Protein AF-0000000074030310 (afdb_homodimer)

pLDDT: mean 90.97, std 9.36, range [33.47, 98.62]

Secondary structure (DSSP, 8-state):
-----EEEEEEEEEEETTEEEEEEEEEHHHHHHH-----GGGS-GGG-SSPPP-GGGHHHHHHHHHH-TTT-----EEEEEES-EEEEE--SSGGGTTEEEEEEETT-EEEEEE-HHHHHHHHHHHHH-GGGGG-EEEEEEEEP--HHHHHHHHHHHHHT--PPPHHHHHHH-SS-HHHHHHHHHHHH-HHHHHTEESS-SS--TT-S-SEEHHHHHHHHHHHHTT--TT-HHHHHHHHHHHHHHHHH-HHHHHHHTTSS-HHHHHHHBSTTSHHHHHHHHHHHHHHHHH-TTTHHHHHGGGGGS--BTT-HHHHBTTTB-TTS-B---HHHHHHHHHHHHHHHTPPPPHHHHHHHHHHHHH-/-----EEEEEEEEEEETTEEEEEEEEEHHHHHHH-----GGGS-GGG-SSPPP-GGGHHHHHHHHHH-TTT-----EEEEEES-EEEEE--SSGGGTTEEEEEEETT-EEEEEE-HHHHHHHHHHHHH-GGGGG-EEEEEEEEP--HHHHHHHHHHHHHT--PPPHHHHHHH-SS-HHHHHHHHHHHH-HHHHHTEESS-SS--TT-S-SEEHHHHHHHHHHHHTTS-TT-HHHHHHHHHHHHHHHHH-HHHHHHHTTSS-HHHHHHHBSTTSHHHHHHHHHHHHHHHHH-TTTHHHHHGGGGGS--BTT-HHHHBTTTB-TTS-B---HHHHHHHHHHHHHHHTPPPPHHHHHHHHHHHHH-

Radius of gyration: 29.35 Å; Cα contacts (8 Å, |Δi|>4): 1251; chains: 2; bounding box: 82×70×53 Å

InterPro domains:
  IPR017601 DGQHR-containing domain [TIGR03187] (11-287)
  IPR017642 DNA sulphur modification protein DndB [PF14072] (9-346)
  IPR017642 DNA sulphur modification protein DndB [TIGR03233] (5-359)
  IPR017642 DNA sulphur modification protein DndB [cd16412] (9-341)

Foldseek 3Di:
DPPFDWDKFWWFWDDDPNAIKIKTKFFLQCLCQQAPPPVVCVDDPVQDLDDDDDPVCLVVLLCQCLVCVPDDDDAAWEKEKAADKDWDADDPDPVRRRTTMIIHGSPIHIGTLPCPSVSSSSVVNCVVPVVSRRPIHMYMYDYDPDSVVSNVSSCVVPVPDDDAAPLQVLCPDPPDPLSVLLVVLLVVDVLQVVQEDRGHPDDDLQDQHLYYSNLSSLLQCLLQPPHDPVDVLSSVLSSVLVVLCCVQADLNVCCVVPVDGSNVSVVFFVCSPSLNSNLVSNLNNVCVVPPVPCSSVLCNLQNVDDGTLPPCVQQEPQQADPVRHGDRDPLSSLSSSLSSCVSSVHDDDPVSVVSNVVVVVVD/DPPFDWDKFWWFWDDDPNAIKIKTKFFLQCLCQQAPPPVVCVDDPVQDLDDDDDPVCLVVLLCQCLVCVPDDDDAAWEKEKAADKDWDADDPDPVRRRTTMIIHGSPIHIGTLPCPSVSSSSVVNCVVPVVSRRPIHMYMYHYDPDSVVSNVSSCVVPVPDDDAAPLQVLCPDPPDPLSVLLVVLLVVDVLQVVQEDRGHPDDDLQDQHLYYSNLLSLLQCLLQPPHDPVDVLSSVLSSVLVVLCCVQADLNVCSVVPVDGSNVSVVFFVCSPSLNSNLVSNLNNVCCVPPVPCSSVLCNLQNVDDGTLPPCVQQEPQQADPVRHGDRDPLSSLSSSLSSCVSSPHDDDPVSVVSNVVVVVVD

Nearest PDB structures (foldseek):
  5d92-assembly2_B  TM=1.431E-01  e=1.900E+00  Archaeoglobus fulgidus DSM 4304
  6wmv-assembly1_C  TM=1.526E-01  e=8.028E+00  Archaeoglobus fulgidus
  8xme-assembly1_A  TM=1.480E-01  e=1.158E+00  Arabidopsis thaliana
  5abe-assembly1_A  TM=2.205E-01  e=6.269E+00  Bacteroides thetaiotaomicron
  6ywy-assembly1_JJ  TM=1.559E-01  e=3.286E+00  Neurospora crassa

Sequence (726 aa):
MSGNFYYSFPAVKGRQAKRDFFVIMCPLNIISKLFIFNEHDELPPEYRAQRILNKNRIPDITEYIIANPNEYVFSSLTASIDGEFEFAQLATNQDFKDIGVLKISMDSRLLINDGQHRKYAIEDALKANPELSEETISVVLFIDEGLKRSQQIFSDLNKHAVNVSRSIGILYDSRDDLAMVTKNLLDSNTKLKKFTDLENSTLPKFSNKLFTLSNLYSANKRIIGKNSLSEPTLVNFIIDFWNFLTDELYEWNLVFNKETSPYNLRNDSIISYGVVLEALGMVGNDLYETQVDHWKDYLKNINKIDWDRSNLEDWSKRVISSSGRISKNSNCIKLTANLIKIKLGLPLTKEEEKIENKFLKERMSGNFYYSFPAVKGRQAKRDFFVIMCPLNIISKLFIFNEHDELPPEYRAQRILNKNRIPDITEYIIANPNEYVFSSLTASIDGEFEFAQLATNQDFKDIGVLKISMDSRLLINDGQHRKYAIEDALKANPELSEETISVVLFIDEGLKRSQQIFSDLNKHAVNVSRSIGILYDSRDDLAMVTKNLLDSNTKLKKFTDLENSTLPKFSNKLFTLSNLYSANKRIIGKNSLSEPTLVNFIIDFWNFLTDELYEWNLVFNKETSPYNLRNDSIISYGVVLEALGMVGNDLYETQVDHWKDYLKNINKIDWDRSNLEDWSKRVISSSGRISKNSNCIKLTANLIKIKLGLPLTKEEEKIENKFLKER

Solvent-accessible surface area (backbone atoms only — not comparable to full-atom values): 38607 Å² total; per-residue (Å²): 129,86,75,80,56,62,47,78,28,51,28,39,54,43,31,41,30,91,33,69,31,37,38,33,54,38,39,50,63,48,50,65,69,47,42,57,70,71,79,49,82,77,52,57,71,90,76,39,56,55,78,80,80,65,70,84,54,27,59,61,54,18,47,47,44,67,76,26,60,70,66,43,75,79,71,54,33,29,30,27,42,47,64,58,66,47,77,44,62,63,47,85,51,74,92,39,51,42,30,28,36,36,32,34,34,68,85,29,43,34,44,62,49,41,51,62,59,56,53,54,10,49,52,55,31,35,73,76,38,61,81,48,37,77,28,34,44,42,35,37,35,38,72,52,77,52,64,70,49,42,16,31,51,25,28,57,62,55,66,75,64,74,82,73,44,60,6,40,41,41,70,29,30,81,80,42,65,65,38,45,51,46,52,47,41,32,73,73,31,65,68,56,42,69,26,37,32,56,52,40,65,65,79,59,84,79,34,79,40,56,40,27,42,38,38,52,40,49,10,49,51,33,31,45,60,92,57,61,80,86,38,63,66,55,52,52,45,55,46,50,51,52,51,48,46,64,71,61,36,55,74,61,38,36,36,76,68,66,71,42,49,37,38,55,46,61,70,47,26,48,70,60,38,53,38,46,38,30,11,49,11,42,45,46,22,50,28,56,75,74,28,65,90,50,38,64,73,37,56,66,42,58,68,76,54,78,49,42,58,82,43,45,88,75,32,50,75,23,43,24,36,93,86,68,43,78,43,78,46,74,64,22,24,50,48,41,22,49,50,51,31,52,72,40,70,46,84,73,52,73,69,53,44,52,54,50,50,53,49,64,67,72,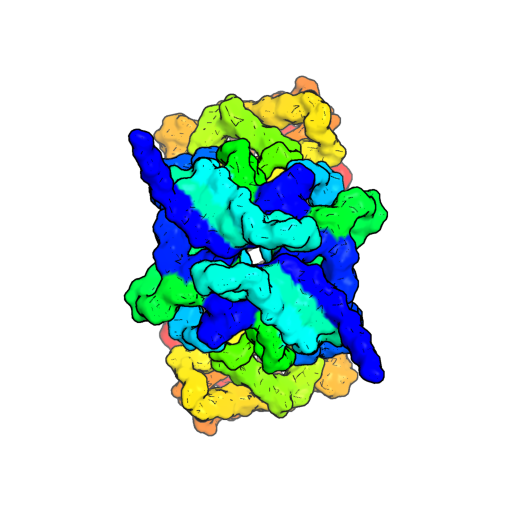103,129,86,76,81,55,60,46,77,28,52,27,38,54,42,30,43,31,90,33,69,32,37,37,33,55,38,40,51,63,47,49,65,70,47,42,58,70,70,80,51,81,76,50,57,72,92,76,39,54,56,78,80,81,65,70,83,55,27,59,61,54,18,47,47,44,67,77,27,60,68,66,42,74,77,71,55,34,29,29,28,43,47,63,57,68,46,78,44,63,63,47,85,50,73,91,38,51,41,29,28,35,36,32,34,34,69,86,30,42,36,46,62,48,41,51,61,59,57,52,53,10,49,52,55,31,36,74,78,38,61,81,49,37,78,28,34,44,42,35,37,35,37,72,52,77,51,63,68,49,41,16,31,50,24,28,57,62,55,66,75,63,74,83,72,46,60,6,40,41,39,70,29,32,82,80,41,64,64,38,45,51,45,52,48,41,32,72,74,31,64,71,55,43,70,27,37,31,55,52,40,64,66,78,59,82,80,33,81,40,55,38,28,42,38,38,52,41,50,9,50,52,34,30,45,61,91,57,61,81,86,37,64,68,54,52,51,44,54,46,49,53,52,50,48,45,64,71,60,35,56,76,60,37,35,37,74,68,66,72,42,50,37,38,56,47,61,69,46,27,48,72,59,38,52,40,45,38,30,12,50,11,42,45,46,23,49,30,57,74,74,28,64,90,52,38,63,73,37,57,66,40,58,68,73,54,78,49,42,58,80,42,45,89,76,32,50,74,23,44,24,36,92,87,68,42,78,41,77,47,75,66,23,23,51,48,40,23,49,52,51,30,52,70,38,69,44,83,72,51,73,68,54,44,51,55,50,50,52,49,64,66,72,101

Structure (mmCIF, N/CA/C/O backbone):
data_AF-0000000074030310-model_v1
#
loop_
_entity.id
_entity.type
_entity.pdbx_description
1 polymer 'DNA sulfur modification protein DndB'
#
loop_
_atom_site.group_PDB
_atom_site.id
_atom_site.type_symbol
_atom_site.label_atom_id
_atom_site.label_alt_id
_atom_site.label_comp_id
_atom_site.label_asym_id
_atom_site.label_entity_id
_atom_site.label_seq_id
_atom_site.pdbx_PDB_ins_code
_atom_site.Cartn_x
_atom_site.Cartn_y
_atom_site.Cartn_z
_atom_site.occupancy
_atom_site.B_iso_or_equiv
_atom_site.auth_seq_id
_atom_site.auth_comp_id
_atom_site.auth_asym_id
_atom_site.auth_atom_id
_atom_site.pdbx_PDB_model_num
ATOM 1 N N . MET A 1 1 ? -45.281 20.953 -9.992 1 33.47 1 MET A N 1
ATOM 2 C CA . MET A 1 1 ? -44.719 20.047 -8.992 1 33.47 1 MET A CA 1
ATOM 3 C C . MET A 1 1 ? -43.406 19.438 -9.484 1 33.47 1 MET A C 1
ATOM 5 O O . MET A 1 1 ? -43.375 18.703 -10.477 1 33.47 1 MET A O 1
ATOM 9 N N . SER A 1 2 ? -42.25 20.016 -9.641 1 42.47 2 SER A N 1
ATOM 10 C CA . SER A 1 2 ? -41.062 19.688 -10.406 1 42.47 2 SER A CA 1
ATOM 11 C C . SER A 1 2 ? -40.531 18.297 -10.055 1 42.47 2 SER A C 1
ATOM 13 O O . SER A 1 2 ? -40.156 18.031 -8.906 1 42.47 2 SER A O 1
ATOM 15 N N . GLY A 1 3 ? -41.156 17.203 -10.375 1 48.25 3 GLY A N 1
ATOM 16 C CA . GLY A 1 3 ? -41 15.797 -10.039 1 48.25 3 GLY A CA 1
ATOM 17 C C . GLY A 1 3 ? -39.562 15.336 -10.008 1 48.25 3 GLY A C 1
ATOM 18 O O . GLY A 1 3 ? -38.906 15.25 -11.047 1 48.25 3 GLY A O 1
ATOM 19 N N . ASN A 1 4 ? -38.781 15.492 -8.945 1 66.12 4 ASN A N 1
ATOM 20 C CA . ASN A 1 4 ? -37.406 15.07 -8.828 1 66.12 4 ASN A CA 1
ATOM 21 C C . ASN A 1 4 ? -37.25 13.594 -9.164 1 66.12 4 ASN A C 1
ATOM 23 O O . ASN A 1 4 ? -38.062 12.766 -8.773 1 66.12 4 ASN A O 1
ATOM 27 N N . PHE A 1 5 ? -36.469 13.297 -10.203 1 86.06 5 PHE A N 1
ATOM 28 C CA . PHE A 1 5 ? -36.156 11.93 -10.617 1 86.06 5 PHE A CA 1
ATOM 29 C C . PHE A 1 5 ? -35.125 11.305 -9.711 1 86.06 5 PHE A C 1
ATOM 31 O O . PHE A 1 5 ? -34.219 11.992 -9.234 1 86.06 5 PHE A O 1
ATOM 38 N N . TYR A 1 6 ? -35.469 10.125 -9.219 1 89.69 6 TYR A N 1
ATOM 39 C CA . TYR A 1 6 ? -34.625 9.414 -8.281 1 89.69 6 TYR A CA 1
ATOM 40 C C . TYR A 1 6 ? -34.062 8.133 -8.906 1 89.69 6 TYR A C 1
ATOM 42 O O . TYR A 1 6 ? -34.75 7.516 -9.742 1 89.69 6 TYR A O 1
ATOM 50 N N . TYR A 1 7 ? -32.844 7.82 -8.555 1 89.75 7 TYR A N 1
ATOM 51 C CA . TYR A 1 7 ? -32.375 6.445 -8.672 1 89.75 7 TYR A CA 1
ATOM 52 C C . TYR A 1 7 ? -32.75 5.633 -7.438 1 89.75 7 TYR A C 1
ATOM 54 O O . TYR A 1 7 ? -32.656 6.125 -6.312 1 89.75 7 TYR A O 1
ATOM 62 N N . SER A 1 8 ? -33.281 4.453 -7.695 1 91.69 8 SER A N 1
ATOM 63 C CA . SER A 1 8 ? -33.656 3.592 -6.582 1 91.69 8 SER A CA 1
ATOM 64 C C . SER A 1 8 ? -32.781 2.338 -6.527 1 91.69 8 SER A C 1
ATOM 66 O O . SER A 1 8 ? -32.656 1.631 -7.527 1 91.69 8 SER A O 1
ATOM 68 N N . PHE A 1 9 ? -32.219 2.139 -5.324 1 91.69 9 PHE A N 1
ATOM 69 C CA . PHE A 1 9 ? -31.312 0.998 -5.16 1 91.69 9 PHE A CA 1
ATOM 70 C C . PHE A 1 9 ? -31.734 0.148 -3.965 1 91.69 9 PHE A C 1
ATOM 72 O O . PHE A 1 9 ? -32.125 0.681 -2.928 1 91.69 9 PHE A O 1
ATOM 79 N N . PRO A 1 10 ? -31.688 -1.213 -4.152 1 92.38 10 PRO A N 1
ATOM 80 C CA . PRO A 1 10 ? -31.75 -2.027 -2.936 1 92.38 10 PRO A CA 1
ATOM 81 C C . PRO A 1 10 ? -30.688 -1.631 -1.913 1 92.38 10 PRO A C 1
ATOM 83 O O . PRO A 1 10 ? -29.516 -1.42 -2.273 1 92.38 10 PRO A O 1
ATOM 86 N N . ALA A 1 11 ? -31.125 -1.482 -0.631 1 94.69 11 ALA A N 1
ATOM 87 C CA . ALA A 1 11 ? -30.203 -0.938 0.35 1 94.69 11 ALA A CA 1
ATOM 88 C C . ALA A 1 11 ? -30.422 -1.554 1.727 1 94.69 11 ALA A C 1
ATOM 90 O O . ALA A 1 11 ? -31.516 -2.057 2.016 1 94.69 11 ALA A O 1
ATOM 91 N N . VAL A 1 12 ? -29.375 -1.629 2.451 1 95.88 12 VAL A N 1
ATOM 92 C CA . VAL A 1 12 ? -29.422 -1.935 3.877 1 95.88 12 VAL A CA 1
ATOM 93 C C . VAL A 1 12 ? -28.859 -0.767 4.676 1 95.88 12 VAL A C 1
ATOM 95 O O . VAL A 1 12 ? -27.812 -0.209 4.312 1 95.88 12 VAL A O 1
ATOM 98 N N . LYS A 1 13 ? -29.609 -0.358 5.68 1 96.31 13 LYS A N 1
ATOM 99 C CA . LYS A 1 13 ? -29.188 0.725 6.566 1 96.31 13 LYS A CA 1
ATOM 100 C C . LYS A 1 13 ? -28.453 0.183 7.785 1 96.31 13 LYS A C 1
ATOM 102 O O . LYS A 1 13 ? -28.828 -0.854 8.336 1 96.31 13 LYS A O 1
ATOM 107 N N . GLY A 1 14 ? -27.297 0.799 8.117 1 96.25 14 GLY A N 1
ATOM 108 C CA . GLY A 1 14 ? -26.547 0.481 9.32 1 96.25 14 GLY A CA 1
ATOM 109 C C . GLY A 1 14 ? -26.172 1.708 10.133 1 96.25 14 GLY A C 1
ATOM 110 O O . GLY A 1 14 ? -26.672 2.807 9.867 1 96.25 14 GLY A O 1
ATOM 111 N N . ARG A 1 15 ? -25.453 1.449 11.188 1 96.25 15 ARG A N 1
ATOM 112 C CA . ARG A 1 15 ? -25.016 2.52 12.078 1 96.25 15 ARG A CA 1
ATOM 113 C C . ARG A 1 15 ? -23.531 2.398 12.383 1 96.25 15 ARG A C 1
ATOM 115 O O . ARG A 1 15 ? -23.047 1.34 12.805 1 96.25 15 ARG A O 1
ATOM 122 N N . GLN A 1 16 ? -22.781 3.418 12.078 1 96.12 16 GLN A N 1
ATOM 123 C CA . GLN A 1 16 ? -21.375 3.545 12.422 1 96.12 16 GLN A CA 1
ATOM 124 C C . GLN A 1 16 ? -21.078 4.898 13.062 1 96.12 16 GLN A C 1
ATOM 126 O O . GLN A 1 16 ? -21.484 5.941 12.539 1 96.12 16 GLN A O 1
ATOM 131 N N . ALA A 1 17 ? -20.406 4.867 14.172 1 95.69 17 ALA A N 1
ATOM 132 C CA . ALA A 1 17 ? -20.062 6.086 14.898 1 95.69 17 ALA A CA 1
ATOM 133 C C . ALA A 1 17 ? -21.312 6.93 15.172 1 95.69 17 ALA A C 1
ATOM 135 O O . ALA A 1 17 ? -21.312 8.141 14.922 1 95.69 17 ALA A O 1
ATOM 136 N N . LYS A 1 18 ? -22.328 6.273 15.492 1 94.38 18 LYS A N 1
ATOM 137 C CA . LYS A 1 18 ? -23.594 6.867 15.898 1 94.38 18 LYS A CA 1
ATOM 138 C C . LYS A 1 18 ? -24.281 7.566 14.719 1 94.38 18 LYS A C 1
ATOM 140 O O . LYS A 1 18 ? -25.156 8.414 14.914 1 94.38 18 LYS A O 1
ATOM 145 N N . ARG A 1 19 ? -23.859 7.191 13.523 1 94.5 19 ARG A N 1
ATOM 146 C CA . ARG A 1 19 ? -24.438 7.777 12.32 1 94.5 19 ARG A CA 1
ATOM 147 C C . ARG A 1 19 ? -24.953 6.695 11.383 1 94.5 19 ARG A C 1
ATOM 149 O O . ARG A 1 19 ? -24.375 5.617 11.273 1 94.5 19 ARG A O 1
ATOM 156 N N . ASP A 1 20 ? -26.016 7.09 10.672 1 95.44 20 ASP A N 1
ATOM 157 C CA . ASP A 1 20 ? -26.547 6.176 9.664 1 95.44 20 ASP A CA 1
ATOM 158 C C . ASP A 1 20 ? -25.641 6.109 8.445 1 95.44 20 ASP A C 1
ATOM 160 O O . ASP A 1 20 ? -25.031 7.113 8.062 1 95.44 20 ASP A O 1
ATOM 164 N N . PHE A 1 21 ? -25.516 4.992 7.945 1 97.25 21 PHE A N 1
ATOM 165 C CA . PHE A 1 21 ? -24.922 4.797 6.633 1 97.25 21 PHE A CA 1
ATOM 166 C C . PHE A 1 21 ? -25.625 3.691 5.867 1 97.25 21 PHE A C 1
ATOM 168 O O . PHE A 1 21 ? -26.5 3.006 6.414 1 97.25 21 PHE A O 1
ATOM 175 N N . PHE A 1 22 ? -25.391 3.592 4.578 1 97.25 22 PHE A N 1
ATOM 176 C CA . PHE A 1 22 ? -26.125 2.641 3.742 1 97.25 22 PHE A CA 1
ATOM 177 C C . PHE A 1 22 ? -25.156 1.806 2.912 1 97.25 22 PHE A C 1
ATOM 179 O O . PHE A 1 22 ? -24.031 2.24 2.627 1 97.25 22 PHE A O 1
ATOM 186 N N . VAL A 1 23 ? -25.578 0.65 2.629 1 97.5 23 VAL A N 1
ATOM 187 C CA . VAL A 1 23 ? -24.922 -0.125 1.576 1 97.5 23 VAL A CA 1
ATOM 188 C C . VAL A 1 23 ? -25.938 -0.445 0.475 1 97.5 23 VAL A C 1
ATOM 190 O O . VAL A 1 23 ? -27.062 -0.869 0.757 1 97.5 23 VAL A O 1
ATOM 193 N N . ILE A 1 24 ? -25.516 -0.144 -0.695 1 95.44 24 ILE A N 1
ATOM 194 C CA . ILE A 1 24 ? -26.406 -0.403 -1.818 1 95.44 24 ILE A CA 1
ATOM 195 C C . ILE A 1 24 ? -25.734 -1.358 -2.803 1 95.44 24 ILE A C 1
ATOM 197 O O . ILE A 1 24 ? -24.516 -1.578 -2.736 1 95.44 24 ILE A O 1
ATOM 201 N N . MET A 1 25 ? -26.578 -1.975 -3.598 1 95.81 25 MET A N 1
ATOM 202 C CA . MET A 1 25 ? -26.109 -2.74 -4.754 1 95.81 25 MET A CA 1
ATOM 203 C C . MET A 1 25 ? -26.375 -1.98 -6.051 1 95.81 25 MET A C 1
ATOM 205 O O . MET A 1 25 ? -27.531 -1.704 -6.387 1 95.81 25 MET A O 1
ATOM 209 N N . CYS A 1 26 ? -25.328 -1.637 -6.723 1 94.19 26 CYS A N 1
ATOM 210 C CA . CYS A 1 26 ? -25.438 -0.746 -7.871 1 94.19 26 CYS A CA 1
ATOM 211 C C . CYS A 1 26 ? -25.062 -1.473 -9.164 1 94.19 26 CYS A C 1
ATOM 213 O O . CYS A 1 26 ? -23.984 -2.062 -9.258 1 94.19 26 CYS A O 1
ATOM 215 N N . PRO A 1 27 ? -25.984 -1.455 -10.141 1 94.81 27 PRO A N 1
ATOM 216 C CA . PRO A 1 27 ? -25.578 -1.95 -11.453 1 94.81 27 PRO A CA 1
ATOM 217 C C . PRO A 1 27 ? -24.375 -1.188 -12.016 1 94.81 27 PRO A C 1
ATOM 219 O O . PRO A 1 27 ? -24.281 0.031 -11.844 1 94.81 27 PRO A O 1
ATOM 222 N N . LEU A 1 28 ? -23.484 -1.89 -12.703 1 95.19 28 LEU A N 1
ATOM 223 C CA . LEU A 1 28 ? -22.25 -1.29 -13.18 1 95.19 28 LEU A CA 1
ATOM 224 C C . LEU A 1 28 ? -22.531 -0.15 -14.148 1 95.19 28 LEU A C 1
ATOM 226 O O . LEU A 1 28 ? -21.781 0.827 -14.211 1 95.19 28 LEU A O 1
ATOM 230 N N . ASN A 1 29 ? -23.609 -0.2 -14.898 1 92.19 29 ASN A N 1
ATOM 231 C CA . ASN A 1 29 ? -23.938 0.831 -15.883 1 92.19 29 ASN A CA 1
ATOM 232 C C . ASN A 1 29 ? -24.422 2.111 -15.211 1 92.19 29 ASN A C 1
ATOM 234 O O . ASN A 1 29 ? -24.438 3.176 -15.836 1 92.19 29 ASN A O 1
ATOM 238 N N . ILE A 1 30 ? -24.859 2.043 -13.984 1 88.44 30 ILE A N 1
ATOM 239 C CA . ILE A 1 30 ? -25.375 3.189 -13.242 1 88.44 30 ILE A CA 1
ATOM 240 C C . ILE A 1 30 ? -24.234 3.887 -12.516 1 88.44 30 ILE A C 1
ATOM 242 O O . ILE A 1 30 ? -24.281 5.098 -12.273 1 88.44 30 ILE A O 1
ATOM 246 N N . ILE A 1 31 ? -23.188 3.162 -12.188 1 85.56 31 ILE A N 1
ATOM 247 C CA . ILE A 1 31 ? -22.062 3.697 -11.422 1 85.56 31 ILE A CA 1
ATOM 248 C C . ILE A 1 31 ? -21.516 4.938 -12.117 1 85.56 31 ILE A C 1
ATOM 250 O O . ILE A 1 31 ? -21.156 5.918 -11.461 1 85.56 31 ILE A O 1
ATOM 254 N N . SER A 1 32 ? -21.406 4.918 -13.453 1 77.62 32 SER A N 1
ATOM 255 C CA . SER A 1 32 ? -20.844 6.047 -14.195 1 77.62 32 SER A CA 1
ATOM 256 C C . SER A 1 32 ? -21.766 7.254 -14.141 1 77.62 32 SER A C 1
ATOM 258 O O . SER A 1 32 ? -21.328 8.398 -14.258 1 77.62 32 SER A O 1
ATOM 260 N N . LYS A 1 33 ? -23.047 6.988 -13.906 1 78.69 33 LYS A N 1
ATOM 261 C CA . LYS A 1 33 ? -24.031 8.062 -13.898 1 78.69 33 LYS A CA 1
ATOM 262 C C . LYS A 1 33 ? -24.125 8.719 -12.523 1 78.69 33 LYS A C 1
ATOM 264 O O . LYS A 1 33 ? -24.375 9.922 -12.414 1 78.69 33 LYS A O 1
ATOM 269 N N . LEU A 1 34 ? -23.969 7.832 -11.539 1 78.88 34 LEU A N 1
ATOM 270 C CA . LEU A 1 34 ? -24.125 8.289 -10.164 1 78.88 34 LEU A CA 1
ATOM 271 C C . LEU A 1 34 ? -22.891 9.031 -9.68 1 78.88 34 LEU A C 1
ATOM 273 O O . LEU A 1 34 ? -22.984 9.922 -8.836 1 78.88 34 LEU A O 1
ATOM 277 N N . PHE A 1 35 ? -21.766 8.547 -10.141 1 75.44 35 PHE A N 1
ATOM 278 C CA . PHE A 1 35 ? -20.516 9.078 -9.617 1 75.44 35 PHE A CA 1
ATOM 279 C C . PHE A 1 35 ? -19.875 10.047 -10.609 1 75.44 35 PHE A C 1
ATOM 281 O O . PHE A 1 35 ? -19.328 9.633 -11.633 1 75.44 35 PHE A O 1
ATOM 288 N N . ILE A 1 36 ? -20.484 11.25 -10.672 1 60.88 36 ILE A N 1
ATOM 289 C CA . ILE A 1 36 ? -19.953 12.227 -11.625 1 60.88 36 ILE A CA 1
ATOM 290 C C . ILE A 1 36 ? -18.719 12.906 -11.031 1 60.88 36 ILE A C 1
ATOM 292 O O . ILE A 1 36 ? -18.766 13.398 -9.898 1 60.88 36 ILE A O 1
ATOM 296 N N . PHE A 1 37 ? -17.578 12.32 -11.414 1 55.22 37 PHE A N 1
ATOM 297 C CA . PHE A 1 37 ? -16.328 12.953 -11.031 1 55.22 37 PHE A CA 1
ATOM 298 C C . PHE A 1 37 ? -16.266 14.383 -11.555 1 55.22 37 PHE A C 1
ATOM 300 O O . PHE A 1 37 ? -16.547 14.641 -12.727 1 55.22 37 PHE A O 1
ATOM 307 N N . ASN A 1 38 ? -16.734 15.227 -10.797 1 51.88 38 ASN A N 1
ATOM 308 C CA . ASN A 1 38 ? -16.328 16.531 -11.281 1 51.88 38 ASN A CA 1
ATOM 309 C C . ASN A 1 38 ? -14.844 16.562 -11.633 1 51.88 38 ASN A C 1
ATOM 311 O O . ASN A 1 38 ? -14 16.219 -10.797 1 51.88 38 ASN A O 1
ATOM 315 N N . GLU A 1 39 ? -14.477 16.219 -12.852 1 51.94 39 GLU A N 1
ATOM 316 C CA . GLU A 1 39 ? -13.148 16.438 -13.422 1 51.94 39 GLU A CA 1
ATOM 317 C C . GLU A 1 39 ? -12.445 17.609 -12.727 1 51.94 39 GLU A C 1
ATOM 319 O O . GLU A 1 39 ? -11.906 18.5 -13.391 1 51.94 39 GLU A O 1
ATOM 324 N N . HIS A 1 40 ? -12.766 17.844 -11.477 1 56.53 40 HIS A N 1
ATOM 325 C CA . HIS A 1 40 ? -12.18 19.031 -10.891 1 56.53 40 HIS A CA 1
ATOM 326 C C . HIS A 1 40 ? -10.672 18.891 -10.719 1 56.53 40 HIS A C 1
ATOM 328 O O . HIS A 1 40 ? -10.078 19.5 -9.828 1 56.53 40 HIS A O 1
ATOM 334 N N . ASP A 1 41 ? -10.094 18.078 -11.672 1 61.09 41 ASP A N 1
ATOM 335 C CA . ASP A 1 41 ? -8.641 18.031 -11.664 1 61.09 41 ASP A CA 1
ATOM 336 C C . ASP A 1 41 ? -8.047 19.453 -11.695 1 61.09 41 ASP A C 1
ATOM 338 O O . ASP A 1 41 ? -6.848 19.625 -11.484 1 61.09 41 ASP A O 1
ATOM 342 N N . GLU A 1 42 ? -9.062 20.344 -11.75 1 67.06 42 GLU A N 1
ATOM 343 C CA . GLU A 1 42 ? -8.555 21.703 -11.883 1 67.06 42 GLU A CA 1
ATOM 344 C C . GLU A 1 42 ? -8.484 22.406 -10.523 1 67.06 42 GLU A C 1
ATOM 346 O O . GLU A 1 42 ? -7.824 23.438 -10.391 1 67.06 42 GLU A O 1
ATOM 351 N N . LEU A 1 43 ? -9.023 21.688 -9.539 1 73.69 43 LEU A N 1
ATOM 352 C CA . LEU A 1 43 ? -9.008 22.328 -8.234 1 73.69 43 LEU A CA 1
ATOM 353 C C . LEU A 1 43 ? -7.715 22.016 -7.488 1 73.69 43 LEU A C 1
ATOM 355 O O . LEU A 1 43 ? -7.152 20.938 -7.637 1 73.69 43 LEU A O 1
ATOM 359 N N . PRO A 1 44 ? -7.258 23.062 -6.707 1 79.31 44 PRO A N 1
ATOM 360 C CA . PRO A 1 44 ? -6.145 22.781 -5.801 1 79.31 44 PRO A CA 1
ATOM 361 C C . PRO A 1 44 ? -6.449 21.641 -4.832 1 79.31 44 PRO A C 1
ATOM 363 O O . PRO A 1 44 ? -7.613 21.406 -4.5 1 79.31 44 PRO A O 1
ATOM 366 N N . PRO A 1 45 ? -5.469 20.953 -4.473 1 78.06 45 PRO A N 1
ATOM 367 C CA . PRO A 1 45 ? -5.641 19.766 -3.627 1 78.06 45 PRO A CA 1
ATOM 368 C C . PRO A 1 45 ? -6.438 20.062 -2.355 1 78.06 45 PRO A C 1
ATOM 370 O O . PRO A 1 45 ? -7.207 19.219 -1.895 1 78.06 45 PRO A O 1
ATOM 373 N N . GLU A 1 46 ? -6.285 21.234 -1.836 1 78.94 46 GLU A N 1
ATOM 374 C CA . GLU A 1 46 ? -6.938 21.594 -0.577 1 78.94 46 GLU A CA 1
ATOM 375 C C . GLU A 1 46 ? -8.453 21.641 -0.734 1 78.94 46 GLU A C 1
ATOM 377 O O . GLU A 1 46 ? -9.188 21.562 0.252 1 78.94 46 GLU A O 1
ATOM 382 N N . TYR A 1 47 ? -8.891 21.719 -1.954 1 74.69 47 TYR A N 1
ATO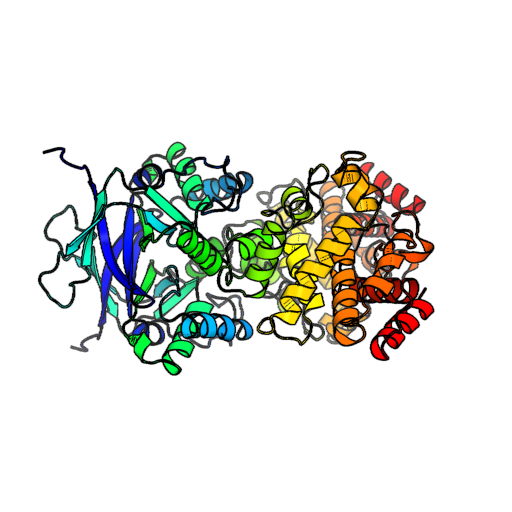M 383 C CA . TYR A 1 47 ? -10.32 21.891 -2.191 1 74.69 47 TYR A CA 1
ATOM 384 C C . TYR A 1 47 ? -10.922 20.656 -2.852 1 74.69 47 TYR A C 1
ATOM 386 O O . TYR A 1 47 ? -12.086 20.672 -3.266 1 74.69 47 TYR A O 1
ATOM 394 N N . ARG A 1 48 ? -10.109 19.734 -2.939 1 78 48 ARG A N 1
ATOM 395 C CA . ARG A 1 48 ? -10.586 18.469 -3.494 1 78 48 ARG A CA 1
ATOM 396 C C . ARG A 1 48 ? -10.93 17.484 -2.389 1 78 48 ARG A C 1
ATOM 398 O O . ARG A 1 48 ? -10.312 17.5 -1.317 1 78 48 ARG A O 1
ATOM 405 N N . ALA A 1 49 ? -11.93 16.688 -2.68 1 73.31 49 ALA A N 1
ATOM 406 C CA . ALA A 1 49 ? -12.289 15.641 -1.729 1 73.31 49 ALA A CA 1
ATOM 407 C C . ALA A 1 49 ? -11.445 14.391 -1.944 1 73.31 49 ALA A C 1
ATOM 409 O O . ALA A 1 49 ? -11.398 13.508 -1.083 1 73.31 49 ALA A O 1
ATOM 410 N N . GLN A 1 50 ? -10.781 14.406 -3.148 1 74.81 50 GLN A N 1
ATOM 411 C CA . GLN A 1 50 ? -10.016 13.219 -3.508 1 74.81 50 GLN A CA 1
ATOM 412 C C . GLN A 1 50 ? -8.75 13.586 -4.27 1 74.81 50 GLN A C 1
ATOM 414 O O . GLN A 1 50 ? -8.609 14.719 -4.738 1 74.81 50 GLN A O 1
ATOM 419 N N . ARG A 1 51 ? -7.879 12.625 -4.297 1 73.25 51 ARG A N 1
ATOM 420 C CA . ARG A 1 51 ? -6.637 12.82 -5.039 1 73.25 51 ARG A CA 1
ATOM 421 C C . ARG A 1 51 ? -6.875 12.742 -6.543 1 73.25 51 ARG A C 1
ATOM 423 O O . ARG A 1 51 ? -7.93 12.281 -6.984 1 73.25 51 ARG A O 1
ATOM 430 N N . ILE A 1 52 ? -5.879 13.211 -7.199 1 77.25 52 ILE A N 1
ATOM 431 C CA . ILE A 1 52 ? -5.93 13.109 -8.656 1 77.25 52 ILE A CA 1
ATOM 432 C C . ILE A 1 52 ? -5.75 11.656 -9.078 1 77.25 52 ILE A C 1
ATOM 434 O O . ILE A 1 52 ? -4.906 10.938 -8.531 1 77.25 52 ILE A O 1
ATOM 438 N N . LEU A 1 53 ? -6.547 11.25 -10.008 1 80.75 53 LEU A N 1
ATOM 439 C CA . LEU A 1 53 ? -6.559 9.883 -10.523 1 80.75 53 LEU A CA 1
ATOM 440 C C . LEU A 1 53 ? -5.246 9.555 -11.227 1 80.75 53 LEU A C 1
ATOM 442 O O . LEU A 1 53 ? -4.754 10.352 -12.031 1 80.75 53 LEU A O 1
ATOM 446 N N . ASN A 1 54 ? -4.641 8.492 -10.852 1 81.25 54 ASN A N 1
ATOM 447 C CA . ASN A 1 54 ? -3.541 7.945 -11.633 1 81.25 54 ASN A CA 1
ATOM 448 C C . ASN A 1 54 ? -4.051 7.141 -12.828 1 81.25 54 ASN A C 1
ATOM 450 O O . ASN A 1 54 ? -4.379 5.961 -12.695 1 81.25 54 ASN A O 1
ATOM 454 N N . LYS A 1 55 ? -4.02 7.688 -13.93 1 87.31 55 LYS A N 1
ATOM 455 C CA . LYS A 1 55 ? -4.621 7.113 -15.125 1 87.31 55 LYS A CA 1
ATOM 456 C C . LYS A 1 55 ? -3.875 5.855 -15.57 1 87.31 55 LYS A C 1
ATOM 458 O O . LYS A 1 55 ? -4.449 4.988 -16.234 1 87.31 55 LYS A O 1
ATOM 463 N N . ASN A 1 56 ? -2.658 5.762 -15.18 1 87.94 56 ASN A N 1
ATOM 464 C CA . ASN A 1 56 ? -1.822 4.645 -15.609 1 87.94 56 ASN A CA 1
ATOM 465 C C . ASN A 1 56 ? -2.248 3.342 -14.938 1 87.94 56 ASN A C 1
ATOM 467 O O . ASN A 1 56 ? -1.894 2.256 -15.398 1 87.94 56 ASN A O 1
ATOM 471 N N . ARG A 1 57 ? -3.061 3.428 -13.938 1 87.62 57 ARG A N 1
ATOM 472 C CA . ARG A 1 57 ? -3.473 2.24 -13.195 1 87.62 57 ARG A CA 1
ATOM 473 C C . ARG A 1 57 ? -4.777 1.675 -13.75 1 87.62 57 ARG A C 1
ATOM 475 O O . ARG A 1 57 ? -5.109 0.512 -13.508 1 87.62 57 ARG A O 1
ATOM 482 N N . ILE A 1 58 ? -5.504 2.428 -14.438 1 92.81 58 ILE A N 1
ATOM 483 C CA . ILE A 1 58 ? -6.867 2.102 -14.844 1 92.81 58 ILE A CA 1
ATOM 484 C C . ILE A 1 58 ? -6.844 0.942 -15.844 1 92.81 58 ILE A C 1
ATOM 486 O O . ILE A 1 58 ? -7.59 -0.026 -15.695 1 92.81 58 ILE A O 1
ATOM 490 N N . PRO A 1 59 ? -5.836 0.962 -16.75 1 93.62 59 PRO A N 1
ATOM 491 C CA . PRO A 1 59 ? -5.84 -0.107 -17.75 1 93.62 59 PRO A CA 1
ATOM 492 C C . PRO A 1 59 ? -5.633 -1.49 -17.141 1 93.62 59 PRO A C 1
ATOM 494 O O . PRO A 1 59 ? -6.273 -2.457 -17.547 1 93.62 59 PRO A O 1
ATOM 497 N N . ASP A 1 60 ? -4.812 -1.595 -16.156 1 92.5 60 ASP A N 1
ATOM 498 C CA . ASP A 1 60 ? -4.551 -2.879 -15.516 1 92.5 60 ASP A CA 1
ATOM 499 C C . ASP A 1 60 ? -5.809 -3.43 -14.852 1 92.5 60 ASP A C 1
ATOM 501 O O . ASP A 1 60 ? -6.102 -4.621 -14.953 1 92.5 60 ASP A O 1
ATOM 505 N N . ILE A 1 61 ? -6.523 -2.586 -14.195 1 94.5 61 ILE A N 1
ATOM 506 C CA . ILE A 1 61 ? -7.746 -3.006 -13.516 1 94.5 61 ILE A CA 1
ATOM 507 C C . ILE A 1 61 ? -8.82 -3.344 -14.547 1 94.5 61 ILE A C 1
ATOM 509 O O . ILE A 1 61 ? -9.562 -4.316 -14.383 1 94.5 61 ILE A O 1
ATOM 513 N N . THR A 1 62 ? -8.875 -2.529 -15.625 1 96.5 62 THR A N 1
ATOM 514 C CA . THR A 1 62 ? -9.812 -2.789 -16.719 1 96.5 62 THR A CA 1
ATOM 515 C C . THR A 1 62 ? -9.562 -4.168 -17.328 1 96.5 62 THR A C 1
ATOM 517 O O . THR A 1 62 ? -10.5 -4.957 -17.484 1 96.5 62 THR A O 1
ATOM 520 N N . GLU A 1 63 ? -8.305 -4.41 -17.609 1 95.19 63 GLU A N 1
ATOM 521 C CA . GLU A 1 63 ? -7.926 -5.691 -18.188 1 95.19 63 GLU A CA 1
ATOM 522 C C . GLU A 1 63 ? -8.25 -6.848 -17.25 1 95.19 63 GLU A C 1
ATOM 524 O O . GLU A 1 63 ? -8.656 -7.926 -17.688 1 95.19 63 GLU A O 1
ATOM 529 N N . TYR A 1 64 ? -8.094 -6.672 -16.031 1 94.69 64 TYR A N 1
ATOM 530 C CA . TYR A 1 64 ? -8.414 -7.676 -15.016 1 94.69 64 TYR A CA 1
ATOM 531 C C . TYR A 1 64 ? -9.867 -8.109 -15.125 1 94.69 64 TYR A C 1
ATOM 533 O O . TYR A 1 64 ? -10.172 -9.305 -15.094 1 94.69 64 TYR A O 1
ATOM 541 N N . ILE A 1 65 ? -10.734 -7.152 -15.242 1 96.12 65 ILE A N 1
ATOM 542 C CA . ILE A 1 65 ? -12.164 -7.434 -15.352 1 96.12 65 ILE A CA 1
ATOM 543 C C . ILE A 1 65 ? -12.438 -8.18 -16.656 1 96.12 65 ILE A C 1
ATOM 545 O O . ILE A 1 65 ? -13.078 -9.242 -16.641 1 96.12 65 ILE A O 1
ATOM 549 N N . ILE A 1 66 ? -11.891 -7.652 -17.734 1 95.94 66 ILE A N 1
ATOM 550 C CA . ILE A 1 66 ? -12.188 -8.164 -19.078 1 95.94 66 ILE A CA 1
ATOM 551 C C . ILE A 1 66 ? -11.609 -9.57 -19.234 1 95.94 66 ILE A C 1
ATOM 553 O O . ILE A 1 66 ? -12.234 -10.438 -19.844 1 95.94 66 ILE A O 1
ATOM 557 N N . ALA A 1 67 ? -10.453 -9.789 -18.656 1 94.25 67 ALA A N 1
ATOM 558 C CA . ALA A 1 67 ? -9.75 -11.062 -18.812 1 94.25 67 ALA A CA 1
ATOM 559 C C . ALA A 1 67 ? -10.32 -12.125 -17.891 1 94.25 67 ALA A C 1
ATOM 561 O O . ALA A 1 67 ? -10.062 -13.32 -18.062 1 94.25 67 ALA A O 1
ATOM 562 N N . ASN A 1 68 ? -11.164 -11.727 -16.891 1 94.19 68 ASN A N 1
ATOM 563 C CA . ASN A 1 68 ? -11.711 -12.68 -15.93 1 94.19 68 ASN A CA 1
ATOM 564 C C . ASN A 1 68 ? -13.227 -12.523 -15.789 1 94.19 68 ASN A C 1
ATOM 566 O O . ASN A 1 68 ? -13.727 -12.344 -14.68 1 94.19 68 ASN A O 1
ATOM 570 N N . PRO A 1 69 ? -13.961 -12.688 -16.859 1 93.56 69 PRO A N 1
ATOM 571 C CA . PRO A 1 69 ? -15.398 -12.414 -16.859 1 93.56 69 PRO A CA 1
ATOM 572 C C . PRO A 1 69 ? -16.172 -13.352 -15.93 1 93.56 69 PRO A C 1
ATOM 574 O O . PRO A 1 69 ? -17.297 -13.031 -15.523 1 93.56 69 PRO A O 1
ATOM 577 N N . ASN A 1 70 ? -15.531 -14.422 -15.453 1 93.38 70 ASN A N 1
ATOM 578 C CA . ASN A 1 70 ? -16.25 -15.391 -14.625 1 93.38 70 ASN A CA 1
ATOM 579 C C . ASN A 1 70 ? -15.664 -15.453 -13.219 1 93.38 70 ASN A C 1
ATOM 581 O O . ASN A 1 70 ? -16.109 -16.25 -12.391 1 93.38 70 ASN A O 1
ATOM 585 N N . GLU A 1 71 ? -14.617 -14.523 -12.93 1 93.25 71 GLU A N 1
ATOM 586 C CA . GLU A 1 71 ? -13.961 -14.773 -11.656 1 93.25 71 GLU A CA 1
ATOM 587 C C . GLU A 1 71 ? -13.516 -13.469 -11 1 93.25 71 GLU A C 1
ATOM 589 O O . GLU A 1 71 ? -13.117 -13.461 -9.828 1 93.25 71 GLU A O 1
ATOM 594 N N . TYR A 1 72 ? -13.562 -12.328 -11.711 1 95.06 72 TYR A N 1
ATOM 595 C CA . TYR A 1 72 ? -13.109 -11.102 -11.07 1 95.06 72 TYR A CA 1
ATOM 596 C C . TYR A 1 72 ? -13.938 -10.789 -9.836 1 95.06 72 TYR A C 1
ATOM 598 O O . TYR A 1 72 ? -15.109 -11.188 -9.742 1 95.06 72 TYR A O 1
ATOM 606 N N . VAL A 1 73 ? -13.328 -10.156 -8.844 1 94.69 73 VAL A N 1
ATOM 607 C CA . VAL A 1 73 ? -14.016 -9.789 -7.613 1 94.69 73 VAL A CA 1
ATOM 608 C C . VAL A 1 73 ? -13.641 -8.359 -7.215 1 94.69 73 VAL A C 1
ATOM 610 O O . VAL A 1 73 ? -12.484 -7.953 -7.375 1 94.69 73 VAL A O 1
ATOM 613 N N . PHE A 1 74 ? -14.578 -7.59 -6.82 1 95.44 74 PHE A N 1
ATOM 614 C CA . PHE A 1 74 ? -14.383 -6.285 -6.203 1 95.44 74 PHE A CA 1
ATOM 615 C C . PHE A 1 74 ? -15.109 -6.207 -4.863 1 95.44 74 PHE A C 1
ATOM 617 O O . PHE A 1 74 ? -16.234 -6.707 -4.73 1 95.44 74 PHE A O 1
ATOM 624 N N . SER A 1 75 ? -14.406 -5.641 -3.947 1 94.19 75 SER A N 1
ATOM 625 C CA . SER A 1 75 ? -15.109 -5.238 -2.734 1 94.19 75 SER A CA 1
ATOM 626 C C . SER A 1 75 ? -15.93 -3.977 -2.967 1 94.19 75 SER A C 1
ATOM 628 O O . SER A 1 75 ? -16.078 -3.529 -4.105 1 94.19 75 SER A O 1
ATOM 630 N N . SER A 1 76 ? -16.438 -3.443 -1.889 1 96.5 76 SER A N 1
ATOM 631 C CA . SER A 1 76 ? -17.328 -2.289 -1.996 1 96.5 76 SER A CA 1
ATOM 632 C C . SER A 1 76 ? -16.547 -1.026 -2.354 1 96.5 76 SER A C 1
ATOM 634 O O . SER A 1 76 ? -15.414 -0.84 -1.902 1 96.5 76 SER A O 1
ATOM 636 N N . LEU A 1 77 ? -17.188 -0.203 -3.18 1 94.88 77 LEU A N 1
ATOM 637 C CA . LEU A 1 77 ? -16.781 1.196 -3.223 1 94.88 77 LEU A CA 1
ATOM 638 C C . LEU A 1 77 ? -17.266 1.943 -1.986 1 94.88 77 LEU A C 1
ATOM 640 O O . LEU A 1 77 ? -18.219 1.515 -1.334 1 94.88 77 LEU A O 1
ATOM 644 N N . THR A 1 78 ? -16.594 2.965 -1.646 1 94.25 78 THR A N 1
ATOM 645 C CA . THR A 1 78 ? -17.047 3.838 -0.572 1 94.25 78 THR A CA 1
ATOM 646 C C . THR A 1 78 ? -17.266 5.262 -1.084 1 94.25 78 THR A C 1
ATOM 648 O O . THR A 1 78 ? -16.422 5.801 -1.796 1 94.25 78 THR A O 1
ATOM 651 N N . ALA A 1 79 ? -18.438 5.809 -0.736 1 93.12 79 ALA A N 1
ATOM 652 C CA . ALA A 1 79 ? -18.75 7.148 -1.22 1 93.12 79 ALA A CA 1
ATOM 653 C C . ALA A 1 79 ? -19.562 7.922 -0.185 1 93.12 79 ALA A C 1
ATOM 655 O O . ALA A 1 79 ? -20.031 7.352 0.8 1 93.12 79 ALA A O 1
ATOM 656 N N . SER A 1 80 ? -19.641 9.211 -0.395 1 91.88 80 SER A N 1
ATOM 657 C CA . SER A 1 80 ? -20.484 10.109 0.394 1 91.88 80 SER A CA 1
ATOM 658 C C . SER A 1 80 ? -21.594 10.703 -0.453 1 91.88 80 SER A C 1
ATOM 660 O O . SER A 1 80 ? -21.375 11.094 -1.603 1 91.88 80 SER A O 1
ATOM 662 N N . ILE A 1 81 ? -22.766 10.695 0.096 1 90.56 81 ILE A N 1
ATOM 663 C CA . ILE A 1 81 ? -23.922 11.273 -0.601 1 90.56 81 ILE A CA 1
ATOM 664 C C . ILE A 1 81 ? -23.984 12.766 -0.322 1 90.56 81 ILE A C 1
ATOM 666 O O . ILE A 1 81 ? -24.141 13.188 0.828 1 90.56 81 ILE A O 1
ATOM 670 N N . ASP A 1 82 ? -23.859 13.484 -1.359 1 84.06 82 ASP A N 1
ATOM 671 C CA . ASP A 1 82 ? -24.047 14.93 -1.286 1 84.06 82 ASP A CA 1
ATOM 672 C C . ASP A 1 82 ? -25.312 15.352 -2.02 1 84.06 82 ASP A C 1
ATOM 674 O O . ASP A 1 82 ? -25.281 15.664 -3.211 1 84.06 82 ASP A O 1
ATOM 678 N N . GLY A 1 83 ? -26.391 15.406 -1.322 1 85.94 83 GLY A N 1
ATOM 679 C CA . GLY A 1 83 ? -27.672 15.75 -1.92 1 85.94 83 GLY A CA 1
ATOM 680 C C . GLY A 1 83 ? -28.844 15.102 -1.222 1 85.94 83 GLY A C 1
ATOM 681 O O . GLY A 1 83 ? -28.734 14.641 -0.085 1 85.94 83 GLY A O 1
ATOM 682 N N . GLU A 1 84 ? -29.969 15.117 -1.932 1 91.19 84 GLU A N 1
ATOM 683 C CA . GLU A 1 84 ? -31.203 14.609 -1.357 1 91.19 84 GLU A CA 1
ATOM 684 C C . GLU A 1 84 ? -31.312 13.094 -1.536 1 91.19 84 GLU A C 1
ATOM 686 O O . GLU A 1 84 ? -30.969 12.562 -2.594 1 91.19 84 GLU A O 1
ATOM 691 N N . PHE A 1 85 ? -31.656 12.438 -0.47 1 93.25 85 PHE A N 1
ATOM 692 C CA . PHE A 1 85 ? -31.922 11.008 -0.521 1 93.25 85 PHE A CA 1
ATOM 693 C C . PHE A 1 85 ? -33.031 10.617 0.446 1 93.25 85 PHE A C 1
ATOM 695 O O . PHE A 1 85 ? -33.375 11.398 1.328 1 93.25 85 PHE A O 1
ATOM 702 N N . GLU A 1 86 ? -33.625 9.492 0.172 1 94.94 86 GLU A N 1
ATOM 703 C CA . GLU A 1 86 ? -34.688 8.938 1.021 1 94.94 86 GLU A CA 1
ATOM 704 C C . GLU A 1 86 ? -34.562 7.422 1.148 1 94.94 86 GLU A C 1
ATOM 706 O O . GLU A 1 86 ? -34.281 6.734 0.165 1 94.94 86 GLU A O 1
ATOM 711 N N . PHE A 1 87 ? -34.625 7.016 2.348 1 94.62 87 PHE A N 1
ATOM 712 C CA . PHE A 1 87 ? -34.656 5.578 2.59 1 94.62 87 PHE A CA 1
ATOM 713 C C . PHE A 1 87 ? -36.062 5.094 2.902 1 94.62 87 PHE A C 1
ATOM 715 O O . PHE A 1 87 ? -36.688 5.598 3.826 1 94.62 87 PHE A O 1
ATOM 722 N N . ALA A 1 88 ? -36.562 4.164 2.082 1 91.06 88 ALA A N 1
ATOM 723 C CA . ALA A 1 88 ? -37.875 3.564 2.285 1 91.06 88 ALA A CA 1
ATOM 724 C C . ALA A 1 88 ? -37.75 2.131 2.795 1 91.06 88 ALA A C 1
ATOM 726 O O . ALA A 1 88 ? -37.312 1.238 2.061 1 91.06 88 ALA A O 1
ATOM 727 N N . GLN A 1 89 ? -38.25 1.964 3.99 1 89 89 GLN A N 1
ATOM 728 C CA . GLN A 1 89 ? -38.219 0.636 4.594 1 89 89 GLN A CA 1
ATOM 729 C C . GLN A 1 89 ? -39.125 -0.326 3.861 1 89 89 GLN A C 1
ATOM 731 O O . GLN A 1 89 ? -40.25 0.051 3.469 1 89 89 GLN A O 1
ATOM 736 N N . LEU A 1 90 ? -38.719 -1.458 3.566 1 81.06 90 LEU A N 1
ATOM 737 C CA . LEU A 1 90 ? -39.531 -2.439 2.877 1 81.06 90 LEU A CA 1
ATOM 738 C C . LEU A 1 90 ? -40.281 -3.332 3.877 1 81.06 90 LEU A C 1
ATOM 740 O O . LEU A 1 90 ? -41.438 -3.635 3.695 1 81.06 90 LEU A O 1
ATOM 744 N N . ALA A 1 91 ? -39.531 -3.879 4.828 1 69.75 91 ALA A N 1
ATOM 745 C CA . ALA A 1 91 ? -40.125 -4.891 5.707 1 69.75 91 ALA A CA 1
ATOM 746 C C . ALA A 1 91 ? -40.969 -4.246 6.785 1 69.75 91 ALA A C 1
ATOM 748 O O . ALA A 1 91 ? -40.656 -3.166 7.289 1 69.75 91 ALA A O 1
ATOM 749 N N . THR A 1 92 ? -42.125 -4.805 6.926 1 66.75 92 THR A N 1
ATOM 750 C CA . THR A 1 92 ? -43 -4.383 8.008 1 66.75 92 THR A CA 1
ATOM 751 C C . THR A 1 92 ? -42.531 -4.93 9.344 1 66.75 92 THR A C 1
ATOM 753 O O . THR A 1 92 ? -42.781 -4.336 10.391 1 66.75 92 THR A O 1
ATOM 756 N N . ASN A 1 93 ? -41.781 -6.02 9.203 1 71.5 93 ASN A N 1
ATOM 757 C CA . ASN A 1 93 ? -41.25 -6.602 10.422 1 71.5 93 ASN A CA 1
ATOM 758 C C . ASN A 1 93 ? -40.125 -5.742 10.992 1 71.5 93 ASN A C 1
ATOM 760 O O . ASN A 1 93 ? -39.188 -5.363 10.273 1 71.5 93 ASN A O 1
ATOM 764 N N . GLN A 1 94 ? -40.281 -5.469 12.172 1 73.31 94 GLN A N 1
ATOM 765 C CA . GLN A 1 94 ? -39.344 -4.59 12.875 1 73.31 94 GLN A CA 1
ATOM 766 C C . GLN A 1 94 ? -37.938 -5.16 12.859 1 73.31 94 GLN A C 1
ATOM 768 O O . GLN A 1 94 ? -36.938 -4.406 12.898 1 73.31 94 GLN A O 1
ATOM 773 N N . ASP A 1 95 ? -37.844 -6.469 12.711 1 73 95 ASP A N 1
ATOM 774 C CA . ASP A 1 95 ? -36.531 -7.121 12.719 1 73 95 ASP A CA 1
ATOM 775 C C . ASP A 1 95 ? -35.75 -6.801 11.445 1 73 95 ASP A C 1
ATOM 777 O O . ASP A 1 95 ? -34.531 -6.949 11.414 1 73 95 ASP A O 1
ATOM 781 N N . PHE A 1 96 ? -36.469 -6.316 10.477 1 79 96 PHE A N 1
ATOM 782 C CA . PHE A 1 96 ? -35.812 -6.055 9.203 1 79 96 PHE A CA 1
ATOM 783 C C . PHE A 1 96 ? -36.031 -4.609 8.766 1 79 96 PHE A C 1
ATOM 785 O O . PHE A 1 96 ? -36.094 -4.32 7.57 1 79 96 PHE A O 1
ATOM 792 N N . LYS A 1 97 ? -36.156 -3.73 9.758 1 82.62 97 LYS A N 1
ATOM 793 C CA . LYS A 1 97 ? -36.438 -2.312 9.516 1 82.62 97 LYS A CA 1
ATOM 794 C C . LYS A 1 97 ? -35.281 -1.668 8.758 1 82.62 97 LYS A C 1
ATOM 796 O O . LYS A 1 97 ? -35.438 -0.597 8.164 1 82.62 97 LYS A O 1
ATOM 801 N N . ASP A 1 98 ? -34.156 -2.334 8.734 1 90.81 98 ASP A N 1
ATOM 802 C CA . ASP A 1 98 ? -32.969 -1.755 8.141 1 90.81 98 ASP A CA 1
ATOM 803 C C . ASP A 1 98 ? -32.812 -2.148 6.672 1 90.81 98 ASP A C 1
ATOM 805 O O . ASP A 1 98 ? -31.891 -1.721 5.988 1 90.81 98 ASP A O 1
ATOM 809 N N . ILE A 1 99 ? -33.844 -2.902 6.18 1 91.44 99 ILE A N 1
ATOM 810 C CA . ILE A 1 99 ? -33.844 -3.318 4.781 1 91.44 99 ILE A CA 1
ATOM 811 C C . ILE A 1 99 ? -34.844 -2.443 4.004 1 91.44 99 ILE A C 1
ATOM 813 O O . ILE A 1 99 ? -35.969 -2.248 4.43 1 91.44 99 ILE A O 1
ATOM 817 N N . GLY A 1 100 ? -34.344 -1.932 2.865 1 91.94 100 GLY A N 1
ATOM 818 C CA . GLY A 1 100 ? -35.25 -1.112 2.084 1 91.94 100 GLY A CA 1
ATOM 819 C C . GLY A 1 100 ? -34.656 -0.655 0.763 1 91.94 100 GLY A C 1
ATOM 820 O O . GLY A 1 100 ? -33.875 -1.386 0.136 1 91.94 100 GLY A O 1
ATOM 821 N N . VAL A 1 101 ? -35.25 0.427 0.349 1 92.69 101 VAL A N 1
ATOM 822 C CA . VAL A 1 101 ? -34.812 1.047 -0.905 1 92.69 101 VAL A CA 1
ATOM 823 C C . VAL A 1 101 ? -34.281 2.453 -0.636 1 92.69 101 VAL A C 1
ATOM 825 O O . VAL A 1 101 ? -34.938 3.242 0.061 1 92.69 101 VAL A O 1
ATOM 828 N N . LEU A 1 102 ? -33.094 2.629 -1.081 1 93.88 102 LEU A N 1
ATOM 829 C CA . LEU A 1 102 ? -32.562 3.977 -1.004 1 93.88 102 LEU A CA 1
ATOM 830 C C . LEU A 1 102 ? -32.781 4.738 -2.305 1 93.88 102 LEU A C 1
ATOM 832 O O . LEU A 1 102 ? -32.344 4.297 -3.373 1 93.88 102 LEU A O 1
ATOM 836 N N . LYS A 1 103 ? -33.469 5.805 -2.18 1 94.75 103 LYS A N 1
ATOM 837 C CA . LYS A 1 103 ? -33.719 6.688 -3.314 1 94.75 103 LYS A CA 1
ATOM 838 C C . LYS A 1 103 ? -32.812 7.902 -3.277 1 94.75 103 LYS A C 1
ATOM 840 O O . LYS A 1 103 ? -32.812 8.656 -2.303 1 94.75 103 LYS A O 1
ATOM 845 N N . ILE A 1 104 ? -32.062 8.008 -4.312 1 91.75 104 ILE A N 1
ATOM 846 C CA . ILE A 1 104 ? -31.125 9.125 -4.414 1 91.75 104 ILE A CA 1
ATOM 847 C C . ILE A 1 104 ? -31.547 10.047 -5.559 1 91.75 104 ILE A C 1
ATOM 849 O O . ILE A 1 104 ? -31.734 9.594 -6.691 1 91.75 104 ILE A O 1
ATOM 853 N N . SER A 1 105 ? -31.625 11.305 -5.215 1 91.06 105 SER A N 1
ATOM 854 C CA . SER A 1 105 ? -32 12.273 -6.25 1 91.06 105 SER A CA 1
ATOM 855 C C . SER A 1 105 ? -30.984 12.266 -7.391 1 91.06 105 SER A C 1
ATOM 857 O O . SER A 1 105 ? -29.781 12.156 -7.156 1 91.06 105 SER A O 1
ATOM 859 N N . MET A 1 106 ? -31.484 12.375 -8.594 1 85.88 106 MET A N 1
ATOM 860 C CA . MET A 1 106 ? -30.609 12.391 -9.758 1 85.88 106 MET A CA 1
ATOM 861 C C . MET A 1 106 ? -29.734 13.641 -9.773 1 85.88 106 MET A C 1
ATOM 863 O O . MET A 1 106 ? -28.719 13.688 -10.477 1 85.88 106 MET A O 1
ATOM 867 N N . ASP A 1 107 ? -30.062 14.602 -8.938 1 81.62 107 ASP A N 1
ATOM 868 C CA . ASP A 1 107 ? -29.297 15.844 -8.828 1 81.62 107 ASP A CA 1
ATOM 869 C C . ASP A 1 107 ? -28.234 15.734 -7.734 1 81.62 107 ASP A C 1
ATOM 871 O O . ASP A 1 107 ? -27.375 16.609 -7.598 1 81.62 107 ASP A O 1
ATOM 875 N N . SER A 1 108 ? -28.344 14.57 -7.047 1 81.31 108 SER A N 1
ATOM 876 C CA . SER A 1 108 ? -27.375 14.383 -5.977 1 81.31 108 SER A CA 1
ATOM 877 C C . SER A 1 108 ? -26.016 13.953 -6.531 1 81.31 108 SER A C 1
ATOM 879 O O . SER A 1 108 ? -25.938 13.391 -7.625 1 81.31 108 SER A O 1
ATOM 881 N N . ARG A 1 109 ? -25.016 14.391 -5.879 1 75.19 109 ARG A N 1
ATOM 882 C CA . ARG A 1 109 ? -23.641 14.031 -6.23 1 75.19 109 ARG A CA 1
ATOM 883 C C . ARG A 1 109 ? -23.062 13.039 -5.227 1 75.19 109 ARG A C 1
ATOM 885 O O . ARG A 1 109 ? -23.25 13.18 -4.016 1 75.19 109 ARG A O 1
ATOM 892 N N . LEU A 1 110 ? -22.578 11.828 -5.762 1 84.5 110 LEU A N 1
ATOM 893 C CA . LEU A 1 110 ? -21.859 10.898 -4.906 1 84.5 110 LEU A CA 1
ATOM 894 C C . LEU A 1 110 ? -20.344 11.078 -5.07 1 84.5 110 LEU A C 1
ATOM 896 O O . LEU A 1 110 ? -19.844 11.125 -6.191 1 84.5 110 LEU A O 1
ATOM 900 N N . LEU A 1 111 ? -19.719 11.367 -4.031 1 85.06 111 LEU A N 1
ATOM 901 C CA . LEU A 1 111 ? -18.266 11.523 -4.023 1 85.06 111 LEU A CA 1
ATOM 902 C C . LEU A 1 111 ? -17.594 10.227 -3.586 1 85.06 111 LEU A C 1
ATOM 904 O O . LEU A 1 111 ? -17.828 9.75 -2.475 1 85.06 111 LEU A O 1
ATOM 908 N N . ILE A 1 112 ? -16.781 9.688 -4.449 1 88.88 112 ILE A N 1
ATOM 909 C CA . ILE A 1 112 ? -16.094 8.445 -4.102 1 88.88 112 ILE A CA 1
ATOM 910 C C . ILE A 1 112 ? -14.945 8.742 -3.137 1 88.88 112 ILE A C 1
ATOM 912 O O . ILE A 1 112 ? -14.078 9.578 -3.426 1 88.88 112 ILE A O 1
ATOM 916 N N . ASN A 1 113 ? -14.977 8.133 -2.006 1 87.81 113 ASN A N 1
ATOM 917 C CA . ASN A 1 113 ? -13.938 8.273 -0.996 1 87.81 113 ASN A CA 1
ATOM 918 C C . ASN A 1 113 ? -12.867 7.195 -1.14 1 87.81 113 ASN A C 1
ATOM 920 O O . ASN A 1 113 ? -11.727 7.387 -0.716 1 87.81 113 ASN A O 1
ATOM 924 N N . ASP A 1 114 ? -13.258 6.113 -1.621 1 88.56 114 ASP A N 1
ATOM 925 C CA . ASP A 1 114 ? -12.375 4.973 -1.85 1 88.56 114 ASP A CA 1
ATOM 926 C C . ASP A 1 114 ? -12.867 4.117 -3.012 1 88.56 114 ASP A C 1
ATOM 928 O O . ASP A 1 114 ? -14.023 3.691 -3.023 1 88.56 114 ASP A O 1
ATOM 932 N N . GLY A 1 115 ? -11.945 3.885 -3.951 1 89.75 115 GLY A N 1
ATOM 933 C CA . GLY A 1 115 ? -12.297 3.031 -5.074 1 89.75 115 GLY A CA 1
ATOM 934 C C . GLY A 1 115 ? -12.43 3.791 -6.379 1 89.75 115 GLY A C 1
ATOM 935 O O . GLY A 1 115 ? -13.055 3.301 -7.328 1 89.75 115 GLY A O 1
ATOM 936 N N . GLN A 1 116 ? -11.836 4.961 -6.488 1 87.88 116 GLN A N 1
ATOM 937 C CA . GLN A 1 116 ? -11.945 5.801 -7.676 1 87.88 116 GLN A CA 1
ATOM 938 C C . GLN A 1 116 ? -11.375 5.094 -8.906 1 87.88 116 GLN A C 1
ATOM 940 O O . GLN A 1 116 ? -11.961 5.148 -9.984 1 87.88 116 GLN A O 1
ATOM 945 N N . HIS A 1 117 ? -10.258 4.441 -8.727 1 90 117 HIS A N 1
ATOM 946 C CA . HIS A 1 117 ? -9.648 3.734 -9.852 1 90 117 HIS A CA 1
ATOM 947 C C . HIS A 1 117 ? -10.531 2.582 -10.32 1 90 117 HIS A C 1
ATOM 949 O O . HIS A 1 117 ? -10.664 2.344 -11.523 1 90 117 HIS A O 1
ATOM 955 N N . ARG A 1 118 ? -11.164 1.895 -9.383 1 92 118 ARG A N 1
ATOM 956 C CA . ARG A 1 118 ? -12.078 0.813 -9.719 1 92 118 ARG A CA 1
ATOM 957 C C . ARG A 1 118 ? -13.258 1.334 -10.531 1 92 118 ARG A C 1
ATOM 959 O O . ARG A 1 118 ? -13.656 0.718 -11.523 1 92 118 ARG A O 1
ATOM 966 N N . LYS A 1 119 ? -13.766 2.418 -10.094 1 92.19 119 LYS A N 1
ATOM 967 C CA . LYS A 1 119 ? -14.906 3.014 -10.789 1 92.19 119 LYS A CA 1
ATOM 968 C C . LYS A 1 119 ? -14.562 3.299 -12.25 1 92.19 119 LYS A C 1
ATOM 970 O O . LYS A 1 119 ? -15.312 2.918 -13.148 1 92.19 119 LYS A O 1
ATOM 975 N N . TYR A 1 120 ? -13.438 3.91 -12.484 1 91.25 120 TYR A N 1
ATOM 976 C CA . TYR A 1 120 ? -13.039 4.254 -13.844 1 91.25 120 TYR A CA 1
ATOM 977 C C . TYR A 1 120 ? -12.719 3.006 -14.648 1 91.25 120 TYR A C 1
ATOM 979 O O . TYR A 1 120 ? -13 2.941 -15.852 1 91.25 120 TYR A O 1
ATOM 987 N N . ALA A 1 121 ? -12.109 2.092 -14 1 94.19 121 ALA A N 1
ATOM 988 C CA . ALA A 1 121 ? -11.812 0.832 -14.68 1 94.19 121 ALA A CA 1
ATOM 989 C C . ALA A 1 121 ? -13.094 0.118 -15.102 1 94.19 121 ALA A C 1
ATOM 991 O O . ALA A 1 121 ? -13.156 -0.464 -16.188 1 94.19 121 ALA A O 1
ATOM 992 N N . ILE A 1 122 ? -14.102 0.152 -14.258 1 94.81 122 ILE A N 1
ATOM 993 C CA . ILE A 1 122 ? -15.391 -0.453 -14.555 1 94.81 122 ILE A CA 1
ATOM 994 C C . ILE A 1 122 ? -16.016 0.231 -15.766 1 94.81 122 ILE A C 1
ATOM 996 O O . ILE A 1 122 ? -16.547 -0.437 -16.656 1 94.81 122 ILE A O 1
ATOM 1000 N N . GLU A 1 123 ? -15.906 1.529 -15.805 1 93.25 123 GLU A N 1
ATOM 1001 C CA . GLU A 1 123 ? -16.438 2.279 -16.938 1 93.25 123 GLU A CA 1
ATOM 1002 C C . GLU A 1 123 ? -15.758 1.857 -18.25 1 93.25 123 GLU A C 1
ATOM 1004 O O . GLU A 1 123 ? -16.438 1.649 -19.266 1 93.25 123 GLU A O 1
ATOM 1009 N N . ASP A 1 124 ? -14.453 1.74 -18.141 1 95.06 124 ASP A N 1
ATOM 1010 C CA . ASP A 1 124 ? -13.688 1.324 -19.328 1 95.06 124 ASP A CA 1
ATOM 1011 C C . ASP A 1 124 ? -14.039 -0.109 -19.719 1 95.06 124 ASP A C 1
ATOM 1013 O O . ASP A 1 124 ? -14.156 -0.417 -20.906 1 95.06 124 ASP A O 1
ATOM 1017 N N . ALA A 1 125 ? -14.195 -0.932 -18.75 1 96.12 125 ALA A N 1
ATOM 1018 C CA . ALA A 1 125 ? -14.539 -2.326 -19.016 1 96.12 125 ALA A CA 1
ATOM 1019 C C . ALA A 1 125 ? -15.914 -2.436 -19.672 1 96.12 125 ALA A C 1
ATOM 1021 O O . ALA A 1 125 ? -16.125 -3.266 -20.562 1 96.12 125 ALA A O 1
ATOM 1022 N N . LEU A 1 126 ? -16.844 -1.608 -19.234 1 95.12 126 LEU A N 1
ATOM 1023 C CA . LEU A 1 126 ? -18.203 -1.604 -19.766 1 95.12 126 LEU A CA 1
ATOM 1024 C C . LEU A 1 126 ? -18.219 -1.237 -21.234 1 95.12 126 LEU A C 1
ATOM 1026 O O . LEU A 1 126 ? -19.031 -1.758 -22.016 1 95.12 126 LEU A O 1
ATOM 1030 N N . LYS A 1 127 ? -17.344 -0.314 -21.625 1 94.62 127 LYS A N 1
ATOM 1031 C CA . LYS A 1 127 ? -17.219 0.061 -23.031 1 94.62 127 LYS A CA 1
ATOM 1032 C C . LYS A 1 127 ? -16.75 -1.12 -23.875 1 94.62 127 LYS A C 1
ATOM 1034 O O . LYS A 1 127 ? -17.219 -1.312 -25 1 94.62 127 LYS A O 1
ATOM 1039 N N . ALA A 1 128 ? -15.883 -1.89 -23.328 1 94.56 128 ALA A N 1
ATOM 1040 C CA . ALA A 1 128 ? -15.297 -3.021 -24.031 1 94.56 128 ALA A CA 1
ATOM 1041 C C . ALA A 1 128 ? -16.234 -4.227 -24.016 1 94.56 128 ALA A C 1
ATOM 1043 O O . ALA A 1 128 ? -16.234 -5.031 -24.953 1 94.56 128 ALA A O 1
ATOM 1044 N N . ASN A 1 129 ? -17 -4.395 -22.984 1 94.5 129 ASN A N 1
ATOM 1045 C CA . ASN A 1 129 ? -17.922 -5.512 -22.797 1 94.5 129 ASN A CA 1
ATOM 1046 C C . ASN A 1 129 ? -19.25 -5.059 -22.188 1 94.5 129 ASN A C 1
ATOM 1048 O O . ASN A 1 129 ? -19.469 -5.207 -20.984 1 94.5 129 ASN A O 1
ATOM 1052 N N . PRO A 1 130 ? -20.172 -4.727 -22.984 1 93.25 130 PRO A N 1
ATOM 1053 C CA . PRO A 1 130 ? -21.453 -4.184 -22.531 1 93.25 130 PRO A CA 1
ATOM 1054 C C . PRO A 1 130 ? -22.266 -5.195 -21.719 1 93.25 130 PRO A C 1
ATOM 1056 O O . PRO A 1 130 ? -23.172 -4.812 -20.984 1 93.25 130 PRO A O 1
ATOM 1059 N N . GLU A 1 131 ? -21.906 -6.449 -21.828 1 93 131 GLU A N 1
ATOM 1060 C CA . GLU A 1 131 ? -22.625 -7.484 -21.094 1 93 131 GLU A CA 1
ATOM 1061 C C . GLU A 1 131 ? -22.438 -7.324 -19.578 1 93 131 GLU A C 1
ATOM 1063 O O . GLU A 1 131 ? -23.219 -7.859 -18.797 1 93 131 GLU A O 1
ATOM 1068 N N . LEU A 1 132 ? -21.438 -6.559 -19.188 1 94.19 132 LEU A N 1
ATOM 1069 C CA . LEU A 1 132 ? -21.125 -6.316 -17.781 1 94.19 132 LEU A CA 1
ATOM 1070 C C . LEU A 1 132 ? -22.156 -5.406 -17.141 1 94.19 132 LEU A C 1
ATOM 1072 O O . LEU A 1 132 ? -22.219 -5.281 -15.922 1 94.19 132 LEU A O 1
ATOM 1076 N N . SER A 1 133 ? -23.031 -4.785 -17.922 1 93.25 133 SER A N 1
ATOM 1077 C CA . SER A 1 133 ? -23.922 -3.715 -17.516 1 93.25 133 SER A CA 1
ATOM 1078 C C . SER A 1 133 ? -24.844 -4.168 -16.375 1 93.25 133 SER A C 1
ATOM 1080 O O . SER A 1 133 ? -25.156 -3.389 -15.477 1 93.25 133 SER A O 1
ATOM 1082 N N . GLU A 1 134 ? -25.203 -5.402 -16.359 1 90.25 134 GLU A N 1
ATOM 1083 C CA . GLU A 1 134 ? -26.172 -5.879 -15.367 1 90.25 134 GLU A CA 1
ATOM 1084 C C . GLU A 1 134 ? -25.484 -6.398 -14.117 1 90.25 134 GLU A C 1
ATOM 1086 O O . GLU A 1 134 ? -26.125 -6.676 -13.109 1 90.25 134 GLU A O 1
ATOM 1091 N N . GLU A 1 135 ? -24.188 -6.578 -14.211 1 96 135 GLU A N 1
ATOM 1092 C CA . GLU A 1 135 ? -23.484 -6.93 -12.984 1 96 135 GLU A CA 1
ATOM 1093 C C . GLU A 1 135 ? -23.484 -5.773 -11.992 1 96 135 GLU A C 1
ATOM 1095 O O . GLU A 1 135 ? -23.859 -4.652 -12.336 1 96 135 GLU A O 1
ATOM 1100 N N . THR A 1 136 ? -23.234 -6.125 -10.75 1 96.69 136 THR A N 1
ATOM 1101 C CA . THR A 1 136 ? -23.406 -5.109 -9.711 1 96.69 136 THR A CA 1
ATOM 1102 C C . THR A 1 136 ? -22.156 -5.008 -8.852 1 96.69 136 THR A C 1
ATOM 1104 O O . THR A 1 136 ? -21.281 -5.887 -8.891 1 96.69 136 THR A O 1
ATOM 1107 N N . ILE A 1 137 ? -21.984 -3.963 -8.203 1 96.81 137 ILE A N 1
ATOM 1108 C CA . ILE A 1 137 ? -20.969 -3.729 -7.18 1 96.81 137 ILE A CA 1
ATOM 1109 C C . ILE A 1 137 ? -21.609 -3.068 -5.961 1 96.81 137 ILE A C 1
ATOM 1111 O O . ILE A 1 137 ? -22.516 -2.238 -6.098 1 96.81 137 ILE A O 1
ATOM 1115 N N . SER A 1 138 ? -21.203 -3.486 -4.824 1 97.12 138 SER A N 1
ATOM 1116 C CA . SER A 1 138 ? -21.703 -2.869 -3.596 1 97.12 138 SER A CA 1
ATOM 1117 C C . SER A 1 138 ? -21.047 -1.512 -3.359 1 97.12 138 SER A C 1
ATOM 1119 O O . SER A 1 138 ? -19.875 -1.312 -3.691 1 97.12 138 SER A O 1
ATOM 1121 N N . VAL A 1 139 ? -21.797 -0.548 -2.822 1 96.62 139 VAL A N 1
ATOM 1122 C CA . VAL A 1 139 ? -21.297 0.781 -2.492 1 96.62 139 VAL A CA 1
ATOM 1123 C C . VAL A 1 139 ? -21.688 1.146 -1.063 1 96.62 139 VAL A C 1
ATOM 1125 O O . VAL A 1 139 ? -22.875 1.132 -0.722 1 96.62 139 VAL A O 1
ATOM 1128 N N . VAL A 1 140 ? -20.703 1.364 -0.232 1 97.38 140 VAL A N 1
ATOM 1129 C CA . VAL A 1 140 ? -20.953 1.914 1.095 1 97.38 140 VAL A CA 1
ATOM 1130 C C . VAL A 1 140 ? -21.156 3.424 0.999 1 97.38 140 VAL A C 1
ATOM 1132 O O . VAL A 1 140 ? -20.312 4.137 0.449 1 97.38 140 VAL A O 1
ATOM 1135 N N . LEU A 1 141 ? -22.281 3.91 1.52 1 96 141 LEU A N 1
ATOM 1136 C CA . LEU A 1 141 ? -22.625 5.32 1.396 1 96 141 LEU A CA 1
ATOM 1137 C C . LEU A 1 141 ? -22.703 5.988 2.766 1 96 141 LEU A C 1
ATOM 1139 O O . LEU A 1 141 ? -23.5 5.594 3.615 1 96 141 LEU A O 1
ATOM 1143 N N . PHE A 1 142 ? -21.859 6.922 2.93 1 95.25 142 PHE A N 1
ATOM 1144 C CA . PHE A 1 142 ? -21.922 7.789 4.102 1 95.25 142 PHE A CA 1
ATOM 1145 C C . PHE A 1 142 ? -22.625 9.102 3.762 1 95.25 142 PHE A C 1
ATOM 1147 O O . PHE A 1 142 ? -22.703 9.484 2.594 1 95.25 142 PHE A O 1
ATOM 1154 N N . ILE A 1 143 ? -23.125 9.68 4.754 1 91.25 143 ILE A N 1
ATOM 1155 C CA . ILE A 1 143 ? -23.781 10.969 4.562 1 91.25 143 ILE A CA 1
ATOM 1156 C C . ILE A 1 143 ? -22.719 12.078 4.551 1 91.25 143 ILE A C 1
ATOM 1158 O O . ILE A 1 143 ? -21.891 12.156 5.449 1 91.25 143 ILE A O 1
ATOM 1162 N N . ASP A 1 144 ? -22.812 12.844 3.469 1 83.12 144 ASP A N 1
ATOM 1163 C CA . ASP A 1 144 ? -21.859 13.945 3.324 1 83.12 144 ASP A CA 1
ATOM 1164 C C . ASP A 1 144 ? -22.188 15.086 4.285 1 83.12 144 ASP A C 1
ATOM 1166 O O . ASP A 1 144 ? -23.328 15.531 4.363 1 83.12 144 ASP A O 1
ATOM 1170 N N . GLU A 1 145 ? -21.234 15.516 4.957 1 81.69 145 GLU A N 1
ATOM 1171 C CA . GLU A 1 145 ? -21.391 16.656 5.859 1 81.69 145 GLU A CA 1
ATOM 1172 C C . GLU A 1 145 ? -20.359 17.75 5.547 1 81.69 145 GLU A C 1
ATOM 1174 O O . GLU A 1 145 ? -19.812 18.359 6.457 1 81.69 145 GLU A O 1
ATOM 1179 N N . GLY A 1 146 ? -19.984 17.812 4.188 1 84.88 146 GLY A N 1
ATOM 1180 C CA . GLY A 1 146 ? -19.062 18.859 3.781 1 84.88 146 GLY A CA 1
ATOM 1181 C C . GLY A 1 146 ? -17.703 18.328 3.354 1 84.88 146 GLY A C 1
ATOM 1182 O O . GLY A 1 146 ? -17.422 17.141 3.539 1 84.88 146 GLY A O 1
ATOM 1183 N N . LEU A 1 147 ? -16.938 19.266 2.832 1 84 147 LEU A N 1
ATOM 1184 C CA . LEU A 1 147 ? -15.656 18.922 2.244 1 84 147 LEU A CA 1
ATOM 1185 C C . LEU A 1 147 ? -14.703 18.375 3.305 1 84 147 LEU A C 1
ATOM 1187 O O . LEU A 1 147 ? -14.047 17.359 3.09 1 84 147 LEU A O 1
ATOM 1191 N N . LYS A 1 148 ? -14.68 19 4.441 1 87.31 148 LYS A N 1
ATOM 1192 C CA . LYS A 1 148 ? -13.773 18.625 5.516 1 87.31 148 LYS A CA 1
ATOM 1193 C C . LYS A 1 148 ? -14.031 17.188 5.961 1 87.31 148 LYS A C 1
ATOM 1195 O O . LYS A 1 148 ? -13.094 16.406 6.156 1 87.31 148 LYS A O 1
ATOM 1200 N N . ARG A 1 149 ? -15.273 16.859 6.031 1 88.44 149 ARG A N 1
ATOM 1201 C CA . ARG A 1 149 ? -15.633 15.508 6.441 1 88.44 149 ARG A CA 1
ATOM 1202 C C . ARG A 1 149 ? -15.25 14.484 5.371 1 88.44 149 ARG A C 1
ATOM 1204 O O . ARG A 1 149 ? -14.727 13.414 5.684 1 88.44 149 ARG A O 1
ATOM 1211 N N . SER A 1 150 ? -15.492 14.859 4.152 1 87.81 150 SER A N 1
ATOM 1212 C CA . SER A 1 150 ? -15.156 13.969 3.049 1 87.81 150 SER A CA 1
ATOM 1213 C C . SER A 1 150 ? -13.656 13.711 2.982 1 87.81 150 SER A C 1
ATOM 1215 O O . SER A 1 150 ? -13.219 12.578 2.781 1 87.81 150 SER A O 1
ATOM 1217 N N . GLN A 1 151 ? -12.938 14.773 3.205 1 88.5 151 GLN A N 1
ATOM 1218 C CA . GLN A 1 151 ? -11.484 14.656 3.223 1 88.5 151 GLN A CA 1
ATOM 1219 C C . GLN A 1 151 ? -11.016 13.766 4.367 1 88.5 151 GLN A C 1
ATOM 1221 O O . GLN A 1 151 ? -10.125 12.93 4.191 1 88.5 151 GLN A O 1
ATOM 1226 N N . GLN A 1 152 ? -11.641 13.961 5.477 1 91.94 152 GLN A N 1
ATOM 1227 C CA . GLN A 1 152 ? -11.281 13.156 6.641 1 91.94 152 GLN A CA 1
ATOM 1228 C C . GLN A 1 152 ? -11.602 11.68 6.41 1 91.94 152 GLN A C 1
ATOM 1230 O O . GLN A 1 152 ? -10.812 10.805 6.773 1 91.94 152 GLN A O 1
ATOM 1235 N N . ILE A 1 153 ? -12.742 11.422 5.805 1 91 153 ILE A N 1
ATOM 1236 C CA . ILE A 1 153 ? -13.141 10.047 5.504 1 91 153 ILE A CA 1
ATOM 1237 C C . ILE A 1 153 ? -12.117 9.406 4.57 1 91 153 ILE A C 1
ATOM 1239 O O . ILE A 1 153 ? -11.68 8.273 4.797 1 91 153 ILE A O 1
ATOM 1243 N N . PHE A 1 154 ? -11.719 10.148 3.598 1 89 154 PHE A N 1
ATOM 1244 C CA . PHE A 1 154 ? -10.711 9.656 2.662 1 89 154 PHE A CA 1
ATOM 1245 C C . PHE A 1 154 ? -9.422 9.312 3.391 1 89 154 PHE A C 1
ATOM 1247 O O . PHE A 1 154 ? -8.852 8.242 3.184 1 89 154 PHE A O 1
ATOM 1254 N N . SER A 1 155 ? -9.008 10.266 4.188 1 90 155 SER A N 1
ATOM 1255 C CA . SER A 1 155 ? -7.773 10.07 4.945 1 90 155 SER A CA 1
ATOM 1256 C C . SER A 1 155 ? -7.871 8.844 5.852 1 90 155 SER A C 1
ATOM 1258 O O . SER A 1 155 ? -6.953 8.023 5.891 1 90 155 SER A O 1
ATOM 1260 N N . ASP A 1 156 ? -8.984 8.695 6.52 1 91.44 156 ASP A N 1
ATOM 1261 C CA . ASP A 1 156 ? -9.18 7.602 7.469 1 91.44 156 ASP A CA 1
ATOM 1262 C C . ASP A 1 156 ? -9.164 6.25 6.762 1 91.44 156 ASP A C 1
ATOM 1264 O O . ASP A 1 156 ? -8.57 5.289 7.25 1 91.44 156 ASP A O 1
ATOM 1268 N N . LEU A 1 157 ? -9.82 6.164 5.629 1 90.31 157 LEU A N 1
ATOM 1269 C CA . LEU A 1 157 ? -9.961 4.906 4.906 1 90.31 157 LEU A CA 1
ATOM 1270 C C . LEU A 1 157 ? -8.617 4.449 4.352 1 90.31 157 LEU A C 1
ATOM 1272 O O . LEU A 1 157 ? -8.367 3.246 4.23 1 90.31 157 LEU A O 1
ATOM 1276 N N . ASN A 1 158 ? -7.781 5.398 4.117 1 86.31 158 ASN A N 1
ATOM 1277 C CA . ASN A 1 158 ? -6.516 5.062 3.471 1 86.31 158 ASN A CA 1
ATOM 1278 C C . ASN A 1 158 ? -5.371 5 4.477 1 86.31 158 ASN A C 1
ATOM 1280 O O . ASN A 1 158 ? -4.273 4.543 4.148 1 86.31 158 ASN A O 1
ATOM 1284 N N . LYS A 1 159 ? -5.578 5.469 5.625 1 83.44 159 LYS A N 1
ATOM 1285 C CA . LYS A 1 159 ? -4.531 5.594 6.637 1 83.44 159 LYS A CA 1
ATOM 1286 C C . LYS A 1 159 ? -4.035 4.223 7.09 1 83.44 159 LYS A C 1
ATOM 1288 O O . LYS A 1 159 ? -2.836 4.031 7.305 1 83.44 159 LYS A O 1
ATOM 1293 N N . HIS A 1 160 ? -4.902 3.264 7.152 1 76.25 160 HIS A N 1
ATOM 1294 C CA . HIS A 1 160 ? -4.531 1.997 7.773 1 76.25 160 HIS A CA 1
ATOM 1295 C C . HIS A 1 160 ? -4.43 0.884 6.734 1 76.25 160 HIS A C 1
ATOM 1297 O O . HIS A 1 160 ? -4.316 -0.292 7.086 1 76.25 160 HIS A O 1
ATOM 1303 N N . ALA A 1 161 ? -4.473 1.298 5.551 1 73.56 161 ALA A N 1
ATOM 1304 C CA . ALA A 1 161 ? -4.328 0.299 4.492 1 73.56 161 ALA A CA 1
ATOM 1305 C C . ALA A 1 161 ? -2.896 -0.225 4.426 1 73.56 161 ALA A C 1
ATOM 1307 O O . ALA A 1 161 ? -1.942 0.54 4.574 1 73.56 161 ALA A O 1
ATOM 1308 N N . VAL A 1 162 ? -2.725 -1.52 4.406 1 72.69 162 VAL A N 1
ATOM 1309 C CA . VAL A 1 162 ? -1.393 -2.109 4.336 1 72.69 162 VAL A CA 1
ATOM 1310 C C . VAL A 1 162 ? -1.264 -2.945 3.062 1 72.69 162 VAL A C 1
ATOM 1312 O O . VAL A 1 162 ? -2.191 -3.668 2.691 1 72.69 162 VAL A O 1
ATOM 1315 N N . ASN A 1 163 ? -0.105 -2.85 2.506 1 77.31 163 ASN A N 1
ATOM 1316 C CA . ASN A 1 163 ? 0.191 -3.705 1.361 1 77.31 163 ASN A CA 1
ATOM 1317 C C . ASN A 1 163 ? 0.574 -5.117 1.799 1 77.31 163 ASN A C 1
ATOM 1319 O O . ASN A 1 163 ? 1.209 -5.297 2.84 1 77.31 163 ASN A O 1
ATOM 1323 N N . VAL A 1 164 ? 0.08 -6.043 1.059 1 82.88 164 VAL A N 1
ATOM 1324 C CA . VAL A 1 164 ? 0.5 -7.422 1.287 1 82.88 164 VAL A CA 1
ATOM 1325 C C . VAL A 1 164 ? 1.908 -7.633 0.735 1 82.88 164 VAL A C 1
ATOM 1327 O O . VAL A 1 164 ? 2.354 -6.891 -0.144 1 82.88 164 VAL A O 1
ATOM 1330 N N . SER A 1 165 ? 2.607 -8.664 1.325 1 88.06 165 SER A N 1
ATOM 1331 C CA . SER A 1 165 ? 3.941 -8.953 0.809 1 88.06 165 SER A CA 1
ATOM 1332 C C . SER A 1 165 ? 3.879 -9.469 -0.627 1 88.06 165 SER A C 1
ATOM 1334 O O . SER A 1 165 ? 2.928 -10.148 -1.007 1 88.06 165 SER A O 1
ATOM 1336 N N . ARG A 1 166 ? 4.906 -9.227 -1.319 1 90.62 166 ARG A N 1
ATOM 1337 C CA . ARG A 1 166 ? 4.992 -9.688 -2.701 1 90.62 166 ARG A CA 1
ATOM 1338 C C . ARG A 1 166 ? 4.969 -11.211 -2.77 1 90.62 166 ARG A C 1
ATOM 1340 O O . ARG A 1 166 ? 4.355 -11.789 -3.67 1 90.62 166 ARG A O 1
ATOM 1347 N N . SER A 1 167 ? 5.625 -11.922 -1.852 1 94 167 SER A N 1
ATOM 1348 C CA . SER A 1 167 ? 5.676 -13.383 -1.83 1 94 167 SER A CA 1
ATOM 1349 C C . SER A 1 167 ? 4.281 -13.977 -1.662 1 94 167 SER A C 1
ATOM 1351 O O . SER A 1 167 ? 3.91 -14.914 -2.379 1 94 167 SER A O 1
ATOM 1353 N N . ILE A 1 168 ? 3.553 -13.453 -0.841 1 90.31 168 ILE A N 1
ATOM 1354 C CA . ILE A 1 168 ? 2.201 -13.953 -0.611 1 90.31 168 ILE A CA 1
ATOM 1355 C C . ILE A 1 168 ? 1.344 -13.711 -1.851 1 90.31 168 ILE A C 1
ATOM 1357 O O . ILE A 1 168 ? 0.54 -14.57 -2.232 1 90.31 168 ILE A O 1
ATOM 1361 N N . GLY A 1 169 ? 1.491 -12.516 -2.434 1 90.38 169 GLY A N 1
ATOM 1362 C CA . GLY A 1 169 ? 0.792 -12.234 -3.676 1 90.38 169 GLY A CA 1
ATOM 1363 C C . GLY A 1 169 ? 1.072 -13.258 -4.766 1 90.38 169 GLY A C 1
ATOM 1364 O O . GLY A 1 169 ? 0.155 -13.695 -5.461 1 90.38 169 GLY A O 1
ATOM 1365 N N . ILE A 1 170 ? 2.307 -13.617 -4.828 1 93.31 170 ILE A N 1
ATOM 1366 C CA . ILE A 1 170 ? 2.732 -14.602 -5.82 1 93.31 170 ILE A CA 1
ATOM 1367 C C . ILE A 1 170 ? 2.188 -15.977 -5.449 1 93.31 170 ILE A C 1
ATOM 1369 O O . ILE A 1 170 ? 1.652 -16.688 -6.301 1 93.31 170 ILE A O 1
ATOM 1373 N N . LEU A 1 171 ? 2.301 -16.281 -4.207 1 93.88 171 LEU A N 1
ATOM 1374 C CA . LEU A 1 171 ? 1.92 -17.609 -3.707 1 93.88 171 LEU A CA 1
ATOM 1375 C C . LEU A 1 171 ? 0.445 -17.875 -3.979 1 93.88 171 LEU A C 1
ATOM 1377 O O . LEU A 1 171 ? 0.074 -19 -4.332 1 93.88 171 LEU A O 1
ATOM 1381 N N . TYR A 1 172 ? -0.361 -16.859 -3.891 1 91.62 172 TYR A N 1
ATOM 1382 C CA . TYR A 1 172 ? -1.807 -17.047 -3.949 1 91.62 172 TYR A CA 1
ATOM 1383 C C . TYR A 1 172 ? -2.332 -16.797 -5.359 1 91.62 172 TYR A C 1
ATOM 1385 O O . TYR A 1 172 ? -3.498 -17.078 -5.652 1 91.62 172 TYR A O 1
ATOM 1393 N N . ASP A 1 173 ? -1.465 -16.391 -6.266 1 91.31 173 ASP A N 1
ATOM 1394 C CA . ASP A 1 173 ? -1.895 -16.062 -7.625 1 91.31 173 ASP A CA 1
ATOM 1395 C C . ASP A 1 173 ? -1.85 -17.297 -8.523 1 91.31 173 ASP A C 1
ATOM 1397 O O . ASP A 1 173 ? -0.77 -17.797 -8.852 1 91.31 173 ASP A O 1
ATOM 1401 N N . SER A 1 174 ? -2.967 -17.703 -8.953 1 91.12 174 SER A N 1
ATOM 1402 C CA . SER A 1 174 ? -3.027 -18.906 -9.773 1 91.12 174 SER A CA 1
ATOM 1403 C C . SER A 1 174 ? -3.26 -18.562 -11.242 1 91.12 174 SER A C 1
ATOM 1405 O O . SER A 1 174 ? -3.375 -19.453 -12.086 1 91.12 174 SER A O 1
ATOM 1407 N N . ARG A 1 175 ? -3.287 -17.297 -11.547 1 90.81 175 ARG A N 1
ATOM 1408 C CA . ARG A 1 175 ? -3.537 -16.875 -12.922 1 90.81 175 ARG A CA 1
ATOM 1409 C C . ARG A 1 175 ? -2.254 -16.391 -13.586 1 90.81 175 ARG A C 1
ATOM 1411 O O . ARG A 1 175 ? -2.182 -16.297 -14.812 1 90.81 175 ARG A O 1
ATOM 1418 N N . ASP A 1 176 ? -1.259 -16.094 -12.789 1 91.62 176 ASP A N 1
ATOM 1419 C CA . ASP A 1 176 ? 0.032 -15.641 -13.297 1 91.62 176 ASP A CA 1
ATOM 1420 C C . ASP A 1 176 ? 0.911 -16.828 -13.695 1 91.62 176 ASP A C 1
ATOM 1422 O O . ASP A 1 176 ? 1.324 -17.609 -12.836 1 91.62 176 ASP A O 1
ATOM 1426 N N . ASP A 1 177 ? 1.207 -16.891 -14.922 1 94.38 177 ASP A N 1
ATOM 1427 C CA . ASP A 1 177 ? 1.962 -18.016 -15.445 1 94.38 177 ASP A CA 1
ATOM 1428 C C . ASP A 1 177 ? 3.324 -18.125 -14.766 1 94.38 177 ASP A C 1
ATOM 1430 O O . ASP A 1 177 ? 3.781 -19.234 -14.461 1 94.38 177 ASP A O 1
ATOM 1434 N N . LEU A 1 178 ? 3.936 -17.016 -14.641 1 96.56 178 LEU A N 1
ATOM 1435 C CA . LEU A 1 178 ? 5.25 -17.031 -14.008 1 96.56 178 LEU A CA 1
ATOM 1436 C C . LEU A 1 178 ? 5.152 -17.484 -12.555 1 96.56 178 LEU A C 1
ATOM 1438 O O . LEU A 1 178 ? 6.023 -18.203 -12.062 1 96.56 178 LEU A O 1
ATOM 1442 N N . ALA A 1 179 ? 4.098 -17.047 -11.852 1 95.38 179 ALA A N 1
ATOM 1443 C CA . ALA A 1 179 ? 3.857 -17.5 -10.484 1 95.38 179 ALA A CA 1
ATOM 1444 C C . ALA A 1 179 ? 3.684 -19.016 -10.445 1 95.38 179 ALA A C 1
ATOM 1446 O O . ALA A 1 179 ? 4.258 -19.688 -9.586 1 95.38 179 ALA A O 1
ATOM 1447 N N . MET A 1 180 ? 2.994 -19.516 -11.375 1 95.31 180 MET A N 1
ATOM 1448 C CA . MET A 1 180 ? 2.73 -20.953 -11.43 1 95.31 180 MET A CA 1
ATOM 1449 C C . MET A 1 180 ? 4.016 -21.734 -11.695 1 95.31 180 MET A C 1
ATOM 1451 O O . MET A 1 180 ? 4.273 -22.75 -11.047 1 95.31 180 MET A O 1
ATOM 1455 N N . VAL A 1 181 ? 4.773 -21.234 -12.594 1 97.06 181 VAL A N 1
ATOM 1456 C CA . VAL A 1 181 ? 6.035 -21.891 -12.922 1 97.06 181 VAL A CA 1
ATOM 1457 C C . VAL A 1 181 ? 6.961 -21.875 -11.703 1 97.06 181 VAL A C 1
ATOM 1459 O O . VAL A 1 181 ? 7.621 -22.875 -11.406 1 97.06 181 VAL A O 1
ATOM 1462 N N . THR A 1 182 ? 6.996 -20.75 -11.023 1 97.88 182 THR A N 1
ATOM 1463 C CA . THR A 1 182 ? 7.855 -20.609 -9.859 1 97.88 182 THR A CA 1
ATOM 1464 C C . THR A 1 182 ? 7.418 -21.562 -8.75 1 97.88 182 THR A C 1
ATOM 1466 O O . THR A 1 182 ? 8.25 -22.203 -8.102 1 97.88 182 THR A O 1
ATOM 1469 N N . LYS A 1 183 ? 6.141 -21.703 -8.523 1 96.06 183 LYS A N 1
ATOM 1470 C CA . LYS A 1 183 ? 5.617 -22.625 -7.523 1 96.06 183 LYS A CA 1
ATOM 1471 C C . LYS A 1 183 ? 5.891 -24.078 -7.914 1 96.06 183 LYS A C 1
ATOM 1473 O O . LYS A 1 183 ? 6.23 -24.906 -7.066 1 96.06 183 LYS A O 1
ATOM 1478 N N . ASN A 1 184 ? 5.727 -24.328 -9.164 1 96.12 184 ASN A N 1
ATOM 1479 C CA . ASN A 1 184 ? 6.031 -25.656 -9.656 1 96.12 184 ASN A CA 1
ATOM 1480 C C . ASN A 1 184 ? 7.504 -26.016 -9.453 1 96.12 184 ASN A C 1
ATOM 1482 O O . ASN A 1 184 ? 7.84 -27.156 -9.164 1 96.12 184 ASN A O 1
ATOM 1486 N N . LEU A 1 185 ? 8.312 -25.062 -9.727 1 97.69 185 LEU A N 1
ATOM 1487 C CA . LEU A 1 185 ? 9.742 -25.234 -9.484 1 97.69 185 LEU A CA 1
ATOM 1488 C C . LEU A 1 185 ? 10 -25.656 -8.039 1 97.69 185 LEU A C 1
ATOM 1490 O O . LEU A 1 185 ? 10.75 -26.594 -7.781 1 97.69 185 LEU A O 1
ATOM 1494 N N . LEU A 1 186 ? 9.359 -25 -7.113 1 97.06 186 LEU A N 1
ATOM 1495 C CA . LEU A 1 186 ? 9.531 -25.312 -5.703 1 97.06 186 LEU A CA 1
ATOM 1496 C C . LEU A 1 186 ? 8.992 -26.703 -5.391 1 97.06 186 LEU A C 1
ATOM 1498 O O . LEU A 1 186 ? 9.594 -27.438 -4.602 1 97.06 186 LEU A O 1
ATOM 1502 N N . ASP A 1 187 ? 7.914 -27.062 -6.004 1 95.38 187 ASP A N 1
ATOM 1503 C CA . ASP A 1 187 ? 7.32 -28.375 -5.773 1 95.38 187 ASP A CA 1
ATOM 1504 C C . ASP A 1 187 ? 8.219 -29.5 -6.301 1 95.38 187 ASP A C 1
ATOM 1506 O O . ASP A 1 187 ? 8.25 -30.594 -5.742 1 95.38 187 ASP A O 1
ATOM 1510 N N . SER A 1 188 ? 8.93 -29.203 -7.34 1 96.56 188 SER A N 1
ATOM 1511 C CA . SER A 1 188 ? 9.742 -30.219 -8 1 96.56 188 SER A CA 1
ATOM 1512 C C . SER A 1 188 ? 11.133 -30.297 -7.391 1 96.56 188 SER A C 1
ATOM 1514 O O . SER A 1 188 ? 11.867 -31.266 -7.617 1 96.56 188 SER A O 1
ATOM 1516 N N . ASN A 1 189 ? 11.57 -29.297 -6.711 1 97.69 189 ASN A N 1
ATOM 1517 C CA . ASN A 1 189 ? 12.891 -29.219 -6.094 1 97.69 189 ASN A CA 1
ATOM 1518 C C . ASN A 1 189 ? 12.797 -29.125 -4.574 1 97.69 189 ASN A C 1
ATOM 1520 O O . ASN A 1 189 ? 12.609 -28.047 -4.023 1 97.69 189 ASN A O 1
ATOM 1524 N N . THR A 1 190 ? 13.023 -30.188 -3.887 1 95.69 190 THR A N 1
ATOM 1525 C CA . THR A 1 190 ? 12.797 -30.312 -2.449 1 95.69 190 THR A CA 1
ATOM 1526 C C . THR A 1 190 ? 13.727 -29.391 -1.677 1 95.69 190 THR A C 1
ATOM 1528 O O . THR A 1 190 ? 13.352 -28.844 -0.635 1 95.69 190 THR A O 1
ATOM 1531 N N . LYS A 1 191 ? 14.914 -29.266 -2.162 1 96.75 191 LYS A N 1
ATOM 1532 C CA . LYS A 1 191 ? 15.875 -28.375 -1.502 1 96.75 191 LYS A CA 1
ATOM 1533 C C . LYS A 1 191 ? 15.398 -26.922 -1.535 1 96.75 191 LYS A C 1
ATOM 1535 O O . LYS A 1 191 ? 15.367 -26.25 -0.503 1 96.75 191 LYS A O 1
ATOM 1540 N N . LEU A 1 192 ? 14.977 -26.484 -2.734 1 96.81 192 LEU A N 1
ATOM 1541 C CA . LEU A 1 192 ? 14.461 -25.125 -2.875 1 96.81 192 LEU A CA 1
ATOM 1542 C C . LEU A 1 192 ? 13.211 -24.938 -2.029 1 96.81 192 LEU A C 1
ATOM 1544 O O . LEU A 1 192 ? 13.039 -23.875 -1.402 1 96.81 192 LEU A O 1
ATOM 1548 N N . LYS A 1 193 ? 12.375 -25.922 -2.076 1 95.94 193 LYS A N 1
ATOM 1549 C CA . LYS A 1 193 ? 11.109 -25.844 -1.343 1 95.94 193 LYS A CA 1
ATOM 1550 C C . LYS A 1 193 ? 11.352 -25.656 0.152 1 95.94 193 LYS A C 1
ATOM 1552 O O . LYS A 1 193 ? 10.688 -24.844 0.797 1 95.94 193 LYS A O 1
ATOM 1557 N N . LYS A 1 194 ? 12.297 -26.328 0.633 1 95.94 194 LYS A N 1
ATOM 1558 C CA . LYS A 1 194 ? 12.578 -26.328 2.066 1 95.94 194 LYS A CA 1
ATOM 1559 C C . LYS A 1 194 ? 13.195 -25 2.506 1 95.94 194 LYS A C 1
ATOM 1561 O O . LYS A 1 194 ? 12.914 -24.516 3.605 1 95.94 194 LYS A O 1
ATOM 1566 N N . PHE A 1 195 ? 13.953 -24.344 1.682 1 97.88 195 PHE A N 1
ATOM 1567 C CA . PHE A 1 195 ? 14.758 -23.219 2.127 1 97.88 195 PHE A CA 1
ATOM 1568 C C . PHE A 1 195 ? 14.234 -21.922 1.536 1 97.88 195 PHE A C 1
ATOM 1570 O O . PHE A 1 195 ? 14.938 -20.906 1.543 1 97.88 195 PHE A O 1
ATOM 1577 N N . THR A 1 196 ? 13.023 -21.938 0.99 1 97.69 196 THR A N 1
ATOM 1578 C CA . THR A 1 196 ? 12.422 -20.719 0.452 1 97.69 196 THR A CA 1
ATOM 1579 C C . THR A 1 196 ? 11.289 -20.234 1.356 1 97.69 196 THR A C 1
ATOM 1581 O O . THR A 1 196 ? 10.406 -21.016 1.728 1 97.69 196 THR A O 1
ATOM 1584 N N . ASP A 1 197 ? 11.422 -19.016 1.771 1 96.56 197 ASP A N 1
ATOM 1585 C CA . ASP A 1 197 ? 10.344 -18.359 2.51 1 96.56 197 ASP A CA 1
ATOM 1586 C C . ASP A 1 197 ? 9.195 -17.969 1.578 1 96.56 197 ASP A C 1
ATOM 1588 O O . ASP A 1 197 ? 9.391 -17.203 0.632 1 96.56 197 ASP A O 1
ATOM 1592 N N . LEU A 1 198 ? 8 -18.453 1.838 1 94.44 198 LEU A N 1
ATOM 1593 C CA . LEU A 1 198 ? 6.867 -18.281 0.939 1 94.44 198 LEU A CA 1
ATOM 1594 C C . LEU A 1 198 ? 6.023 -17.078 1.361 1 94.44 198 LEU A C 1
ATOM 1596 O O . LEU A 1 198 ? 5.105 -16.672 0.642 1 94.44 198 LEU A O 1
ATOM 1600 N N . GLU A 1 199 ? 6.348 -16.5 2.428 1 91.44 199 GLU A N 1
ATOM 1601 C CA . GLU A 1 199 ? 5.484 -15.477 2.99 1 91.44 199 GLU A CA 1
ATOM 1602 C C . GLU A 1 199 ? 6.152 -14.102 2.932 1 91.44 199 GLU A C 1
ATOM 1604 O O . GLU A 1 199 ? 5.543 -13.133 2.482 1 91.44 199 GLU A O 1
ATOM 1609 N N . ASN A 1 200 ? 7.344 -14.117 3.33 1 92.19 200 ASN A N 1
ATOM 1610 C CA . ASN A 1 200 ? 8.039 -12.844 3.445 1 92.19 200 ASN A CA 1
ATOM 1611 C C . ASN A 1 200 ? 8.844 -12.531 2.188 1 92.19 200 ASN A C 1
ATOM 1613 O O . ASN A 1 200 ? 9.406 -13.43 1.562 1 92.19 200 ASN A O 1
ATOM 1617 N N . SER A 1 201 ? 8.852 -11.211 1.915 1 93.25 201 SER A N 1
ATOM 1618 C CA . SER A 1 201 ? 9.664 -10.797 0.777 1 93.25 201 SER A CA 1
ATOM 1619 C C . SER A 1 201 ? 11.086 -10.445 1.211 1 93.25 201 SER A C 1
ATOM 1621 O O . SER A 1 201 ? 11.961 -10.227 0.371 1 93.25 201 SER A O 1
ATOM 1623 N N . THR A 1 202 ? 11.32 -10.328 2.484 1 92.75 202 THR A N 1
ATOM 1624 C CA . THR A 1 202 ? 12.633 -10.148 3.092 1 92.75 202 THR A CA 1
ATOM 1625 C C . THR A 1 202 ? 12.836 -11.125 4.242 1 92.75 202 THR A C 1
ATOM 1627 O O . THR A 1 202 ? 11.898 -11.414 4.992 1 92.75 202 THR A O 1
ATOM 1630 N N . LEU A 1 203 ? 14.016 -11.602 4.363 1 94.12 203 LEU A N 1
ATOM 1631 C CA . LEU A 1 203 ? 14.289 -12.602 5.395 1 94.12 203 LEU A CA 1
ATOM 1632 C C . LEU A 1 203 ? 14.75 -11.938 6.684 1 94.12 203 LEU A C 1
ATOM 1634 O O . LEU A 1 203 ? 15.617 -11.055 6.66 1 94.12 203 LEU A O 1
ATOM 1638 N N . PRO A 1 204 ? 14.125 -12.391 7.758 1 91.44 204 PRO A N 1
ATOM 1639 C CA . PRO A 1 204 ? 14.695 -11.953 9.039 1 91.44 204 PRO A CA 1
ATOM 1640 C C . PRO A 1 204 ? 16.156 -12.391 9.211 1 91.44 204 PRO A C 1
ATOM 1642 O O . PRO A 1 204 ? 16.594 -13.359 8.578 1 91.44 204 PRO A O 1
ATOM 1645 N N . LYS A 1 205 ? 16.828 -11.688 10.055 1 89.5 205 LYS A N 1
ATOM 1646 C CA . LYS A 1 205 ? 18.266 -11.891 10.242 1 89.5 205 LYS A CA 1
ATOM 1647 C C . LYS A 1 205 ? 18.578 -13.352 10.547 1 89.5 205 LYS A C 1
ATOM 1649 O O . LYS A 1 205 ? 19.469 -13.938 9.938 1 89.5 205 LYS A O 1
ATOM 1654 N N . PHE A 1 206 ? 17.812 -14.062 11.352 1 92.44 206 PHE A N 1
ATOM 1655 C CA . PHE A 1 206 ? 18.156 -15.398 11.828 1 92.44 206 PHE A CA 1
ATOM 1656 C C . PHE A 1 206 ? 17.25 -16.453 11.188 1 92.44 206 PHE A C 1
ATOM 1658 O O . PHE A 1 206 ? 17.078 -17.547 11.727 1 92.44 206 PHE A O 1
ATOM 1665 N N . SER A 1 207 ? 16.688 -16.062 10.078 1 94.69 207 SER A N 1
ATOM 1666 C CA . SER A 1 207 ? 15.812 -16.984 9.367 1 94.69 207 SER A CA 1
ATOM 1667 C C . SER A 1 207 ? 16.547 -18.266 8.992 1 94.69 207 SER A C 1
ATOM 1669 O O . SER A 1 207 ? 17.75 -18.234 8.688 1 94.69 207 SER A O 1
ATOM 1671 N N . ASN A 1 208 ? 15.797 -19.344 8.984 1 95.62 208 ASN A N 1
ATOM 1672 C CA . ASN A 1 208 ? 16.359 -20.609 8.555 1 95.62 208 ASN A CA 1
ATOM 1673 C C . ASN A 1 208 ? 16.172 -20.844 7.062 1 95.62 208 ASN A C 1
ATOM 1675 O O . ASN A 1 208 ? 16.312 -21.953 6.57 1 95.62 208 ASN A O 1
ATOM 1679 N N . LYS A 1 209 ? 15.797 -19.797 6.363 1 97.06 209 LYS A N 1
ATOM 1680 C CA . LYS A 1 209 ? 15.594 -19.859 4.918 1 97.06 209 LYS A CA 1
ATOM 1681 C C . LYS A 1 209 ? 16.734 -19.156 4.176 1 97.06 209 LYS A C 1
ATOM 1683 O O . LYS A 1 209 ? 17.469 -18.359 4.766 1 97.06 209 LYS A O 1
ATOM 1688 N N . LEU A 1 210 ? 16.875 -19.484 2.889 1 97.31 210 LEU A N 1
ATOM 1689 C CA . LEU A 1 210 ? 17.906 -18.875 2.051 1 97.31 210 LEU A CA 1
ATOM 1690 C C . LEU A 1 210 ? 17.281 -17.922 1.035 1 97.31 210 LEU A C 1
ATOM 1692 O O . LEU A 1 210 ? 17.906 -16.938 0.643 1 97.31 210 LEU A O 1
ATOM 1696 N N . PHE A 1 211 ? 16.125 -18.297 0.632 1 97.94 211 PHE A N 1
ATOM 1697 C CA . PHE A 1 211 ? 15.516 -17.578 -0.485 1 97.94 211 PHE A CA 1
ATOM 1698 C C . PHE A 1 211 ? 14.109 -17.109 -0.124 1 97.94 211 PHE A C 1
ATOM 1700 O O . PHE A 1 211 ? 13.547 -17.531 0.892 1 97.94 211 PHE A O 1
ATOM 1707 N N . THR A 1 212 ? 13.609 -16.172 -0.875 1 97.69 212 THR A N 1
ATOM 1708 C CA . THR A 1 212 ? 12.203 -15.812 -0.815 1 97.69 212 THR A CA 1
ATOM 1709 C C . THR A 1 212 ? 11.508 -16.141 -2.137 1 97.69 212 THR A C 1
ATOM 1711 O O . THR A 1 212 ? 12.141 -16.125 -3.195 1 97.69 212 THR A O 1
ATOM 1714 N N . LEU A 1 213 ? 10.242 -16.406 -2.037 1 97.62 213 LEU A N 1
ATOM 1715 C CA . LEU A 1 213 ? 9.469 -16.703 -3.234 1 97.62 213 LEU A CA 1
ATOM 1716 C C . LEU A 1 213 ? 9.508 -15.547 -4.215 1 97.62 213 LEU A C 1
ATOM 1718 O O . LEU A 1 213 ? 9.617 -15.75 -5.426 1 97.62 213 LEU A O 1
ATOM 1722 N N . SER A 1 214 ? 9.453 -14.375 -3.676 1 97.56 214 SER A N 1
ATOM 1723 C CA . SER A 1 214 ? 9.477 -13.188 -4.52 1 97.56 214 SER A CA 1
ATOM 1724 C C . SER A 1 214 ? 10.797 -13.062 -5.273 1 97.56 214 SER A C 1
ATOM 1726 O O . SER A 1 214 ? 10.82 -12.672 -6.438 1 97.56 214 SER A O 1
ATOM 1728 N N . ASN A 1 215 ? 11.859 -13.398 -4.633 1 97.94 215 ASN A N 1
ATOM 1729 C CA . ASN A 1 215 ? 13.164 -13.336 -5.285 1 97.94 215 ASN A CA 1
ATOM 1730 C C . ASN A 1 215 ? 13.289 -14.391 -6.387 1 97.94 215 ASN A C 1
ATOM 1732 O O . ASN A 1 215 ? 13.859 -14.117 -7.445 1 97.94 215 ASN A O 1
ATOM 1736 N N . LEU A 1 216 ? 12.852 -15.562 -6.125 1 98.5 216 LEU A N 1
ATOM 1737 C CA . LEU A 1 216 ? 12.883 -16.609 -7.141 1 98.5 216 LEU A CA 1
ATOM 1738 C C . LEU A 1 216 ? 12 -16.25 -8.328 1 98.5 216 LEU A C 1
ATOM 1740 O O . LEU A 1 216 ? 12.359 -16.516 -9.477 1 98.5 216 LEU A O 1
ATOM 1744 N N . TYR A 1 217 ? 10.852 -15.695 -7.992 1 98.38 217 TYR A N 1
ATOM 1745 C CA . TYR A 1 217 ? 9.961 -15.195 -9.031 1 98.38 217 TYR A CA 1
ATOM 1746 C C . TYR A 1 217 ? 10.672 -14.18 -9.922 1 98.38 217 TYR A C 1
ATOM 1748 O O . TYR A 1 217 ? 10.625 -14.281 -11.156 1 98.38 217 TYR A O 1
ATOM 1756 N N . SER A 1 218 ? 11.336 -13.242 -9.32 1 98.25 218 SER A N 1
ATOM 1757 C CA . SER A 1 218 ? 12.047 -12.203 -10.055 1 98.25 218 SER A CA 1
ATOM 1758 C C . SER A 1 218 ? 13.18 -12.797 -10.883 1 98.25 218 SER A C 1
ATOM 1760 O O . SER A 1 218 ? 13.43 -12.352 -12.008 1 98.25 218 SER A O 1
ATOM 1762 N N . ALA A 1 219 ? 13.891 -13.727 -10.32 1 98.56 219 ALA A N 1
ATOM 1763 C CA . ALA A 1 219 ? 14.961 -14.406 -11.047 1 98.56 219 ALA A CA 1
ATOM 1764 C C . ALA A 1 219 ? 14.414 -15.125 -12.281 1 98.56 219 ALA A C 1
ATOM 1766 O O . ALA A 1 219 ? 14.992 -15.031 -13.367 1 98.56 219 ALA A O 1
ATOM 1767 N N . ASN A 1 220 ? 13.336 -15.82 -12.078 1 98.62 220 ASN A N 1
ATOM 1768 C CA . ASN A 1 220 ? 12.719 -16.531 -13.195 1 98.62 220 ASN A CA 1
ATOM 1769 C C . ASN A 1 220 ? 12.234 -15.57 -14.273 1 98.62 220 ASN A C 1
ATOM 1771 O O . ASN A 1 220 ? 12.281 -15.891 -15.461 1 98.62 220 ASN A O 1
ATOM 1775 N N . LYS A 1 221 ? 11.727 -14.461 -13.805 1 98.25 221 LYS A N 1
ATOM 1776 C CA . LYS A 1 221 ? 11.328 -13.43 -14.758 1 98.25 221 LYS A CA 1
ATOM 1777 C C . LYS A 1 221 ? 12.5 -13.031 -15.648 1 98.25 221 LYS A C 1
ATOM 1779 O O . LYS A 1 221 ? 12.328 -12.82 -16.859 1 98.25 221 LYS A O 1
ATOM 1784 N N . ARG A 1 222 ? 13.672 -12.938 -15.047 1 98.06 222 ARG A N 1
ATOM 1785 C CA . ARG A 1 222 ? 14.875 -12.602 -15.797 1 98.06 222 ARG A CA 1
ATOM 1786 C C . ARG A 1 222 ? 15.242 -13.719 -16.781 1 98.06 222 ARG A C 1
ATOM 1788 O O . ARG A 1 222 ? 15.711 -13.445 -17.891 1 98.06 222 ARG A O 1
ATOM 1795 N N . ILE A 1 223 ? 15.094 -14.945 -16.391 1 98.31 223 ILE A N 1
ATOM 1796 C CA . ILE A 1 223 ? 15.406 -16.078 -17.25 1 98.31 223 ILE A CA 1
ATOM 1797 C C . ILE A 1 223 ? 14.516 -16.047 -18.484 1 98.31 223 ILE A C 1
ATOM 1799 O O . ILE A 1 223 ? 14.992 -16.281 -19.594 1 98.31 223 ILE A O 1
ATOM 1803 N N . ILE A 1 224 ? 13.297 -15.734 -18.344 1 97.44 224 ILE A N 1
ATOM 1804 C CA . ILE A 1 224 ? 12.312 -15.742 -19.422 1 97.44 224 ILE A CA 1
ATOM 1805 C C . ILE A 1 224 ? 12.648 -14.648 -20.422 1 97.44 224 ILE A C 1
ATOM 1807 O O . ILE A 1 224 ? 12.594 -14.875 -21.641 1 97.44 224 ILE A O 1
ATOM 1811 N N . GLY A 1 225 ? 12.984 -13.438 -19.859 1 95.25 225 GLY A N 1
ATOM 1812 C CA . GLY A 1 225 ? 13.258 -12.297 -20.734 1 95.25 225 GLY A CA 1
ATOM 1813 C C . GLY A 1 225 ? 12.109 -11.969 -21.672 1 95.25 225 GLY A C 1
ATOM 1814 O O . GLY A 1 225 ? 10.977 -11.781 -21.219 1 95.25 225 GLY A O 1
ATOM 1815 N N . LYS A 1 226 ? 12.391 -12.039 -23 1 93 226 LYS A N 1
ATOM 1816 C CA . LYS A 1 226 ? 11.383 -11.695 -24 1 93 226 LYS A CA 1
ATOM 1817 C C . LYS A 1 226 ? 10.625 -12.93 -24.484 1 93 226 LYS A C 1
ATOM 1819 O O . LYS A 1 226 ? 9.688 -12.82 -25.266 1 93 226 LYS A O 1
ATOM 1824 N N . ASN A 1 227 ? 10.969 -14.055 -23.875 1 93.94 227 ASN A N 1
ATOM 1825 C CA . ASN A 1 227 ? 10.352 -15.297 -24.312 1 93.94 227 ASN A CA 1
ATOM 1826 C C . ASN A 1 227 ? 9.008 -15.523 -23.625 1 93.94 227 ASN A C 1
ATOM 1828 O O . ASN A 1 227 ? 8.633 -14.781 -22.734 1 93.94 227 ASN A O 1
ATOM 1832 N N . SER A 1 228 ? 8.273 -16.516 -24.172 1 92.81 228 SER A N 1
ATOM 1833 C CA . SER A 1 228 ? 6.949 -16.844 -23.641 1 92.81 228 SER A CA 1
ATOM 1834 C C . SER A 1 228 ? 6.957 -18.156 -22.875 1 92.81 228 SER A C 1
ATOM 1836 O O . SER A 1 228 ? 7.621 -19.109 -23.281 1 92.81 228 SER A O 1
ATOM 1838 N N . LEU A 1 229 ? 6.223 -18.203 -21.828 1 93.56 229 LEU A N 1
ATOM 1839 C CA . LEU A 1 229 ? 6.125 -19.406 -21 1 93.56 229 LEU A CA 1
ATOM 1840 C C . LEU A 1 229 ? 5.223 -20.438 -21.656 1 93.56 229 LEU A C 1
ATOM 1842 O O . LEU A 1 229 ? 5.09 -21.562 -21.172 1 93.56 229 LEU A O 1
ATOM 1846 N N . SER A 1 230 ? 4.68 -20.016 -22.766 1 89.38 230 SER A N 1
ATOM 1847 C CA . SER A 1 230 ? 3.873 -20.969 -23.516 1 89.38 230 SER A CA 1
ATOM 1848 C C . SER A 1 230 ? 4.742 -22.062 -24.125 1 89.38 230 SER A C 1
ATOM 1850 O O . SER A 1 230 ? 4.238 -23.125 -24.516 1 89.38 230 SER A O 1
ATOM 1852 N N . GLU A 1 231 ? 6.004 -21.844 -24.172 1 89.69 231 GLU A N 1
ATOM 1853 C CA . GLU A 1 231 ? 6.945 -22.812 -24.719 1 89.69 231 GLU A CA 1
ATOM 1854 C C . GLU A 1 231 ? 7.402 -23.797 -23.625 1 89.69 231 GLU A C 1
ATOM 1856 O O . GLU A 1 231 ? 8.141 -23.406 -22.719 1 89.69 231 GLU A O 1
ATOM 1861 N N . PRO A 1 232 ? 7.086 -24.969 -23.781 1 92.38 232 PRO A N 1
ATOM 1862 C CA . PRO A 1 232 ? 7.465 -25.953 -22.781 1 92.38 232 PRO A CA 1
ATOM 1863 C C . PRO A 1 232 ? 8.977 -26.047 -22.594 1 92.38 232 PRO A C 1
ATOM 1865 O O . PRO A 1 232 ? 9.445 -26.344 -21.484 1 92.38 232 PRO A O 1
ATOM 1868 N N . THR A 1 233 ? 9.703 -25.844 -23.641 1 94.62 233 THR A N 1
ATOM 1869 C CA . THR A 1 233 ? 11.156 -25.938 -23.562 1 94.62 233 THR A CA 1
ATOM 1870 C C . THR A 1 233 ? 11.719 -24.938 -22.562 1 94.62 233 THR A C 1
ATOM 1872 O O . THR A 1 233 ? 12.672 -25.234 -21.844 1 94.62 233 THR A O 1
ATOM 1875 N N . LEU A 1 234 ? 11.148 -23.781 -22.578 1 96.5 234 LEU A N 1
ATOM 1876 C CA . LEU A 1 234 ? 11.617 -22.75 -21.656 1 96.5 234 LEU A CA 1
ATOM 1877 C C . LEU A 1 234 ? 11.312 -23.125 -20.203 1 96.5 234 LEU A C 1
ATOM 1879 O O . LEU A 1 234 ? 12.148 -22.953 -19.328 1 96.5 234 LEU A O 1
ATOM 1883 N N . VAL A 1 235 ? 10.125 -23.641 -19.969 1 97 235 VAL A N 1
ATOM 1884 C CA . VAL A 1 235 ? 9.719 -24.062 -18.625 1 97 235 VAL A CA 1
ATOM 1885 C C . VAL A 1 235 ? 10.641 -25.172 -18.141 1 97 235 VAL A C 1
ATOM 1887 O O . VAL A 1 235 ? 11.094 -25.156 -16.984 1 97 235 VAL A O 1
ATOM 1890 N N . ASN A 1 236 ? 10.891 -26.094 -19 1 96.69 236 ASN A N 1
ATOM 1891 C CA . ASN A 1 236 ? 11.805 -27.188 -18.672 1 96.69 236 ASN A CA 1
ATOM 1892 C C . ASN A 1 236 ? 13.211 -26.672 -18.375 1 96.69 236 ASN A C 1
ATOM 1894 O O . ASN A 1 236 ? 13.883 -27.156 -17.469 1 96.69 236 ASN A O 1
ATOM 1898 N N . PHE A 1 237 ? 13.609 -25.734 -19.156 1 97.75 237 PHE A N 1
ATOM 1899 C CA . PHE A 1 237 ? 14.93 -25.141 -18.953 1 97.75 237 PHE A CA 1
ATOM 1900 C C . PHE A 1 237 ? 15.016 -24.5 -17.578 1 97.75 237 PHE A C 1
ATOM 1902 O O . PHE A 1 237 ? 16.016 -24.672 -16.859 1 97.75 237 PHE A O 1
ATOM 1909 N N . ILE A 1 238 ? 13.977 -23.719 -17.188 1 98.31 238 ILE A N 1
ATOM 1910 C CA . ILE A 1 238 ? 13.961 -23.047 -15.883 1 98.31 238 ILE A CA 1
ATOM 1911 C C . ILE A 1 238 ? 14.117 -24.078 -14.766 1 98.31 238 ILE A C 1
ATOM 1913 O O . ILE A 1 238 ? 14.945 -23.906 -13.867 1 98.31 238 ILE A O 1
ATOM 1917 N N . ILE A 1 239 ? 13.398 -25.141 -14.867 1 97.88 239 ILE A N 1
ATOM 1918 C CA . ILE A 1 239 ? 13.438 -26.188 -13.852 1 97.88 239 ILE A CA 1
ATOM 1919 C C . ILE A 1 239 ? 14.82 -26.812 -13.812 1 97.88 239 ILE A C 1
ATOM 1921 O O . ILE A 1 239 ? 15.414 -26.969 -12.742 1 97.88 239 ILE A O 1
ATOM 1925 N N . ASP A 1 240 ? 15.32 -27.125 -14.961 1 97.88 240 ASP A N 1
ATOM 1926 C CA . ASP A 1 240 ? 16.625 -27.781 -15.055 1 97.88 240 ASP A CA 1
ATOM 1927 C C . ASP A 1 240 ? 17.734 -26.859 -14.562 1 97.88 240 ASP A C 1
ATOM 1929 O O . ASP A 1 240 ? 18.703 -27.312 -13.945 1 97.88 240 ASP A O 1
ATOM 1933 N N . PHE A 1 241 ? 17.609 -25.625 -14.945 1 98.31 241 PHE A N 1
ATOM 1934 C CA . PHE A 1 241 ? 18.578 -24.609 -14.555 1 98.31 241 PHE A CA 1
ATOM 1935 C C . PHE A 1 241 ? 18.719 -24.547 -13.039 1 98.31 241 PHE A C 1
ATOM 1937 O O . PHE A 1 241 ? 19.828 -24.609 -12.508 1 98.31 241 PHE A O 1
ATOM 1944 N N . TRP A 1 242 ? 17.609 -24.438 -12.305 1 98.56 242 TRP A N 1
ATOM 1945 C CA . TRP A 1 242 ? 17.625 -24.344 -10.852 1 98.56 242 TRP A CA 1
ATOM 1946 C C . TRP A 1 242 ? 18.047 -25.672 -10.227 1 98.56 242 TRP A C 1
ATOM 1948 O O . TRP A 1 242 ? 18.734 -25.688 -9.203 1 98.56 242 TRP A O 1
ATOM 1958 N N . ASN A 1 243 ? 17.594 -26.781 -10.844 1 98.19 243 ASN A N 1
ATOM 1959 C CA . ASN A 1 243 ? 18.031 -28.078 -10.352 1 98.19 243 ASN A CA 1
ATOM 1960 C C . ASN A 1 243 ? 19.547 -28.203 -10.406 1 98.19 243 ASN A C 1
ATOM 1962 O O . ASN A 1 243 ? 20.172 -28.703 -9.469 1 98.19 243 ASN A O 1
ATOM 1966 N N . PHE A 1 244 ? 20.062 -27.734 -11.508 1 98.12 244 PHE A N 1
ATOM 1967 C CA . PHE A 1 244 ? 21.516 -27.781 -11.664 1 98.12 244 PHE A CA 1
ATOM 1968 C C . PHE A 1 244 ? 22.203 -26.938 -10.594 1 98.12 244 PHE A C 1
ATOM 1970 O O . PHE A 1 244 ? 23.156 -27.391 -9.961 1 98.12 244 PHE A O 1
ATOM 1977 N N . LEU A 1 245 ? 21.719 -25.75 -10.367 1 98.06 245 LEU A N 1
ATOM 1978 C CA . LEU A 1 245 ? 22.312 -24.859 -9.383 1 98.06 245 LEU A CA 1
ATOM 1979 C C . LEU A 1 245 ? 22.219 -25.438 -7.977 1 98.06 245 LEU A C 1
ATOM 1981 O O . LEU A 1 245 ? 23.188 -25.422 -7.219 1 98.06 245 LEU A O 1
ATOM 1985 N N . THR A 1 246 ? 21.062 -25.969 -7.582 1 97.81 246 THR A N 1
ATOM 1986 C CA . THR A 1 246 ? 20.875 -26.516 -6.242 1 97.81 246 THR A CA 1
ATOM 1987 C C . THR A 1 246 ? 21.734 -27.75 -6.035 1 97.81 246 THR A C 1
ATOM 1989 O O . THR A 1 246 ? 22.172 -28.031 -4.918 1 97.81 246 THR A O 1
ATOM 1992 N N . ASP A 1 247 ? 22 -28.422 -7.086 1 97.19 247 ASP A N 1
ATOM 1993 C CA . ASP A 1 247 ? 22.797 -29.641 -6.984 1 97.19 247 ASP A CA 1
ATOM 1994 C C . ASP A 1 247 ? 24.281 -29.312 -6.953 1 97.19 247 ASP A C 1
ATOM 1996 O O . ASP A 1 247 ? 25.047 -29.969 -6.246 1 97.19 247 ASP A O 1
ATOM 2000 N N . GLU A 1 248 ? 24.656 -28.266 -7.684 1 96.06 248 GLU A N 1
ATOM 2001 C CA . GLU A 1 248 ? 26.078 -28.125 -7.973 1 96.06 248 GLU A CA 1
ATOM 2002 C C . GLU A 1 248 ? 26.688 -26.969 -7.168 1 96.06 248 GLU A C 1
ATOM 2004 O O . GLU A 1 248 ? 27.891 -26.969 -6.902 1 96.06 248 GLU A O 1
ATOM 2009 N N . LEU A 1 249 ? 25.969 -25.938 -6.816 1 97.12 249 LEU A N 1
ATOM 2010 C CA . LEU A 1 249 ? 26.531 -24.766 -6.16 1 97.12 249 LEU A CA 1
ATOM 2011 C C . LEU A 1 249 ? 27.031 -25.125 -4.762 1 97.12 249 LEU A C 1
ATOM 2013 O O . LEU A 1 249 ? 26.234 -25.453 -3.881 1 97.12 249 LEU A O 1
ATOM 2017 N N . TYR A 1 250 ? 28.234 -24.953 -4.598 1 97.06 250 TYR A N 1
ATOM 2018 C CA . TYR A 1 250 ? 28.922 -25.391 -3.393 1 97.06 250 TYR A CA 1
ATOM 2019 C C . TYR A 1 250 ? 28.344 -24.719 -2.154 1 97.06 250 TYR A C 1
ATOM 2021 O O . TYR A 1 250 ? 27.969 -25.391 -1.194 1 97.06 250 TYR A O 1
ATOM 2029 N N . GLU A 1 251 ? 28.266 -23.406 -2.156 1 97.44 251 GLU A N 1
ATOM 2030 C CA . GLU A 1 251 ? 27.828 -22.641 -0.988 1 97.44 251 GLU A CA 1
ATOM 2031 C C . GLU A 1 251 ? 26.438 -23.062 -0.539 1 97.44 251 GLU A C 1
ATOM 2033 O O . GLU A 1 251 ? 26.188 -23.219 0.657 1 97.44 251 GLU A O 1
ATOM 2038 N N . TRP A 1 252 ? 25.531 -23.281 -1.499 1 98.06 252 TRP A N 1
ATOM 2039 C CA . TRP A 1 252 ? 24.172 -23.672 -1.153 1 98.06 252 TRP A CA 1
ATOM 2040 C C . TRP A 1 252 ? 24.156 -25.078 -0.535 1 98.06 252 TRP A C 1
ATOM 2042 O O . TRP A 1 252 ? 23.406 -25.328 0.403 1 98.06 252 TRP A O 1
ATOM 2052 N N . ASN A 1 253 ? 24.984 -25.938 -1.044 1 97.38 253 ASN A N 1
ATOM 2053 C CA . ASN A 1 253 ? 25 -27.328 -0.564 1 97.38 253 ASN A CA 1
ATOM 2054 C C . ASN A 1 253 ? 25.562 -27.406 0.849 1 97.38 253 ASN A C 1
ATOM 2056 O O . ASN A 1 253 ? 25.266 -28.344 1.588 1 97.38 253 ASN A O 1
ATOM 2060 N N . LEU A 1 254 ? 26.422 -26.406 1.255 1 97.56 254 LEU A N 1
ATOM 2061 C CA . LEU A 1 254 ? 26.844 -26.344 2.648 1 97.56 254 LEU A CA 1
ATOM 2062 C C . LEU A 1 254 ? 25.641 -26.266 3.582 1 97.56 254 LEU A C 1
ATOM 2064 O O . LEU A 1 254 ? 25.625 -26.859 4.656 1 97.56 254 LEU A O 1
ATOM 2068 N N . VAL A 1 255 ? 24.641 -25.516 3.154 1 97.81 255 VAL A N 1
ATOM 2069 C CA . VAL A 1 255 ? 23.438 -25.344 3.959 1 97.81 255 VAL A CA 1
ATOM 2070 C C . VAL A 1 255 ? 22.531 -26.562 3.816 1 97.81 255 VAL A C 1
ATOM 2072 O O . VAL A 1 255 ? 22.016 -27.078 4.809 1 97.81 255 VAL A O 1
ATOM 2075 N N . PHE A 1 256 ? 22.391 -27.078 2.533 1 97.31 256 PHE A N 1
ATOM 2076 C CA . PHE A 1 256 ? 21.5 -28.203 2.271 1 97.31 256 PHE A CA 1
ATOM 2077 C C . PHE A 1 256 ? 21.969 -29.438 3.029 1 97.31 256 PHE A C 1
ATOM 2079 O O . PHE A 1 256 ? 21.156 -30.266 3.441 1 97.31 256 PHE A O 1
ATOM 2086 N N . ASN A 1 257 ? 23.203 -29.531 3.205 1 96.75 257 ASN A N 1
ATOM 2087 C CA . ASN A 1 257 ? 23.781 -30.688 3.896 1 96.75 257 ASN A CA 1
ATOM 2088 C C . ASN A 1 257 ? 23.969 -30.406 5.383 1 96.75 257 ASN A C 1
ATOM 2090 O O . ASN A 1 257 ? 24.656 -31.156 6.078 1 96.75 257 ASN A O 1
ATOM 2094 N N . LYS A 1 258 ? 23.531 -29.281 5.914 1 96.31 258 LYS A N 1
ATOM 2095 C CA . LYS A 1 258 ? 23.5 -28.891 7.324 1 96.31 258 LYS A CA 1
ATOM 2096 C C . LYS A 1 258 ? 24.922 -28.672 7.852 1 96.31 258 LYS A C 1
ATOM 2098 O O . LYS A 1 258 ? 25.203 -28.953 9.016 1 96.31 258 LYS A O 1
ATOM 2103 N N . GLU A 1 259 ? 25.75 -28.281 6.922 1 97.25 259 GLU A N 1
ATOM 2104 C CA . GLU A 1 259 ? 27.125 -27.984 7.332 1 97.25 259 GLU A CA 1
ATOM 2105 C C . GLU A 1 259 ? 27.234 -26.547 7.855 1 97.25 259 GLU A C 1
ATOM 2107 O O . GLU A 1 259 ? 28.188 -26.219 8.578 1 97.25 259 GLU A O 1
ATOM 2112 N N . THR A 1 260 ? 26.422 -25.734 7.469 1 96.88 260 THR A N 1
ATOM 2113 C CA . THR A 1 260 ? 26.297 -24.359 7.965 1 96.88 260 THR A CA 1
ATOM 2114 C C . THR A 1 260 ? 24.844 -23.922 8.016 1 96.88 260 THR A C 1
ATOM 2116 O O . THR A 1 260 ? 23.969 -24.594 7.461 1 96.88 260 THR A O 1
ATOM 2119 N N . SER A 1 261 ? 24.562 -22.953 8.75 1 96.69 261 SER A N 1
ATOM 2120 C CA . SER A 1 261 ? 23.188 -22.453 8.82 1 96.69 261 SER A CA 1
ATOM 2121 C C . SER A 1 261 ? 22.922 -21.438 7.719 1 96.69 261 SER A C 1
ATOM 2123 O O . SER A 1 261 ? 23.859 -20.797 7.207 1 96.69 261 SER A O 1
ATOM 2125 N N . PRO A 1 262 ? 21.688 -21.281 7.344 1 97.19 262 PRO A N 1
ATOM 2126 C CA . PRO A 1 262 ? 21.359 -20.234 6.387 1 97.19 262 PRO A CA 1
ATOM 2127 C C . PRO A 1 262 ? 21.812 -18.844 6.844 1 97.19 262 PRO A C 1
ATOM 2129 O O . PRO A 1 262 ? 22.312 -18.062 6.035 1 97.19 262 PRO A O 1
ATOM 2132 N N . TYR A 1 263 ? 21.656 -18.641 8.094 1 96 263 TYR A N 1
ATOM 2133 C CA . TYR A 1 263 ? 22.109 -17.375 8.656 1 96 263 TYR A CA 1
ATOM 2134 C C . TYR A 1 263 ? 23.594 -17.141 8.398 1 96 263 TYR A C 1
ATOM 2136 O O . TYR A 1 263 ? 23.984 -16.078 7.918 1 96 263 TYR A O 1
ATOM 2144 N N . ASN A 1 264 ? 24.375 -18.109 8.664 1 96.31 264 ASN A N 1
ATOM 2145 C CA . ASN A 1 264 ? 25.812 -18 8.477 1 96.31 264 ASN A CA 1
ATOM 2146 C C . ASN A 1 264 ? 26.188 -17.828 7.008 1 96.31 264 ASN A C 1
ATOM 2148 O O . ASN A 1 264 ? 27.062 -17.031 6.672 1 96.31 264 ASN A O 1
ATOM 2152 N N . LEU A 1 265 ? 25.562 -18.562 6.18 1 97.25 265 LEU A N 1
ATOM 2153 C CA . LEU A 1 265 ? 25.844 -18.438 4.754 1 97.25 265 LEU A CA 1
ATOM 2154 C C . LEU A 1 265 ? 25.516 -17.047 4.254 1 97.25 265 LEU A C 1
ATOM 2156 O O . LEU A 1 265 ? 26.297 -16.453 3.504 1 97.25 265 LEU A O 1
ATOM 2160 N N . ARG A 1 266 ? 24.359 -16.484 4.656 1 95.25 266 ARG A N 1
ATOM 2161 C CA . ARG A 1 266 ? 23.938 -15.156 4.199 1 95.25 266 ARG A CA 1
ATOM 2162 C C . ARG A 1 266 ? 24.875 -14.078 4.719 1 95.25 266 ARG A C 1
ATOM 2164 O O . ARG A 1 266 ? 25.078 -13.055 4.062 1 95.25 266 ARG A O 1
ATOM 2171 N N . ASN A 1 267 ? 25.5 -14.383 5.801 1 93.69 267 ASN A N 1
ATOM 2172 C CA . ASN A 1 267 ? 26.438 -13.43 6.375 1 93.69 267 ASN A CA 1
ATOM 2173 C C . ASN A 1 267 ? 27.797 -13.484 5.664 1 93.69 267 ASN A C 1
ATOM 2175 O O . ASN A 1 267 ? 28.484 -12.469 5.555 1 93.69 267 ASN A O 1
ATOM 2179 N N . ASP A 1 268 ? 28.125 -14.594 5.172 1 94.94 268 ASP A N 1
ATOM 2180 C CA . ASP A 1 268 ? 29.484 -14.812 4.672 1 94.94 268 ASP A CA 1
ATOM 2181 C C . ASP A 1 268 ? 29.516 -14.75 3.148 1 94.94 268 ASP A C 1
ATOM 2183 O O . ASP A 1 268 ? 30.578 -14.508 2.559 1 94.94 268 ASP A O 1
ATOM 2187 N N . SER A 1 269 ? 28.438 -15.008 2.529 1 96.38 269 SER A N 1
ATOM 2188 C CA . SER A 1 269 ? 28.391 -15.148 1.078 1 96.38 269 SER A CA 1
ATOM 2189 C C . SER A 1 269 ? 27.25 -14.328 0.481 1 96.38 269 SER A C 1
ATOM 2191 O O . SER A 1 269 ? 26.219 -14.133 1.124 1 96.38 269 SER A O 1
ATOM 2193 N N . ILE A 1 270 ? 27.438 -13.844 -0.77 1 96.94 270 ILE A N 1
ATOM 2194 C CA . ILE A 1 270 ? 26.422 -13.008 -1.407 1 96.94 270 ILE A CA 1
ATOM 2195 C C . ILE A 1 270 ? 25.516 -13.859 -2.289 1 96.94 270 ILE A C 1
ATOM 2197 O O . ILE A 1 270 ? 24.547 -13.359 -2.859 1 96.94 270 ILE A O 1
ATOM 2201 N N . ILE A 1 271 ? 25.703 -15.148 -2.387 1 96.56 271 ILE A N 1
ATOM 2202 C CA . ILE A 1 271 ? 25.203 -16 -3.453 1 96.56 271 ILE A CA 1
ATOM 2203 C C . ILE A 1 271 ? 23.688 -16.203 -3.287 1 96.56 271 ILE A C 1
ATOM 2205 O O . ILE A 1 271 ? 23 -16.578 -4.238 1 96.56 271 ILE A O 1
ATOM 2209 N N . SER A 1 272 ? 23.156 -16 -2.102 1 96 272 SER A N 1
ATOM 2210 C CA . SER A 1 272 ? 21.734 -16.266 -1.874 1 96 272 SER A CA 1
ATOM 2211 C C . SER A 1 272 ? 20.922 -14.984 -1.891 1 96 272 SER A C 1
ATOM 2213 O O . SER A 1 272 ? 19.688 -15.023 -1.746 1 96 272 SER A O 1
ATOM 2215 N N . TYR A 1 273 ? 21.562 -13.867 -2.084 1 96.31 273 TYR A N 1
ATOM 2216 C CA . TYR A 1 273 ? 20.875 -12.594 -2.072 1 96.31 273 TYR A CA 1
ATOM 2217 C C . TYR A 1 273 ? 20.062 -12.398 -3.355 1 96.31 273 TYR A C 1
ATOM 2219 O O . TYR A 1 273 ? 20.453 -12.898 -4.414 1 96.31 273 TYR A O 1
ATOM 2227 N N . GLY A 1 274 ? 18.984 -11.664 -3.275 1 96.88 274 GLY A N 1
ATOM 2228 C CA . GLY A 1 274 ? 18.078 -11.438 -4.387 1 96.88 274 GLY A CA 1
ATOM 2229 C C . GLY A 1 274 ? 18.766 -10.867 -5.613 1 96.88 274 GLY A C 1
ATOM 2230 O O . GLY A 1 274 ? 18.484 -11.289 -6.738 1 96.88 274 GLY A O 1
ATOM 2231 N N . VAL A 1 275 ? 19.641 -9.922 -5.398 1 96.88 275 VAL A N 1
ATOM 2232 C CA . VAL A 1 275 ? 20.359 -9.273 -6.492 1 96.88 275 VAL A CA 1
ATOM 2233 C C . VAL A 1 275 ? 21.141 -10.312 -7.293 1 96.88 275 VAL A C 1
ATOM 2235 O O . VAL A 1 275 ? 21.156 -10.266 -8.523 1 96.88 275 VAL A O 1
ATOM 2238 N N . VAL A 1 276 ? 21.781 -11.266 -6.609 1 97.94 276 VAL A N 1
ATOM 2239 C CA . VAL A 1 276 ? 22.594 -12.289 -7.266 1 97.94 276 VAL A CA 1
ATOM 2240 C C . VAL A 1 276 ? 21.672 -13.289 -7.969 1 97.94 276 VAL A C 1
ATOM 2242 O O . VAL A 1 276 ? 21.984 -13.758 -9.07 1 97.94 276 VAL A O 1
ATOM 2245 N N . LEU A 1 277 ? 20.562 -13.625 -7.324 1 98.38 277 LEU A N 1
ATOM 2246 C CA . LEU A 1 277 ? 19.609 -14.539 -7.941 1 98.38 277 LEU A CA 1
ATOM 2247 C C . LEU A 1 277 ? 19.078 -13.969 -9.258 1 98.38 277 LEU A C 1
ATOM 2249 O O . LEU A 1 277 ? 18.969 -14.688 -10.25 1 98.38 277 LEU A O 1
ATOM 2253 N N . GLU A 1 278 ? 18.734 -12.734 -9.227 1 98.12 278 GLU A N 1
ATOM 2254 C CA . GLU A 1 278 ? 18.266 -12.094 -10.453 1 98.12 278 GLU A CA 1
ATOM 2255 C C . GLU A 1 278 ? 19.375 -12.031 -11.5 1 98.12 278 GLU A C 1
ATOM 2257 O O . GLU A 1 278 ? 19.109 -12.203 -12.695 1 98.12 278 GLU A O 1
ATOM 2262 N N . ALA A 1 279 ? 20.562 -11.773 -11.062 1 98.38 279 ALA A N 1
ATOM 2263 C CA . ALA A 1 279 ? 21.688 -11.805 -11.977 1 98.38 279 ALA A CA 1
ATOM 2264 C C . ALA A 1 279 ? 21.859 -13.188 -12.602 1 98.38 279 ALA A C 1
ATOM 2266 O O . ALA A 1 279 ? 22.094 -13.305 -13.805 1 98.38 279 ALA A O 1
ATOM 2267 N N . LEU A 1 280 ? 21.781 -14.188 -11.75 1 98.44 280 LEU A N 1
ATOM 2268 C CA . LEU A 1 280 ? 21.828 -15.555 -12.258 1 98.44 280 LEU A CA 1
ATOM 2269 C C . LEU A 1 280 ? 20.703 -15.797 -13.266 1 98.44 280 LEU A C 1
ATOM 2271 O O . LEU A 1 280 ? 20.891 -16.547 -14.227 1 98.44 280 LEU A O 1
ATOM 2275 N N . GLY A 1 281 ? 19.547 -15.18 -12.977 1 98.62 281 GLY A N 1
ATOM 2276 C CA . GLY A 1 281 ? 18.453 -15.25 -13.945 1 98.62 281 GLY A CA 1
ATOM 2277 C C . GLY A 1 281 ? 18.828 -14.68 -15.297 1 98.62 281 GLY A C 1
ATOM 2278 O O . GLY A 1 281 ? 18.516 -15.273 -16.328 1 98.62 281 GLY A O 1
ATOM 2279 N N . MET A 1 282 ? 19.484 -13.586 -15.273 1 98.19 282 MET A N 1
ATOM 2280 C CA . MET A 1 282 ? 19.938 -12.969 -16.516 1 98.19 282 MET A CA 1
ATOM 2281 C C . MET A 1 282 ? 20.922 -13.875 -17.25 1 98.19 282 MET A C 1
ATOM 2283 O O . MET A 1 282 ? 20.859 -14.016 -18.469 1 98.19 282 MET A O 1
ATOM 2287 N N . VAL A 1 283 ? 21.828 -14.453 -16.531 1 98.19 283 VAL A N 1
ATOM 2288 C CA . VAL A 1 283 ? 22.781 -15.406 -17.109 1 98.19 283 VAL A CA 1
ATOM 2289 C C . VAL A 1 283 ? 22.031 -16.594 -17.703 1 98.19 283 VAL A C 1
ATOM 2291 O O . VAL A 1 283 ? 22.344 -17.062 -18.797 1 98.19 283 VAL A O 1
ATOM 2294 N N . GLY A 1 284 ? 21.016 -17.047 -16.891 1 98.25 284 GLY A N 1
ATOM 2295 C CA . GLY A 1 284 ? 20.172 -18.125 -17.406 1 98.25 284 GLY A CA 1
ATOM 2296 C C . GLY A 1 284 ? 19.516 -17.781 -18.719 1 98.25 284 GLY A C 1
ATOM 2297 O O . GLY A 1 284 ? 19.438 -18.641 -19.625 1 98.25 284 GLY A O 1
ATOM 2298 N N . ASN A 1 285 ? 19.016 -16.578 -18.797 1 98.06 285 ASN A N 1
ATOM 2299 C CA . ASN A 1 285 ? 18.406 -16.125 -20.047 1 98.06 285 ASN A CA 1
ATOM 2300 C C . ASN A 1 285 ? 19.406 -16.188 -21.203 1 98.06 285 ASN A C 1
ATOM 2302 O O . ASN A 1 285 ? 19.062 -16.656 -22.297 1 98.06 285 ASN A O 1
ATOM 2306 N N . ASP A 1 286 ? 20.578 -15.719 -20.984 1 97.31 286 ASP A N 1
ATOM 2307 C CA . ASP A 1 286 ? 21.641 -15.719 -22 1 97.31 286 ASP A CA 1
ATOM 2308 C C . ASP A 1 286 ? 21.984 -17.141 -22.422 1 97.31 286 ASP A C 1
ATOM 2310 O O . ASP A 1 286 ? 22.141 -17.422 -23.609 1 97.31 286 ASP A O 1
ATOM 2314 N N . LEU A 1 287 ? 22.125 -18.016 -21.484 1 97.75 287 LEU A N 1
ATOM 2315 C CA . LEU A 1 287 ? 22.438 -19.406 -21.75 1 97.75 287 LEU A CA 1
ATOM 2316 C C . LEU A 1 287 ? 21.328 -20.062 -22.578 1 97.75 287 LEU A C 1
ATOM 2318 O O . LEU A 1 287 ? 21.609 -20.828 -23.516 1 97.75 287 LEU A O 1
ATOM 2322 N N . TYR A 1 288 ? 20.109 -19.75 -22.203 1 97.12 288 TYR A N 1
ATOM 2323 C CA . TYR A 1 288 ? 18.984 -20.312 -22.938 1 97.12 288 TYR A CA 1
ATOM 2324 C C . TYR A 1 288 ? 18.969 -19.844 -24.375 1 97.12 288 TYR A C 1
ATOM 2326 O O . TYR A 1 288 ? 18.703 -20.625 -25.297 1 97.12 288 TYR A O 1
ATOM 2334 N N . GLU A 1 289 ? 19.328 -18.562 -24.578 1 95.81 289 GLU A N 1
ATOM 2335 C CA . GLU A 1 289 ? 19.25 -17.938 -25.891 1 95.81 289 GLU A CA 1
ATOM 2336 C C . GLU A 1 289 ? 20.422 -18.359 -26.766 1 95.81 289 GLU A C 1
ATOM 2338 O O . GLU A 1 289 ? 20.281 -18.531 -27.984 1 95.81 289 GLU A O 1
ATOM 2343 N N . THR A 1 290 ? 21.594 -18.562 -26.203 1 94.75 290 THR A N 1
ATOM 2344 C CA . THR A 1 290 ? 22.797 -18.672 -27.031 1 94.75 290 THR A CA 1
ATOM 2345 C C . THR A 1 290 ? 23.406 -20.062 -26.906 1 94.75 290 THR A C 1
ATOM 2347 O O . THR A 1 290 ? 24.125 -20.5 -27.797 1 94.75 290 THR A O 1
ATOM 2350 N N . GLN A 1 291 ? 23.156 -20.75 -25.781 1 93.12 291 GLN A N 1
ATOM 2351 C CA . GLN A 1 291 ? 23.844 -22.016 -25.516 1 93.12 291 GLN A CA 1
ATOM 2352 C C . GLN A 1 291 ? 22.875 -23.062 -24.984 1 93.12 291 GLN A C 1
ATOM 2354 O O . GLN A 1 291 ? 23.172 -23.75 -24 1 93.12 291 GLN A O 1
ATOM 2359 N N . VAL A 1 292 ? 21.766 -23.203 -25.578 1 90 292 VAL A N 1
ATOM 2360 C CA . VAL A 1 292 ? 20.672 -24 -25.031 1 90 292 VAL A CA 1
ATOM 2361 C C . VAL A 1 292 ? 21.109 -25.469 -24.953 1 90 292 VAL A C 1
ATOM 2363 O O . VAL A 1 292 ? 20.703 -26.188 -24.031 1 90 292 VAL A O 1
ATOM 2366 N N . ASP A 1 293 ? 21.969 -25.875 -25.812 1 92.31 293 ASP A N 1
ATOM 2367 C CA . ASP A 1 293 ? 22.344 -27.281 -25.875 1 92.31 293 ASP A CA 1
ATOM 2368 C C . ASP A 1 293 ? 23.562 -27.562 -25 1 92.31 293 ASP A C 1
ATOM 2370 O O . ASP A 1 293 ? 23.828 -28.703 -24.641 1 92.31 293 ASP A O 1
ATOM 2374 N N . HIS A 1 294 ? 24.297 -26.484 -24.547 1 94.5 294 HIS A N 1
ATOM 2375 C CA . HIS A 1 294 ? 25.547 -26.688 -23.828 1 94.5 294 HIS A CA 1
ATOM 2376 C C . HIS A 1 294 ? 25.625 -25.812 -22.594 1 94.5 294 HIS A C 1
ATOM 2378 O O . HIS A 1 294 ? 26.719 -25.5 -22.109 1 94.5 294 HIS A O 1
ATOM 2384 N N . TRP A 1 295 ? 24.469 -25.375 -22.125 1 96.44 295 TRP A N 1
ATOM 2385 C CA . TRP A 1 295 ? 24.453 -24.391 -21.047 1 96.44 295 TRP A CA 1
ATOM 2386 C C . TRP A 1 295 ? 25.078 -24.953 -19.781 1 96.44 295 TRP A C 1
ATOM 2388 O O . TRP A 1 295 ? 25.703 -24.234 -19.016 1 96.44 295 TRP A O 1
ATOM 2398 N N . LYS A 1 296 ? 25 -26.266 -19.531 1 96.56 296 LYS A N 1
ATOM 2399 C CA . LYS A 1 296 ? 25.547 -26.891 -18.328 1 96.56 296 LYS A CA 1
ATOM 2400 C C . LYS A 1 296 ? 27.062 -26.797 -18.312 1 96.56 296 LYS A C 1
ATOM 2402 O O . LYS A 1 296 ? 27.672 -26.719 -17.234 1 96.56 296 LYS A O 1
ATOM 2407 N N . ASP A 1 297 ? 27.656 -26.844 -19.5 1 95.44 297 ASP A N 1
ATOM 2408 C CA . ASP A 1 297 ? 29.109 -26.781 -19.609 1 95.44 297 ASP A CA 1
ATOM 2409 C C . ASP A 1 297 ? 29.641 -25.438 -19.125 1 95.44 297 ASP A C 1
ATOM 2411 O O . ASP A 1 297 ? 30.75 -25.359 -18.578 1 95.44 297 ASP A O 1
ATOM 2415 N N . TYR A 1 298 ? 28.891 -24.438 -19.281 1 95.56 298 TYR A N 1
ATOM 2416 C CA . TYR A 1 298 ? 29.281 -23.109 -18.812 1 95.56 298 TYR A CA 1
ATOM 2417 C C . TYR A 1 298 ? 28.984 -22.969 -17.312 1 95.56 298 TYR A C 1
ATOM 2419 O O . TYR A 1 298 ? 29.812 -22.453 -16.562 1 95.56 298 TYR A O 1
ATOM 2427 N N . LEU A 1 299 ? 27.844 -23.438 -16.938 1 95.81 299 LEU A N 1
ATOM 2428 C CA . LEU A 1 299 ? 27.375 -23.219 -15.562 1 95.81 299 LEU A CA 1
ATOM 2429 C C . LEU A 1 299 ? 28.203 -24.031 -14.57 1 95.81 299 LEU A C 1
ATOM 2431 O O . LEU A 1 299 ? 28.25 -23.703 -13.391 1 95.81 299 LEU A O 1
ATOM 2435 N N . LYS A 1 300 ? 28.844 -25.078 -15.031 1 94.12 300 LYS A N 1
ATOM 2436 C CA . LYS A 1 300 ? 29.672 -25.922 -14.172 1 94.12 300 LYS A CA 1
ATOM 2437 C C . LYS A 1 300 ? 30.812 -25.109 -13.555 1 94.12 300 LYS A C 1
ATOM 2439 O O . LYS A 1 300 ? 31.328 -25.469 -12.492 1 94.12 300 LYS A O 1
ATOM 2444 N N . ASN A 1 301 ? 31.172 -23.984 -14.195 1 95 301 ASN A N 1
ATOM 2445 C CA . ASN A 1 301 ? 32.25 -23.125 -13.734 1 95 301 ASN A CA 1
ATOM 2446 C C . ASN A 1 301 ? 31.797 -22.188 -12.633 1 95 301 ASN A C 1
ATOM 2448 O O . ASN A 1 301 ? 32.594 -21.391 -12.125 1 95 301 ASN A O 1
ATOM 2452 N N . ILE A 1 302 ? 30.609 -22.312 -12.211 1 96.44 302 ILE A N 1
ATOM 2453 C CA . ILE A 1 302 ? 30.016 -21.406 -11.242 1 96.44 302 ILE A CA 1
ATOM 2454 C C . ILE A 1 302 ? 30.75 -21.5 -9.906 1 96.44 302 ILE A C 1
ATOM 2456 O O . ILE A 1 302 ? 30.844 -20.531 -9.164 1 96.44 302 ILE A O 1
ATOM 2460 N N . ASN A 1 303 ? 31.312 -22.641 -9.625 1 96.62 303 ASN A N 1
ATOM 2461 C CA . ASN A 1 303 ? 31.984 -22.859 -8.344 1 96.62 303 ASN A CA 1
ATOM 2462 C C . ASN A 1 303 ? 33.406 -22.297 -8.344 1 96.62 303 ASN A C 1
ATOM 2464 O O . ASN A 1 303 ? 34.031 -22.203 -7.297 1 96.62 303 ASN A O 1
ATOM 2468 N N . LYS A 1 304 ? 33.812 -21.859 -9.516 1 95.88 304 LYS A N 1
ATOM 2469 C CA . LYS A 1 304 ? 35.125 -21.203 -9.594 1 95.88 304 LYS A CA 1
ATOM 2470 C C . LYS A 1 304 ? 35.031 -19.734 -9.156 1 95.88 304 LYS A C 1
ATOM 2472 O O . LYS A 1 304 ? 36.031 -19.094 -8.891 1 95.88 304 LYS A O 1
ATOM 2477 N N . ILE A 1 305 ? 33.875 -19.281 -9.039 1 97.38 305 ILE A N 1
ATOM 2478 C CA . ILE A 1 305 ? 33.625 -17.906 -8.633 1 97.38 305 ILE A CA 1
ATOM 2479 C C . ILE A 1 305 ? 33.688 -17.797 -7.113 1 97.38 305 ILE A C 1
ATOM 2481 O O . ILE A 1 305 ? 33.125 -18.641 -6.406 1 97.38 305 ILE A O 1
ATOM 2485 N N . ASP A 1 306 ? 34.406 -16.812 -6.609 1 97.44 306 ASP A N 1
ATOM 2486 C CA . ASP A 1 306 ? 34.438 -16.547 -5.176 1 97.44 306 ASP A CA 1
ATOM 2487 C C . ASP A 1 306 ? 33.25 -15.695 -4.738 1 97.44 306 ASP A C 1
ATOM 2489 O O . ASP A 1 306 ? 33.281 -14.477 -4.914 1 97.44 306 ASP A O 1
ATOM 2493 N N . TRP A 1 307 ? 32.344 -16.266 -4.023 1 97.56 307 TRP A N 1
ATOM 2494 C CA . TRP A 1 307 ? 31.078 -15.617 -3.666 1 97.56 307 TRP A CA 1
ATOM 2495 C C . TRP A 1 307 ? 31.172 -14.977 -2.287 1 97.56 307 TRP A C 1
ATOM 2497 O O . TRP A 1 307 ? 30.172 -14.469 -1.764 1 97.56 307 TRP A O 1
ATOM 2507 N N . ASP A 1 308 ? 32.312 -15.016 -1.709 1 96.12 308 ASP A N 1
ATOM 2508 C CA . ASP A 1 308 ? 32.469 -14.484 -0.362 1 96.12 308 ASP A CA 1
ATOM 2509 C C . ASP A 1 308 ? 32.188 -12.984 -0.323 1 96.12 308 ASP A C 1
ATOM 2511 O O . ASP A 1 308 ? 32.594 -12.25 -1.23 1 96.12 308 ASP A O 1
ATOM 2515 N N . ARG A 1 309 ? 31.531 -12.609 0.737 1 93.56 309 ARG A N 1
ATOM 2516 C CA . ARG A 1 309 ? 31.188 -11.203 0.913 1 93.56 309 ARG A CA 1
ATOM 2517 C C . ARG A 1 309 ? 32.438 -10.344 1.044 1 93.56 309 ARG A C 1
ATOM 2519 O O . ARG A 1 309 ? 32.406 -9.148 0.717 1 93.56 309 ARG A O 1
ATOM 2526 N N . SER A 1 310 ? 33.531 -10.859 1.477 1 93.5 310 SER A N 1
ATOM 2527 C CA . SER A 1 310 ? 34.781 -10.133 1.677 1 93.5 310 SER A CA 1
ATOM 2528 C C . SER A 1 310 ? 35.5 -9.938 0.36 1 93.5 310 SER A C 1
ATOM 2530 O O . SER A 1 310 ? 36.5 -9.195 0.298 1 93.5 310 SER A O 1
ATOM 2532 N N . ASN A 1 311 ? 35.125 -10.672 -0.688 1 95 311 ASN A N 1
ATOM 2533 C CA . ASN A 1 311 ? 35.719 -10.508 -2.006 1 95 311 ASN A CA 1
ATOM 2534 C C . ASN A 1 311 ? 35.312 -9.18 -2.643 1 95 311 ASN A C 1
ATOM 2536 O O . ASN A 1 311 ? 34.625 -9.164 -3.666 1 95 311 ASN A O 1
ATOM 2540 N N . LEU A 1 312 ? 35.875 -8.133 -2.209 1 92.69 312 LEU A N 1
ATOM 2541 C CA . LEU A 1 312 ? 35.5 -6.785 -2.633 1 92.69 312 LEU A CA 1
ATOM 2542 C C . LEU A 1 312 ? 36.031 -6.48 -4.023 1 92.69 312 LEU A C 1
ATOM 2544 O O . LEU A 1 312 ? 35.531 -5.605 -4.723 1 92.69 312 LEU A O 1
ATOM 2548 N N . GLU A 1 313 ? 37.031 -7.109 -4.371 1 92.75 313 GLU A N 1
ATOM 2549 C CA . GLU A 1 313 ? 37.594 -6.938 -5.711 1 92.75 313 GLU A CA 1
ATOM 2550 C C . GLU A 1 313 ? 36.562 -7.203 -6.785 1 92.75 313 GLU A C 1
ATOM 2552 O O . GLU A 1 313 ? 36.438 -6.445 -7.746 1 92.75 313 GLU A O 1
ATOM 2557 N N . ASP A 1 314 ? 35.75 -8.227 -6.555 1 94.94 314 ASP A N 1
ATOM 2558 C CA . ASP A 1 314 ? 34.781 -8.625 -7.551 1 94.94 314 ASP A CA 1
ATOM 2559 C C . ASP A 1 314 ? 33.438 -7.914 -7.32 1 94.94 314 ASP A C 1
ATOM 2561 O O . ASP A 1 314 ? 32.781 -7.492 -8.273 1 94.94 314 ASP A O 1
ATOM 2565 N N . TRP A 1 315 ? 33.094 -7.766 -6.035 1 95.94 315 TRP A N 1
ATOM 2566 C CA . TRP A 1 315 ? 31.672 -7.539 -5.789 1 95.94 315 TRP A CA 1
ATOM 2567 C C . TRP A 1 315 ? 31.422 -6.113 -5.316 1 95.94 315 TRP A C 1
ATOM 2569 O O . TRP A 1 315 ? 30.281 -5.668 -5.246 1 95.94 315 TRP A O 1
ATOM 2579 N N . SER A 1 316 ? 32.531 -5.402 -5.094 1 91.5 316 SER A N 1
ATOM 2580 C CA . SER A 1 316 ? 32.375 -4.012 -4.688 1 91.5 316 SER A CA 1
ATOM 2581 C C . SER A 1 316 ? 31.719 -3.186 -5.789 1 91.5 316 SER A C 1
ATOM 2583 O O . SER A 1 316 ? 32.094 -3.301 -6.961 1 91.5 316 SER A O 1
ATOM 2585 N N . LYS A 1 317 ? 30.734 -2.408 -5.488 1 87.88 317 LYS A N 1
ATOM 2586 C CA . LYS A 1 317 ? 30 -1.509 -6.371 1 87.88 317 LYS A CA 1
ATOM 2587 C C . LYS A 1 317 ? 29.156 -2.289 -7.375 1 87.88 317 LYS A C 1
ATOM 2589 O O . LYS A 1 317 ? 28.656 -1.725 -8.352 1 87.88 317 LYS A O 1
ATOM 2594 N N . ARG A 1 318 ? 29.141 -3.572 -7.293 1 93.25 318 ARG A N 1
ATOM 2595 C CA . ARG A 1 318 ? 28.203 -4.422 -8.016 1 93.25 318 ARG A CA 1
ATOM 2596 C C . ARG A 1 318 ? 27.062 -4.871 -7.117 1 93.25 318 ARG A C 1
ATOM 2598 O O . ARG A 1 318 ? 26.031 -4.199 -7.027 1 93.25 318 ARG A O 1
ATOM 2605 N N . VAL A 1 319 ? 27.391 -5.879 -6.238 1 92.94 319 VAL A N 1
ATOM 2606 C CA . VAL A 1 319 ? 26.422 -6.375 -5.27 1 92.94 319 VAL A CA 1
ATOM 2607 C C . VAL A 1 319 ? 26.531 -5.586 -3.969 1 92.94 319 VAL A C 1
ATOM 2609 O O . VAL A 1 319 ? 25.531 -5.289 -3.32 1 92.94 319 VAL A O 1
ATOM 2612 N N . ILE A 1 320 ? 27.781 -5.215 -3.645 1 90.88 320 ILE A N 1
ATOM 2613 C CA . ILE A 1 320 ? 28.078 -4.566 -2.371 1 90.88 320 ILE A CA 1
ATOM 2614 C C . ILE A 1 320 ? 28.266 -3.064 -2.588 1 90.88 320 ILE A C 1
ATOM 2616 O O . ILE A 1 320 ? 29.141 -2.645 -3.342 1 90.88 320 ILE A O 1
ATOM 2620 N N . SER A 1 321 ? 27.453 -2.326 -1.884 1 81.62 321 SER A N 1
ATOM 2621 C CA . SER A 1 321 ? 27.547 -0.875 -2.008 1 81.62 321 SER A CA 1
ATOM 2622 C C . SER A 1 321 ? 28.797 -0.339 -1.316 1 81.62 321 SER A C 1
ATOM 2624 O O . SER A 1 321 ? 29.531 -1.097 -0.686 1 81.62 321 SER A O 1
ATOM 2626 N N . SER A 1 322 ? 28.984 0.936 -1.46 1 73.06 322 SER A N 1
ATOM 2627 C CA . SER A 1 322 ? 30.141 1.576 -0.844 1 73.06 322 SER A CA 1
ATOM 2628 C C . SER A 1 322 ? 30.062 1.529 0.678 1 73.06 322 SER A C 1
ATOM 2630 O O . SER A 1 322 ? 31.078 1.517 1.364 1 73.06 322 SER A O 1
ATOM 2632 N N . SER A 1 323 ? 28.859 1.455 1.161 1 68.19 323 SER A N 1
ATOM 2633 C CA . SER A 1 323 ? 28.656 1.393 2.604 1 68.19 323 SER A CA 1
ATOM 2634 C C . SER A 1 323 ? 28.844 -0.027 3.129 1 68.19 323 SER A C 1
ATOM 2636 O O . SER A 1 323 ? 28.812 -0.255 4.34 1 68.19 323 SER A O 1
ATOM 2638 N N . GLY A 1 324 ? 29.125 -0.914 2.213 1 77.19 324 GLY A N 1
ATOM 2639 C CA . GLY A 1 324 ? 29.297 -2.303 2.611 1 77.19 324 GLY A CA 1
ATOM 2640 C C . GLY A 1 324 ? 27.984 -3.072 2.637 1 77.19 324 GLY A C 1
ATOM 2641 O O . GLY A 1 324 ? 27.969 -4.277 2.889 1 77.19 324 GLY A O 1
ATOM 2642 N N . ARG A 1 325 ? 26.953 -2.303 2.279 1 83.19 325 ARG A N 1
ATOM 2643 C CA . ARG A 1 325 ? 25.641 -2.943 2.295 1 83.19 325 ARG A CA 1
ATOM 2644 C C . ARG A 1 325 ? 25.328 -3.564 0.94 1 83.19 325 ARG A C 1
ATOM 2646 O O . ARG A 1 325 ? 25.812 -3.098 -0.093 1 83.19 325 ARG A O 1
ATOM 2653 N N . ILE A 1 326 ? 24.531 -4.633 0.941 1 88.62 326 ILE A N 1
ATOM 2654 C CA . ILE A 1 326 ? 24.078 -5.27 -0.292 1 88.62 326 ILE A CA 1
ATOM 2655 C C . ILE A 1 326 ? 22.984 -4.422 -0.944 1 88.62 326 ILE A C 1
ATOM 2657 O O . ILE A 1 326 ? 22.031 -4.008 -0.28 1 88.62 326 ILE A O 1
ATOM 2661 N N . SER A 1 327 ? 23.172 -4.047 -2.162 1 85 327 SER A N 1
ATOM 2662 C CA . SER A 1 327 ? 22.234 -3.191 -2.883 1 85 327 SER A CA 1
ATOM 2663 C C . SER A 1 327 ? 21.547 -3.951 -4.016 1 85 327 SER A C 1
ATOM 2665 O O . SER A 1 327 ? 22.203 -4.707 -4.742 1 85 327 SER A O 1
ATOM 2667 N N . LYS A 1 328 ? 20.234 -3.758 -4.094 1 86.62 328 LYS A N 1
ATOM 2668 C CA . LYS A 1 328 ? 19.484 -4.41 -5.164 1 86.62 328 LYS A CA 1
ATOM 2669 C C . LYS A 1 328 ? 18.859 -3.385 -6.109 1 86.62 328 LYS A C 1
ATOM 2671 O O . LYS A 1 328 ? 17.719 -2.947 -5.902 1 86.62 328 LYS A O 1
ATOM 2676 N N . ASN A 1 329 ? 19.594 -2.803 -6.992 1 87.12 329 ASN A N 1
ATOM 2677 C CA . ASN A 1 329 ? 19.062 -1.949 -8.055 1 87.12 329 ASN A CA 1
ATOM 2678 C C . ASN A 1 329 ? 19.391 -2.508 -9.43 1 87.12 329 ASN A C 1
ATOM 2680 O O . ASN A 1 329 ? 20.141 -3.477 -9.555 1 87.12 329 ASN A O 1
ATOM 2684 N N . SER A 1 330 ? 18.734 -2.033 -10.406 1 91.31 330 SER A N 1
ATOM 2685 C CA . SER A 1 330 ? 18.844 -2.58 -11.758 1 91.31 330 SER A CA 1
ATOM 2686 C C . SER A 1 330 ? 20.297 -2.611 -12.234 1 91.31 330 SER A C 1
ATOM 2688 O O . SER A 1 330 ? 20.734 -3.59 -12.844 1 91.31 330 SER A O 1
ATOM 2690 N N . ASN A 1 331 ? 21.016 -1.577 -11.906 1 89.56 331 ASN A N 1
ATOM 2691 C CA . ASN A 1 331 ? 22.406 -1.512 -12.32 1 89.56 331 ASN A CA 1
ATOM 2692 C C . ASN A 1 331 ? 23.25 -2.574 -11.617 1 89.56 331 ASN A C 1
ATOM 2694 O O . ASN A 1 331 ? 24.109 -3.195 -12.234 1 89.56 331 ASN A O 1
ATOM 2698 N N . CYS A 1 332 ? 23.016 -2.746 -10.336 1 93.06 332 CYS A N 1
ATOM 2699 C CA . CYS A 1 332 ? 23.734 -3.76 -9.57 1 93.06 332 CYS A CA 1
ATOM 2700 C C . CYS A 1 332 ? 23.484 -5.152 -10.133 1 93.06 332 CYS A C 1
ATOM 2702 O O . CYS A 1 332 ? 24.406 -5.957 -10.258 1 93.06 332 CYS A O 1
ATOM 2704 N N . ILE A 1 333 ? 22.266 -5.426 -10.562 1 96.5 333 ILE A N 1
ATOM 2705 C CA . ILE A 1 333 ? 21.891 -6.727 -11.109 1 96.5 333 ILE A CA 1
ATOM 2706 C C . ILE A 1 333 ? 22.641 -6.961 -12.422 1 96.5 333 ILE A C 1
ATOM 2708 O O . ILE A 1 333 ? 23.219 -8.023 -12.625 1 96.5 333 ILE A O 1
ATOM 2712 N N . LYS A 1 334 ? 22.656 -5.961 -13.25 1 97 334 LYS A N 1
ATOM 2713 C CA . LYS A 1 334 ? 23.281 -6.078 -14.562 1 97 334 LYS A CA 1
ATOM 2714 C C . LYS A 1 334 ? 24.797 -6.27 -14.422 1 97 334 LYS A C 1
ATOM 2716 O O . LYS A 1 334 ? 25.391 -7.113 -15.102 1 97 334 LYS A O 1
ATOM 2721 N N . LEU A 1 335 ? 25.391 -5.48 -13.562 1 96.69 335 LEU A N 1
ATOM 2722 C CA . LEU A 1 335 ? 26.828 -5.555 -13.375 1 96.69 335 LEU A CA 1
ATOM 2723 C C . LEU A 1 335 ? 27.234 -6.898 -12.766 1 96.69 335 LEU A C 1
ATOM 2725 O O . LEU A 1 335 ? 28.281 -7.445 -13.102 1 96.69 335 LEU A O 1
ATOM 2729 N N . THR A 1 336 ? 26.453 -7.375 -11.852 1 97.25 336 THR A N 1
ATOM 2730 C CA . THR A 1 336 ? 26.703 -8.68 -11.258 1 97.25 336 THR A CA 1
ATOM 2731 C C . THR A 1 336 ? 26.578 -9.789 -12.305 1 97.25 336 THR A C 1
ATOM 2733 O O . THR A 1 336 ? 27.422 -10.68 -12.383 1 97.25 336 THR A O 1
ATOM 2736 N N . ALA A 1 337 ? 25.516 -9.695 -13.109 1 98.12 337 ALA A N 1
ATOM 2737 C CA . ALA A 1 337 ? 25.328 -10.664 -14.18 1 98.12 337 ALA A CA 1
ATOM 2738 C C . ALA A 1 337 ? 26.5 -10.656 -15.148 1 98.12 337 ALA A C 1
ATOM 2740 O O . ALA A 1 337 ? 26.969 -11.711 -15.578 1 98.12 337 ALA A O 1
ATOM 2741 N N . ASN A 1 338 ? 26.984 -9.461 -15.477 1 98 338 ASN A N 1
ATOM 2742 C CA . ASN A 1 338 ? 28.125 -9.312 -16.375 1 98 338 ASN A CA 1
ATOM 2743 C C . ASN A 1 338 ? 29.359 -10.062 -15.852 1 98 338 ASN A C 1
ATOM 2745 O O . ASN A 1 338 ? 30 -10.805 -16.594 1 98 338 ASN A O 1
ATOM 2749 N N . LEU A 1 339 ? 29.609 -9.797 -14.617 1 97.62 339 LEU A N 1
ATOM 2750 C CA . LEU A 1 339 ? 30.797 -10.43 -14.047 1 97.62 339 LEU A CA 1
ATOM 2751 C C . LEU A 1 339 ? 30.656 -11.945 -14.016 1 97.62 339 LEU A C 1
ATOM 2753 O O . LEU A 1 339 ? 31.609 -12.672 -14.273 1 97.62 339 LEU A O 1
ATOM 2757 N N . ILE A 1 340 ? 29.469 -12.414 -13.68 1 98 340 ILE A N 1
ATOM 2758 C CA . ILE A 1 340 ? 29.234 -13.852 -13.664 1 98 340 ILE A CA 1
ATOM 2759 C C . ILE A 1 340 ? 29.438 -14.422 -15.07 1 98 340 ILE A C 1
ATOM 2761 O O . ILE A 1 340 ? 30.078 -15.461 -15.234 1 98 340 ILE A O 1
ATOM 2765 N N . LYS A 1 341 ? 28.922 -13.758 -16.031 1 97.75 341 LYS A N 1
ATOM 2766 C CA . LYS A 1 341 ? 29.094 -14.195 -17.406 1 97.75 341 LYS A CA 1
ATOM 2767 C C . LYS A 1 341 ? 30.578 -14.281 -17.781 1 97.75 341 LYS A C 1
ATOM 2769 O O . LYS A 1 341 ? 31.016 -15.273 -18.359 1 97.75 341 LYS A O 1
ATOM 2774 N N . ILE A 1 342 ? 31.297 -13.25 -17.438 1 96.88 342 ILE A N 1
ATOM 2775 C CA . ILE A 1 342 ? 32.719 -13.203 -17.734 1 96.88 342 ILE A CA 1
ATOM 2776 C C . ILE A 1 342 ? 33.438 -14.383 -17.062 1 96.88 342 ILE A C 1
ATOM 2778 O O . ILE A 1 342 ? 34.219 -15.078 -17.703 1 96.88 342 ILE A O 1
ATOM 2782 N N . LYS A 1 343 ? 33.125 -14.57 -15.844 1 97 343 LYS A N 1
ATOM 2783 C CA . LYS A 1 343 ? 33.781 -15.641 -15.086 1 97 343 LYS A CA 1
ATOM 2784 C C . LYS A 1 343 ? 33.406 -17.016 -15.617 1 97 343 LYS A C 1
ATOM 2786 O O . LYS A 1 343 ? 34.156 -17.984 -15.477 1 97 343 LYS A O 1
ATOM 2791 N N . LEU A 1 344 ? 32.25 -17.125 -16.219 1 96.75 344 LEU A N 1
ATOM 2792 C CA . LEU A 1 344 ? 31.766 -18.375 -16.781 1 96.75 344 LEU A CA 1
ATOM 2793 C C . LEU A 1 344 ? 32.281 -18.562 -18.203 1 96.75 344 LEU A C 1
ATOM 2795 O O . LEU A 1 344 ? 32.125 -19.641 -18.781 1 96.75 344 LEU A O 1
ATOM 2799 N N . GLY A 1 345 ? 32.812 -17.547 -18.781 1 94.88 345 GLY A N 1
ATOM 2800 C CA . GLY A 1 345 ? 33.344 -17.609 -20.141 1 94.88 345 GLY A CA 1
ATOM 2801 C C . GLY A 1 345 ? 32.312 -17.266 -21.203 1 94.88 345 GLY A C 1
ATOM 2802 O O . GLY A 1 345 ? 32.438 -17.672 -22.359 1 94.88 345 GLY A O 1
ATOM 2803 N N . LEU A 1 346 ? 31.25 -16.625 -20.812 1 95.62 346 LEU A N 1
ATOM 2804 C CA . LEU A 1 346 ? 30.219 -16.188 -21.75 1 95.62 346 LEU A CA 1
ATOM 2805 C C . LEU A 1 346 ? 30.516 -14.789 -22.281 1 95.62 346 LEU A C 1
ATOM 2807 O O . LEU A 1 346 ? 30.969 -13.93 -21.531 1 95.62 346 LEU A O 1
ATOM 2811 N N . PRO A 1 347 ? 30.297 -14.625 -23.531 1 94.94 347 PRO A N 1
ATOM 2812 C CA . PRO A 1 347 ? 30.531 -13.289 -24.078 1 94.94 347 PRO A CA 1
ATOM 2813 C C . PRO A 1 347 ? 29.469 -12.281 -23.641 1 94.94 347 PRO A C 1
ATOM 2815 O O . PRO A 1 347 ? 28.312 -12.648 -23.406 1 94.94 347 PRO A O 1
ATOM 2818 N N . LEU A 1 348 ? 29.859 -11.039 -23.516 1 96.5 348 LEU A N 1
ATOM 2819 C CA . LEU A 1 348 ? 28.922 -9.953 -23.219 1 96.5 348 LEU A CA 1
ATOM 2820 C C . LEU A 1 348 ? 28.312 -9.383 -24.484 1 96.5 348 LEU A C 1
ATOM 2822 O O . LEU A 1 348 ? 28.984 -9.305 -25.516 1 96.5 348 LEU A O 1
ATOM 2826 N N . THR A 1 349 ? 27.047 -9.07 -24.438 1 94.69 349 THR A N 1
ATOM 2827 C CA . THR A 1 349 ? 26.453 -8.336 -25.547 1 94.69 349 THR A CA 1
ATOM 2828 C C . THR A 1 349 ? 27 -6.914 -25.609 1 94.69 349 THR A C 1
ATOM 2830 O O . THR A 1 349 ? 27.656 -6.453 -24.672 1 94.69 349 THR A O 1
ATOM 2833 N N . LYS A 1 350 ? 26.688 -6.227 -26.672 1 94.44 350 LYS A N 1
ATOM 2834 C CA . LYS A 1 350 ? 27.156 -4.852 -26.844 1 94.44 350 LYS A CA 1
ATOM 2835 C C . LYS A 1 350 ? 26.641 -3.951 -25.719 1 94.44 350 LYS A C 1
ATOM 2837 O O . LYS A 1 350 ? 27.375 -3.111 -25.203 1 94.44 350 LYS A O 1
ATOM 2842 N N . GLU A 1 351 ? 25.453 -4.156 -25.406 1 94.19 351 GLU A N 1
ATOM 2843 C CA . GLU A 1 351 ? 24.844 -3.352 -24.344 1 94.19 351 GLU A CA 1
ATOM 2844 C C . GLU A 1 351 ? 25.5 -3.645 -22.984 1 94.19 351 GLU A C 1
ATOM 2846 O O . GLU A 1 351 ? 25.734 -2.729 -22.203 1 94.19 351 GLU A O 1
ATOM 2851 N N . GLU A 1 352 ? 25.75 -4.875 -22.719 1 95.56 352 GLU A N 1
ATOM 2852 C CA . GLU A 1 352 ? 26.391 -5.285 -21.469 1 95.56 352 GLU A CA 1
ATOM 2853 C C . GLU A 1 352 ? 27.812 -4.754 -21.375 1 95.56 352 GLU A C 1
ATOM 2855 O O . GLU A 1 352 ? 28.25 -4.352 -20.297 1 95.56 352 GLU A O 1
ATOM 2860 N N . GLU A 1 353 ? 28.469 -4.762 -22.5 1 95.38 353 GLU A N 1
ATOM 2861 C CA . GLU A 1 353 ? 29.828 -4.25 -22.547 1 95.38 353 GLU A CA 1
ATOM 2862 C C . GLU A 1 353 ? 29.875 -2.756 -22.219 1 95.38 353 GLU A C 1
ATOM 2864 O O . GLU A 1 353 ? 30.781 -2.279 -21.547 1 95.38 353 GLU A O 1
ATOM 2869 N N . LYS A 1 354 ? 28.891 -2.127 -22.75 1 94.94 354 LYS A N 1
ATOM 2870 C CA . LYS A 1 354 ? 28.812 -0.689 -22.5 1 94.94 354 LYS A CA 1
ATOM 2871 C C . LYS A 1 354 ? 28.672 -0.394 -21 1 94.94 354 LYS A C 1
ATOM 2873 O O . LYS A 1 354 ? 29.344 0.488 -20.469 1 94.94 354 LYS A O 1
ATOM 2878 N N . ILE A 1 355 ? 27.812 -1.136 -20.344 1 93.88 355 ILE A N 1
ATOM 2879 C CA . ILE A 1 355 ? 27.562 -0.958 -18.922 1 93.88 355 ILE A CA 1
ATOM 2880 C C . ILE A 1 355 ? 28.828 -1.327 -18.125 1 93.88 355 ILE A C 1
ATOM 2882 O O . ILE A 1 355 ? 29.188 -0.63 -17.172 1 93.88 355 ILE A O 1
ATOM 2886 N N . GLU A 1 356 ? 29.484 -2.387 -18.516 1 94.06 356 GLU A N 1
ATOM 2887 C CA . GLU A 1 356 ? 30.703 -2.859 -17.844 1 94.06 356 GLU A CA 1
ATOM 2888 C C . GLU A 1 356 ? 31.844 -1.857 -18 1 94.06 356 GLU A C 1
ATOM 2890 O O . GLU A 1 356 ? 32.562 -1.602 -17.047 1 94.06 356 GLU A O 1
ATOM 2895 N N . ASN A 1 357 ? 31.906 -1.337 -19.172 1 92.69 357 ASN A N 1
ATOM 2896 C CA . ASN A 1 357 ? 32.969 -0.372 -19.438 1 92.69 357 ASN A CA 1
ATOM 2897 C C . ASN A 1 357 ? 32.781 0.917 -18.641 1 92.69 357 ASN A C 1
ATOM 2899 O O . ASN A 1 357 ? 33.719 1.5 -18.141 1 92.69 357 ASN A O 1
ATOM 2903 N N . LYS A 1 358 ? 31.562 1.337 -18.609 1 90 358 LYS A N 1
ATOM 2904 C CA . LYS A 1 358 ? 31.25 2.52 -17.812 1 90 358 LYS A CA 1
ATOM 2905 C C . LYS A 1 358 ? 31.594 2.295 -16.344 1 90 358 LYS A C 1
ATOM 2907 O O . LYS A 1 358 ? 32.125 3.188 -15.672 1 90 358 LYS A O 1
ATOM 2912 N N . PHE A 1 359 ? 31.328 1.104 -15.828 1 89.31 359 PHE A N 1
ATOM 2913 C CA . PHE A 1 359 ? 31.609 0.712 -14.453 1 89.31 359 PHE A CA 1
ATOM 2914 C C . PHE A 1 359 ? 33.125 0.708 -14.195 1 89.31 359 PHE A C 1
ATOM 2916 O O . PHE A 1 359 ? 33.562 1.218 -13.172 1 89.31 359 PHE A O 1
ATOM 2923 N N . LEU A 1 360 ? 33.812 0.184 -15.156 1 87.44 360 LEU A N 1
ATOM 2924 C CA . LEU A 1 360 ? 35.25 0.055 -14.992 1 87.44 360 LEU A CA 1
ATOM 2925 C C . LEU A 1 360 ? 35.938 1.422 -15.039 1 87.44 360 LEU A C 1
ATOM 2927 O O . LEU A 1 360 ? 36.969 1.621 -14.414 1 87.44 360 LEU A O 1
ATOM 2931 N N . LYS A 1 361 ? 35.188 2.402 -15.656 1 79.56 361 LYS A N 1
ATOM 2932 C CA . LYS A 1 361 ? 35.75 3.756 -15.742 1 79.56 361 LYS A CA 1
ATOM 2933 C C . LYS A 1 361 ? 35.5 4.527 -14.445 1 79.56 361 LYS A C 1
ATOM 2935 O O . LYS A 1 361 ? 36.281 5.398 -14.07 1 79.56 361 LYS A O 1
ATOM 2940 N N . GLU A 1 362 ? 34.5 4.133 -13.805 1 72.31 362 GLU A N 1
ATOM 2941 C CA . GLU A 1 362 ? 34.094 4.867 -12.602 1 72.31 362 GLU A CA 1
ATOM 2942 C C . GLU A 1 362 ? 34.719 4.246 -11.352 1 72.31 362 GLU A C 1
ATOM 2944 O O . GLU A 1 362 ? 34.625 4.832 -10.266 1 72.31 362 GLU A O 1
ATOM 2949 N N . ARG A 1 363 ? 35.281 3.062 -11.469 1 69.5 363 ARG A N 1
ATOM 2950 C CA . ARG A 1 363 ? 35.875 2.371 -10.32 1 69.5 363 ARG A CA 1
ATOM 2951 C C . ARG A 1 363 ? 37.188 3.023 -9.883 1 69.5 363 ARG A C 1
ATOM 2953 O O . ARG A 1 363 ? 38 3.393 -10.727 1 69.5 363 ARG A O 1
ATOM 2960 N N . MET B 1 1 ? -34.875 -34.094 14.508 1 34 1 MET B N 1
ATOM 2961 C CA . MET B 1 1 ? -34.781 -33.062 13.453 1 34 1 MET B CA 1
ATOM 2962 C C . MET B 1 1 ? -33.719 -32.062 13.789 1 34 1 MET B C 1
ATOM 2964 O O . MET B 1 1 ? -33.812 -31.312 14.766 1 34 1 MET B O 1
ATOM 2968 N N . SER B 1 2 ? -32.406 -32.219 13.812 1 43.06 2 SER B N 1
ATOM 2969 C CA . SER B 1 2 ? -31.312 -31.469 14.422 1 43.06 2 SER B CA 1
ATOM 2970 C C . SER B 1 2 ? -31.328 -30 14.016 1 43.06 2 SER B C 1
ATOM 2972 O O . SER B 1 2 ? -31.188 -29.688 12.828 1 43.06 2 SER B O 1
ATOM 2974 N N . GLY B 1 3 ? -32.25 -29.172 14.398 1 49.06 3 GLY B N 1
ATOM 2975 C CA . GLY B 1 3 ? -32.594 -27.812 14.039 1 49.06 3 GLY B CA 1
ATOM 2976 C C . GLY B 1 3 ? -31.391 -26.906 13.852 1 49.06 3 GLY B C 1
ATOM 2977 O O . GLY B 1 3 ? -30.672 -26.609 14.805 1 49.06 3 GLY B O 1
ATOM 2978 N N . ASN B 1 4 ? -30.75 -26.812 12.703 1 67 4 ASN B N 1
ATOM 2979 C CA . ASN B 1 4 ? -29.594 -25.953 12.414 1 67 4 ASN B CA 1
ATOM 2980 C C . ASN B 1 4 ? -29.891 -24.5 12.773 1 67 4 ASN B C 1
ATOM 2982 O O . ASN B 1 4 ? -30.984 -24 12.508 1 67 4 ASN B O 1
ATOM 2986 N N . PHE B 1 5 ? -29.141 -23.969 13.727 1 86.31 5 PHE B N 1
ATOM 2987 C CA . PHE B 1 5 ? -29.25 -22.578 14.141 1 86.31 5 PHE B CA 1
ATOM 2988 C C . PHE B 1 5 ? -28.547 -21.656 13.148 1 86.31 5 PHE B C 1
ATOM 2990 O O . PHE B 1 5 ? -27.531 -22.016 12.57 1 86.31 5 PHE B O 1
ATOM 2997 N N . TYR B 1 6 ? -29.312 -20.641 12.727 1 89.94 6 TYR B N 1
ATOM 2998 C CA . TYR B 1 6 ? -28.812 -19.703 11.719 1 89.94 6 TYR B CA 1
ATOM 2999 C C . TYR B 1 6 ? -28.656 -18.312 12.312 1 89.94 6 TYR B C 1
ATOM 3001 O O . TYR B 1 6 ? -29.391 -17.938 13.227 1 89.94 6 TYR B O 1
ATOM 3009 N N . TYR B 1 7 ? -27.641 -17.625 11.852 1 90 7 TYR B N 1
ATOM 3010 C CA . TYR B 1 7 ? -27.625 -16.172 11.953 1 90 7 TYR B CA 1
ATOM 3011 C C . TYR B 1 7 ? -28.359 -15.539 10.773 1 90 7 TYR B C 1
ATOM 3013 O O . TYR B 1 7 ? -28.219 -15.984 9.633 1 90 7 TYR B O 1
ATOM 3021 N N . SER B 1 8 ? -29.203 -14.586 11.094 1 91.75 8 SER B N 1
ATOM 3022 C CA . SER B 1 8 ? -29.938 -13.906 10.039 1 91.75 8 SER B CA 1
ATOM 3023 C C . SER B 1 8 ? -29.531 -12.445 9.914 1 91.75 8 SER B C 1
ATOM 3025 O O . SER B 1 8 ? -29.5 -11.719 10.914 1 91.75 8 SER B O 1
ATOM 3027 N N . PHE B 1 9 ? -29.156 -12.086 8.672 1 91.62 9 PHE B N 1
ATOM 3028 C CA . PHE B 1 9 ? -28.703 -10.727 8.438 1 91.62 9 PHE B CA 1
ATOM 3029 C C . PHE B 1 9 ? -29.484 -10.07 7.305 1 91.62 9 PHE B C 1
ATOM 3031 O O . PHE B 1 9 ? -29.797 -10.719 6.301 1 91.62 9 PHE B O 1
ATOM 3038 N N . PRO B 1 10 ? -29.875 -8.766 7.508 1 92.31 10 PRO B N 1
ATOM 3039 C CA . PRO B 1 10 ? -30.297 -8.031 6.316 1 92.31 10 PRO B CA 1
ATOM 3040 C C . PRO B 1 10 ? -29.266 -8.086 5.188 1 92.31 10 PRO B C 1
ATOM 3042 O O . PRO B 1 10 ? -28.078 -7.906 5.43 1 92.31 10 PRO B O 1
ATOM 3045 N N . ALA B 1 11 ? -29.781 -8.391 3.953 1 94.69 11 ALA B N 1
ATOM 3046 C CA . ALA B 1 11 ? -28.812 -8.617 2.875 1 94.69 11 ALA B CA 1
ATOM 3047 C C . ALA B 1 11 ? -29.359 -8.133 1.537 1 94.69 11 ALA B C 1
ATOM 3049 O O . ALA B 1 11 ? -30.578 -8.008 1.368 1 94.69 11 ALA B O 1
ATOM 3050 N N . VAL B 1 12 ? -28.484 -7.734 0.712 1 95.88 12 VAL B N 1
ATOM 3051 C CA . VAL B 1 12 ? -28.766 -7.484 -0.696 1 95.88 12 VAL B CA 1
ATOM 3052 C C . VAL B 1 12 ? -27.922 -8.414 -1.569 1 95.88 12 VAL B C 1
ATOM 3054 O O . VAL B 1 12 ? -26.734 -8.609 -1.319 1 95.88 12 VAL B O 1
ATOM 3057 N N . LYS B 1 13 ? -28.609 -9.062 -2.502 1 96.31 13 LYS B N 1
ATOM 3058 C CA . LYS B 1 13 ? -27.953 -9.969 -3.445 1 96.31 13 LYS B CA 1
ATOM 3059 C C . LYS B 1 13 ? -27.547 -9.242 -4.719 1 96.31 13 LYS B C 1
ATOM 3061 O O . LYS B 1 13 ? -28.281 -8.383 -5.211 1 96.31 13 LYS B O 1
ATOM 3066 N N . GLY B 1 14 ? -26.312 -9.461 -5.18 1 96.25 14 GLY B N 1
ATOM 3067 C CA . GLY B 1 14 ? -25.828 -8.938 -6.445 1 96.25 14 GLY B CA 1
ATOM 3068 C C . GLY B 1 14 ? -25.172 -9.992 -7.312 1 96.25 14 GLY B C 1
ATOM 3069 O O . GLY B 1 14 ? -25.25 -11.188 -7.016 1 96.25 14 GLY B O 1
ATOM 3070 N N . ARG B 1 15 ? -24.688 -9.539 -8.43 1 96.31 15 ARG B N 1
ATOM 3071 C CA . ARG B 1 15 ? -24.016 -10.422 -9.375 1 96.31 15 ARG B CA 1
ATOM 3072 C C . ARG B 1 15 ? -22.688 -9.844 -9.836 1 96.31 15 ARG B C 1
ATOM 3074 O O . ARG B 1 15 ? -22.625 -8.703 -10.281 1 96.31 15 ARG B O 1
ATOM 3081 N N . GLN B 1 16 ? -21.625 -10.57 -9.617 1 96.19 16 GLN B N 1
ATOM 3082 C CA . GLN B 1 16 ? -20.297 -10.25 -10.102 1 96.19 16 GLN B CA 1
ATOM 3083 C C . GLN B 1 16 ? -19.656 -11.453 -10.797 1 96.19 16 GLN B C 1
ATOM 3085 O O . GLN B 1 16 ? -19.641 -12.555 -10.25 1 96.19 16 GLN B O 1
ATOM 3090 N N . ALA B 1 17 ? -19.141 -11.242 -11.969 1 95.81 17 ALA B N 1
ATOM 3091 C CA . ALA B 1 17 ? -18.5 -12.305 -12.742 1 95.81 17 ALA B CA 1
ATOM 3092 C C . ALA B 1 17 ? -19.438 -13.5 -12.906 1 95.81 17 ALA B C 1
ATOM 3094 O O . ALA B 1 17 ? -19.031 -14.641 -12.664 1 95.81 17 ALA B O 1
ATOM 3095 N N . LYS B 1 18 ? -20.625 -13.203 -13.109 1 94.38 18 LYS B N 1
ATOM 3096 C CA . LYS B 1 18 ? -21.688 -14.18 -13.391 1 94.38 18 LYS B CA 1
ATOM 3097 C C . LYS B 1 18 ? -21.984 -15.039 -12.164 1 94.38 18 LYS B C 1
ATOM 3099 O O . LYS B 1 18 ? -22.547 -16.125 -12.289 1 94.38 18 LYS B O 1
ATOM 3104 N N . ARG B 1 19 ? -21.594 -14.523 -11.008 1 94.56 19 ARG B N 1
ATOM 3105 C CA . ARG B 1 19 ? -21.828 -15.234 -9.758 1 94.56 19 ARG B CA 1
ATOM 3106 C C . ARG B 1 19 ? -22.578 -14.359 -8.758 1 94.56 19 ARG B C 1
ATOM 3108 O O . ARG B 1 19 ? -22.344 -13.148 -8.703 1 94.56 19 ARG B O 1
ATOM 3115 N N . ASP B 1 20 ? -23.375 -15.055 -7.949 1 95.44 20 ASP B N 1
ATOM 3116 C CA . ASP B 1 20 ? -24.062 -14.336 -6.879 1 95.44 20 ASP B CA 1
ATOM 3117 C C . ASP B 1 20 ? -23.094 -13.969 -5.758 1 95.44 20 ASP B C 1
ATOM 3119 O O . ASP B 1 20 ? -22.156 -14.719 -5.461 1 95.44 20 ASP B O 1
ATOM 3123 N N . PHE B 1 21 ? -23.281 -12.859 -5.258 1 97.31 21 PHE B N 1
ATOM 3124 C CA . PHE B 1 21 ? -22.641 -12.469 -4.012 1 97.31 21 PHE B CA 1
ATOM 3125 C C . PHE B 1 21 ? -23.594 -11.633 -3.156 1 97.31 21 PHE B C 1
ATOM 3127 O O . PHE B 1 21 ? -24.672 -11.266 -3.604 1 97.31 21 PHE B O 1
ATOM 3134 N N . PHE B 1 22 ? -23.266 -11.438 -1.901 1 97.25 22 PHE B N 1
ATOM 3135 C CA . PHE B 1 22 ? -24.172 -10.758 -0.979 1 97.25 22 PHE B CA 1
ATOM 3136 C C . PHE B 1 22 ? -23.438 -9.648 -0.234 1 97.25 22 PHE B C 1
ATOM 3138 O O . PHE B 1 22 ? -22.219 -9.695 -0.072 1 97.25 22 PHE B O 1
ATOM 3145 N N . VAL B 1 23 ? -24.188 -8.695 0.118 1 97.5 23 VAL B N 1
ATOM 3146 C CA . VAL B 1 23 ? -23.719 -7.734 1.114 1 97.5 23 VAL B CA 1
ATOM 3147 C C . VAL B 1 23 ? -24.656 -7.738 2.318 1 97.5 23 VAL B C 1
ATOM 3149 O O . VAL B 1 23 ? -25.875 -7.699 2.16 1 97.5 23 VAL B O 1
ATOM 3152 N N . ILE B 1 24 ? -24.047 -7.855 3.43 1 95.44 24 ILE B N 1
ATOM 3153 C CA . ILE B 1 24 ? -24.844 -7.875 4.645 1 95.44 24 ILE B CA 1
ATOM 3154 C C . ILE B 1 24 ? -24.422 -6.738 5.57 1 95.44 24 ILE B C 1
ATOM 3156 O O . ILE B 1 24 ? -23.359 -6.148 5.383 1 95.44 24 ILE B O 1
ATOM 3160 N N . MET B 1 25 ? -25.328 -6.422 6.453 1 95.81 25 MET B N 1
ATOM 3161 C CA . MET B 1 25 ? -25.016 -5.527 7.566 1 95.81 25 MET B CA 1
ATOM 3162 C C . MET B 1 25 ? -24.891 -6.305 8.867 1 95.81 25 MET B C 1
ATOM 3164 O O . MET B 1 25 ? -25.859 -6.926 9.328 1 95.81 25 MET B O 1
ATOM 3168 N N . CYS B 1 26 ? -23.719 -6.281 9.43 1 94.12 26 CYS B N 1
ATOM 3169 C CA . CYS B 1 26 ? -23.422 -7.141 10.57 1 94.12 26 CYS B CA 1
ATOM 3170 C C . CYS B 1 26 ? -23.188 -6.309 11.828 1 94.12 26 CYS B C 1
ATOM 3172 O O . CYS B 1 26 ? -22.344 -5.406 11.828 1 94.12 26 CYS B O 1
ATOM 3174 N N . PRO B 1 27 ? -23.938 -6.602 12.898 1 94.94 27 PRO B N 1
ATOM 3175 C CA . PRO B 1 27 ? -23.578 -5.977 14.172 1 94.94 27 PRO B CA 1
ATOM 3176 C C . PRO B 1 27 ? -22.156 -6.312 14.602 1 94.94 27 PRO B C 1
ATOM 3178 O O . PRO B 1 27 ? -21.688 -7.438 14.406 1 94.94 27 PRO B O 1
ATOM 3181 N N . LEU B 1 28 ? -21.469 -5.348 15.203 1 95.38 28 LEU B N 1
ATOM 3182 C CA . LEU B 1 28 ? -20.062 -5.516 15.547 1 95.38 28 LEU B CA 1
ATOM 3183 C C . LEU B 1 28 ? -19.875 -6.668 16.531 1 95.38 28 LEU B C 1
ATOM 3185 O O . LEU B 1 28 ? -18.859 -7.355 16.5 1 95.38 28 LEU B O 1
ATOM 3189 N N . ASN B 1 29 ? -20.844 -6.945 17.375 1 92.38 29 ASN B N 1
ATOM 3190 C CA . ASN B 1 29 ? -20.719 -8 18.375 1 92.38 29 ASN B CA 1
ATOM 3191 C C . ASN B 1 29 ? -20.844 -9.383 17.75 1 92.38 29 ASN B C 1
ATOM 3193 O O . ASN B 1 29 ? -20.469 -10.391 18.359 1 92.38 29 ASN B O 1
ATOM 3197 N N . ILE B 1 30 ? -21.391 -9.492 16.562 1 88.81 30 ILE B N 1
ATOM 3198 C CA . ILE B 1 30 ? -21.578 -10.758 15.859 1 88.81 30 ILE B CA 1
ATOM 3199 C C . ILE B 1 30 ? -20.344 -11.07 15.016 1 88.81 30 ILE B C 1
ATOM 3201 O O . ILE B 1 30 ? -20.062 -12.234 14.742 1 88.81 30 ILE B O 1
ATOM 3205 N N . ILE B 1 31 ? -19.609 -10.07 14.617 1 85.88 31 ILE B N 1
ATOM 3206 C CA . ILE B 1 31 ? -18.469 -10.234 13.719 1 85.88 31 ILE B CA 1
ATOM 3207 C C . ILE B 1 31 ? -17.484 -11.25 14.305 1 85.88 31 ILE B C 1
ATOM 3209 O O . ILE B 1 31 ? -16.938 -12.078 13.578 1 85.88 31 ILE B O 1
ATOM 3213 N N . SER B 1 32 ? -17.234 -11.211 15.633 1 79.06 32 SER B N 1
ATOM 3214 C CA . SER B 1 32 ? -16.281 -12.117 16.266 1 79.06 32 SER B CA 1
ATOM 3215 C C . SER B 1 32 ? -16.812 -13.555 16.25 1 79.06 32 SER B C 1
ATOM 3217 O O . SER B 1 32 ? -16.016 -14.508 16.266 1 79.06 32 SER B O 1
ATOM 3219 N N . LYS B 1 33 ? -18.125 -13.672 16.156 1 79.81 33 LYS B N 1
ATOM 3220 C CA . LYS B 1 33 ? -18.734 -15 16.203 1 79.81 33 LYS B CA 1
ATOM 3221 C C . LYS B 1 33 ? -18.734 -15.641 14.82 1 79.81 33 LYS B C 1
ATOM 3223 O O . LYS B 1 33 ? -18.625 -16.859 14.695 1 79.81 33 LYS B O 1
ATOM 3228 N N . LEU B 1 34 ? -18.938 -14.742 13.852 1 80.19 34 LEU B N 1
ATOM 3229 C CA . LEU B 1 34 ? -19.062 -15.227 12.484 1 80.19 34 LEU B CA 1
ATOM 3230 C C . LEU B 1 34 ? -17.703 -15.547 11.891 1 80.19 34 LEU B C 1
ATOM 3232 O O . LEU B 1 34 ? -17.594 -16.422 11.023 1 80.19 34 LEU B O 1
ATOM 3236 N N . PHE B 1 35 ? -16.734 -14.758 12.281 1 76.56 35 PHE B N 1
ATOM 3237 C CA . PHE B 1 35 ? -15.422 -14.875 11.656 1 76.56 35 PHE B CA 1
ATOM 3238 C C . PHE B 1 35 ? -14.43 -15.555 12.594 1 76.56 35 PHE B C 1
ATOM 3240 O O . PHE B 1 35 ? -13.828 -14.906 13.445 1 76.56 35 PHE B O 1
ATOM 3247 N N . ILE B 1 36 ? -14.68 -16.844 12.82 1 61.03 36 ILE B N 1
ATOM 3248 C CA . ILE B 1 36 ? -13.797 -17.562 13.727 1 61.03 36 ILE B CA 1
ATOM 3249 C C . ILE B 1 36 ? -12.492 -17.906 13.016 1 61.03 36 ILE B C 1
ATOM 3251 O O . ILE B 1 36 ? -12.508 -18.5 11.93 1 61.03 36 ILE B O 1
ATOM 3255 N N . PHE B 1 37 ? -11.547 -16.969 13.156 1 55.44 37 PHE B N 1
ATOM 3256 C CA . PHE B 1 37 ? -10.227 -17.25 12.617 1 55.44 37 PHE B CA 1
ATOM 3257 C C . PHE B 1 37 ? -9.648 -18.531 13.227 1 55.44 37 PHE B C 1
ATOM 3259 O O . PHE B 1 37 ? -9.656 -18.703 14.453 1 55.44 37 PHE B O 1
ATOM 3266 N N . ASN B 1 38 ? -9.914 -19.547 12.609 1 52.34 38 ASN B N 1
ATOM 3267 C CA . ASN B 1 38 ? -9.07 -20.641 13.102 1 52.34 38 ASN B CA 1
ATOM 3268 C C . ASN B 1 38 ? -7.605 -20.219 13.188 1 52.34 38 ASN B C 1
ATOM 3270 O O . ASN B 1 38 ? -7.059 -19.656 12.234 1 52.34 38 ASN B O 1
ATOM 3274 N N . GLU B 1 39 ? -7.145 -19.766 14.344 1 52.09 39 GLU B N 1
ATOM 3275 C CA . GLU B 1 39 ? -5.742 -19.562 14.703 1 52.09 39 GLU B CA 1
ATOM 3276 C C . GLU B 1 39 ? -4.82 -20.438 13.852 1 52.09 39 GLU B C 1
ATOM 3278 O O . GLU B 1 39 ? -4.09 -21.266 14.375 1 52.09 39 GLU B O 1
ATOM 3283 N N . HIS B 1 40 ? -5.211 -20.703 12.625 1 56.81 40 HIS B N 1
ATOM 3284 C CA . HIS B 1 40 ? -4.379 -21.625 11.867 1 56.81 40 HIS B CA 1
ATOM 3285 C C . HIS B 1 40 ? -3.02 -21.016 11.547 1 56.81 40 HIS B C 1
ATOM 3287 O O . HIS B 1 40 ? -2.367 -21.422 10.578 1 56.81 40 HIS B O 1
ATOM 3293 N N . ASP B 1 41 ? -2.625 -20.094 12.469 1 61.53 41 ASP B N 1
ATOM 3294 C CA . ASP B 1 41 ? -1.266 -19.578 12.305 1 61.53 41 ASP B CA 1
ATOM 3295 C C . ASP B 1 41 ? -0.257 -20.734 12.258 1 61.53 41 ASP B C 1
ATOM 3297 O O . ASP B 1 41 ? 0.909 -20.516 11.914 1 61.53 41 ASP B O 1
ATOM 3301 N N . GLU B 1 42 ? -0.904 -21.891 12.398 1 67.62 42 GLU B N 1
ATOM 3302 C CA . GLU B 1 42 ? 0.025 -23.016 12.461 1 67.62 42 GLU B CA 1
ATOM 3303 C C . GLU B 1 42 ? 0.18 -23.672 11.094 1 67.62 42 GLU B C 1
ATOM 3305 O O . GLU B 1 42 ? 1.12 -24.438 10.867 1 67.62 42 GLU B O 1
ATOM 3310 N N . LEU B 1 43 ? -0.661 -23.172 10.195 1 74.56 43 LEU B N 1
ATOM 3311 C CA . LEU B 1 43 ? -0.574 -23.812 8.875 1 74.56 43 LEU B CA 1
ATOM 3312 C C . LEU B 1 43 ? 0.475 -23.109 8.016 1 74.56 43 LEU B C 1
ATOM 3314 O O . LEU B 1 43 ? 0.675 -21.906 8.125 1 74.56 43 LEU B O 1
ATOM 3318 N N . PRO B 1 44 ? 1.157 -23.984 7.172 1 80 44 PRO B N 1
ATOM 3319 C CA . PRO B 1 44 ? 2.027 -23.375 6.164 1 80 44 PRO B CA 1
ATOM 3320 C C . PRO B 1 44 ? 1.281 -22.391 5.254 1 80 44 PRO B C 1
ATOM 3322 O O . PRO B 1 44 ? 0.073 -22.531 5.047 1 80 44 PRO B O 1
ATOM 3325 N N . PRO B 1 45 ? 1.95 -21.438 4.805 1 78.81 45 PRO B N 1
ATOM 3326 C CA . PRO B 1 45 ? 1.326 -20.375 4.004 1 78.81 45 PRO B CA 1
ATOM 3327 C C . PRO B 1 45 ? 0.54 -20.938 2.816 1 78.81 45 PRO B C 1
ATOM 3329 O O . PRO B 1 45 ? -0.503 -20.375 2.453 1 78.81 45 PRO B O 1
ATOM 3332 N N . GLU B 1 46 ? 1.002 -22.016 2.26 1 79.44 46 GLU B N 1
ATOM 3333 C CA . GLU B 1 46 ? 0.372 -22.562 1.068 1 79.44 46 GLU B CA 1
ATOM 3334 C C . GLU B 1 46 ? -1.027 -23.094 1.379 1 79.44 46 GLU B C 1
ATOM 3336 O O . GLU B 1 46 ? -1.845 -23.266 0.473 1 79.44 46 GLU B O 1
ATOM 3341 N N . TYR B 1 47 ? -1.292 -23.281 2.629 1 75.25 47 TYR B N 1
ATOM 3342 C CA . TYR B 1 47 ? -2.557 -23.906 3.006 1 75.25 47 TYR B CA 1
ATOM 3343 C C . TYR B 1 47 ? -3.449 -22.906 3.746 1 75.25 47 TYR B C 1
ATOM 3345 O O . TYR B 1 47 ? -4.496 -23.281 4.277 1 75.25 47 TYR B O 1
ATOM 3353 N N . ARG B 1 48 ? -2.979 -21.781 3.77 1 78.31 48 ARG B N 1
ATOM 3354 C CA . ARG B 1 48 ? -3.777 -20.719 4.395 1 78.31 48 ARG B CA 1
ATOM 3355 C C . ARG B 1 48 ? -4.523 -19.906 3.346 1 78.31 48 ARG B C 1
ATOM 3357 O O . ARG B 1 48 ? -4.051 -19.75 2.217 1 78.31 48 ARG B O 1
ATOM 3364 N N . ALA B 1 49 ? -5.684 -19.453 3.75 1 73.88 49 ALA B N 1
ATOM 3365 C CA . ALA B 1 49 ? -6.461 -18.594 2.859 1 73.88 49 ALA B CA 1
ATOM 3366 C C . ALA B 1 49 ? -6.043 -17.141 3.012 1 73.88 49 ALA B C 1
ATOM 3368 O O . ALA B 1 49 ? -6.371 -16.297 2.166 1 73.88 49 ALA B O 1
ATOM 3369 N N . GLN B 1 50 ? -5.289 -16.938 4.141 1 75.25 50 GLN B N 1
ATOM 3370 C CA . GLN B 1 50 ? -4.914 -15.555 4.449 1 75.25 50 GLN B CA 1
ATOM 3371 C C . GLN B 1 50 ? -3.518 -15.492 5.062 1 75.25 50 GLN B C 1
ATOM 3373 O O . GLN B 1 50 ? -2.973 -16.516 5.484 1 75.25 50 GLN B O 1
ATOM 3378 N N . ARG B 1 51 ? -3.006 -14.312 5.02 1 73.81 51 ARG B N 1
ATOM 3379 C CA . ARG B 1 51 ? -1.695 -14.094 5.625 1 73.81 51 ARG B CA 1
ATOM 3380 C C . ARG B 1 51 ? -1.791 -14.062 7.145 1 73.81 51 ARG B C 1
ATOM 3382 O O . ARG B 1 51 ? -2.885 -13.945 7.703 1 73.81 51 ARG B O 1
ATOM 3389 N N . ILE B 1 52 ? -0.647 -14.18 7.695 1 77.81 52 ILE B N 1
ATOM 3390 C CA . ILE B 1 52 ? -0.576 -14.078 9.148 1 77.81 52 ILE B CA 1
ATOM 3391 C C . ILE B 1 52 ? -0.825 -12.633 9.578 1 77.81 52 ILE B C 1
ATOM 3393 O O . ILE B 1 52 ? -0.31 -11.703 8.961 1 77.81 52 ILE B O 1
ATOM 3397 N N . LEU B 1 53 ? -1.606 -12.492 10.594 1 81.31 53 LEU B N 1
ATOM 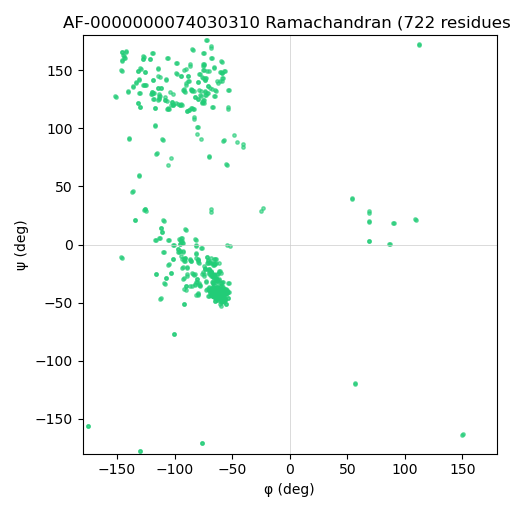3398 C CA . LEU B 1 53 ? -1.997 -11.195 11.125 1 81.31 53 LEU B CA 1
ATOM 3399 C C . LEU B 1 53 ? -0.792 -10.461 11.703 1 81.31 53 LEU B C 1
ATOM 3401 O O . LEU B 1 53 ? -0 -11.047 12.445 1 81.31 53 LEU B O 1
ATOM 3405 N N . ASN B 1 54 ? -0.596 -9.266 11.289 1 82.25 54 ASN B N 1
ATOM 3406 C CA . ASN B 1 54 ? 0.348 -8.383 11.977 1 82.25 54 ASN B CA 1
ATOM 3407 C C . ASN B 1 54 ? -0.266 -7.766 13.227 1 82.25 54 ASN B C 1
ATOM 3409 O O . ASN B 1 54 ? -0.958 -6.75 13.141 1 82.25 54 ASN B O 1
ATOM 3413 N N . LYS B 1 55 ? 0.043 -8.258 14.312 1 87.69 55 LYS B N 1
ATOM 3414 C CA . LYS B 1 55 ? -0.587 -7.883 15.57 1 87.69 55 LYS B CA 1
ATOM 3415 C C . LYS B 1 55 ? -0.231 -6.449 15.961 1 87.69 55 LYS B C 1
ATOM 3417 O O . LYS B 1 55 ? -0.98 -5.793 16.688 1 87.69 55 LYS B O 1
ATOM 3422 N N . ASN B 1 56 ? 0.847 -5.969 15.453 1 88.31 56 ASN B N 1
ATOM 3423 C CA . ASN B 1 56 ? 1.327 -4.641 15.812 1 88.31 56 ASN B CA 1
ATOM 3424 C C . ASN B 1 56 ? 0.446 -3.547 15.219 1 88.31 56 ASN B C 1
ATOM 3426 O O . ASN B 1 56 ? 0.483 -2.398 15.664 1 88.31 56 ASN B O 1
ATOM 3430 N N . ARG B 1 57 ? -0.382 -3.895 14.297 1 88 57 ARG B N 1
ATOM 3431 C CA . ARG B 1 57 ? -1.219 -2.908 13.617 1 88 57 ARG B CA 1
ATOM 3432 C C . ARG B 1 57 ? -2.574 -2.779 14.305 1 88 57 ARG B C 1
ATOM 3434 O O . ARG B 1 57 ? -3.279 -1.785 14.117 1 88 57 ARG B O 1
ATOM 3441 N N . ILE B 1 58 ? -2.949 -3.717 15.055 1 92.94 58 ILE B N 1
ATOM 3442 C CA . ILE B 1 58 ? -4.297 -3.832 15.602 1 92.94 58 ILE B CA 1
ATOM 3443 C C . ILE B 1 58 ? -4.547 -2.709 16.609 1 92.94 58 ILE B C 1
ATOM 3445 O O . ILE B 1 58 ? -5.574 -2.029 16.547 1 92.94 58 ILE B O 1
ATOM 3449 N N . PRO B 1 59 ? -3.51 -2.395 17.406 1 93.69 59 PRO B N 1
ATOM 3450 C CA . PRO B 1 59 ? -3.754 -1.365 18.422 1 93.69 59 PRO B CA 1
ATOM 3451 C C . PRO B 1 59 ? -4.055 0.003 17.812 1 93.69 59 PRO B C 1
ATOM 3453 O O . PRO B 1 59 ? -4.926 0.724 18.312 1 93.69 59 PRO B O 1
ATOM 3456 N N . ASP B 1 60 ? -3.41 0.347 16.766 1 92.5 60 ASP B N 1
ATOM 3457 C CA . ASP B 1 60 ? -3.633 1.64 16.125 1 92.5 60 ASP B CA 1
ATOM 3458 C C . ASP B 1 60 ? -5.059 1.752 15.586 1 92.5 60 ASP B C 1
ATOM 3460 O O . ASP B 1 60 ? -5.703 2.791 15.742 1 92.5 60 ASP B O 1
ATOM 3464 N N . ILE B 1 61 ? -5.531 0.714 14.992 1 94.44 61 ILE B N 1
ATOM 3465 C CA . ILE B 1 61 ? -6.883 0.716 14.445 1 94.44 61 ILE B CA 1
ATOM 3466 C C . ILE B 1 61 ? -7.902 0.713 15.578 1 94.44 61 ILE B C 1
ATOM 3468 O O . ILE B 1 61 ? -8.922 1.399 15.508 1 94.44 61 ILE B O 1
ATOM 3472 N N . THR B 1 62 ? -7.586 -0.066 16.641 1 96.5 62 THR B N 1
ATOM 3473 C CA . THR B 1 62 ? -8.445 -0.098 17.828 1 96.5 62 THR B CA 1
ATOM 3474 C C . THR B 1 62 ? -8.586 1.295 18.438 1 96.5 62 THR B C 1
ATOM 3476 O O . THR B 1 62 ? -9.695 1.751 18.703 1 96.5 62 THR B O 1
ATOM 3479 N N . GLU B 1 63 ? -7.453 1.929 18.594 1 95.19 63 GLU B N 1
ATOM 3480 C CA . GLU B 1 63 ? -7.441 3.273 19.172 1 95.19 63 GLU B CA 1
ATOM 3481 C C . GLU B 1 63 ? -8.203 4.254 18.281 1 95.19 63 GLU B C 1
ATOM 3483 O O . GLU B 1 63 ? -8.883 5.152 18.781 1 95.19 63 GLU B O 1
ATOM 3488 N N . TYR B 1 64 ? -8.125 4.109 17.047 1 94.62 64 TYR B N 1
ATOM 3489 C CA . TYR B 1 64 ? -8.844 4.949 16.094 1 94.62 64 TYR B CA 1
ATOM 3490 C C . TYR B 1 64 ? -10.352 4.902 16.344 1 94.62 64 TYR B C 1
ATOM 3492 O O . TYR B 1 64 ? -11.008 5.941 16.359 1 94.62 64 TYR B O 1
ATOM 3500 N N . ILE B 1 65 ? -10.852 3.725 16.531 1 96.12 65 ILE B N 1
ATOM 3501 C CA . ILE B 1 65 ? -12.273 3.539 16.797 1 96.12 65 ILE B CA 1
ATOM 3502 C C . ILE B 1 65 ? -12.641 4.18 18.125 1 96.12 65 ILE B C 1
ATOM 3504 O O . ILE B 1 65 ? -13.578 4.977 18.203 1 96.12 65 ILE B O 1
ATOM 3508 N N . ILE B 1 66 ? -11.852 3.879 19.141 1 95.94 66 ILE B N 1
ATOM 3509 C CA . ILE B 1 66 ? -12.156 4.285 20.5 1 95.94 66 ILE B CA 1
ATOM 3510 C C . ILE B 1 66 ? -12.047 5.805 20.625 1 95.94 66 ILE B C 1
ATOM 3512 O O . ILE B 1 66 ? -12.852 6.441 21.297 1 95.94 66 ILE B O 1
ATOM 3516 N N . ALA B 1 67 ? -11.078 6.375 19.953 1 94.19 67 ALA B N 1
ATOM 3517 C CA . ALA B 1 67 ? -10.797 7.805 20.062 1 94.19 67 ALA B CA 1
ATOM 3518 C C . ALA B 1 67 ? -11.773 8.617 19.219 1 94.19 67 ALA B C 1
ATOM 3520 O O . ALA B 1 67 ? -11.883 9.836 19.391 1 94.19 67 ALA B O 1
ATOM 3521 N N . ASN B 1 68 ? -12.539 7.957 18.297 1 94.06 68 ASN B N 1
ATOM 3522 C CA . ASN B 1 68 ? -13.445 8.672 17.406 1 94.06 68 ASN B CA 1
ATOM 3523 C C . ASN B 1 68 ? -14.836 8.047 17.406 1 94.06 68 ASN B C 1
ATOM 3525 O O . ASN B 1 68 ? -15.375 7.703 16.344 1 94.06 68 ASN B O 1
ATOM 3529 N N . PRO B 1 69 ? -15.469 7.977 18.547 1 93.44 69 PRO B N 1
ATOM 3530 C CA . PRO B 1 69 ? -16.75 7.262 18.688 1 93.44 69 PRO B CA 1
ATOM 3531 C C . PRO B 1 69 ? -17.859 7.891 17.859 1 93.44 69 PRO B C 1
ATOM 3533 O O . PRO B 1 69 ? -18.859 7.227 17.547 1 93.44 69 PRO B O 1
ATOM 3536 N N . ASN B 1 70 ? -17.641 9.102 17.344 1 93.25 70 ASN B N 1
ATOM 3537 C CA . ASN B 1 70 ? -18.703 9.773 16.594 1 93.25 70 ASN B CA 1
ATOM 3538 C C . ASN B 1 70 ? -18.328 9.992 15.141 1 93.25 70 ASN B C 1
ATOM 3540 O O . ASN B 1 70 ? -19.094 10.578 14.375 1 93.25 70 ASN B O 1
ATOM 3544 N N . GLU B 1 71 ? -17.078 9.445 14.742 1 93.19 71 GLU B N 1
ATOM 3545 C CA . GLU B 1 71 ? -16.656 9.867 13.406 1 93.19 71 GLU B CA 1
ATOM 3546 C C . GLU B 1 71 ? -15.898 8.758 12.688 1 93.19 71 GLU B C 1
ATOM 3548 O O . GLU B 1 71 ? -15.641 8.852 11.484 1 93.19 71 GLU B O 1
ATOM 3553 N N . TYR B 1 72 ? -15.508 7.672 13.391 1 94.94 72 TYR B N 1
ATOM 3554 C CA . TYR B 1 72 ? -14.758 6.637 12.688 1 94.94 72 TYR B CA 1
ATOM 3555 C C . TYR B 1 72 ? -15.562 6.062 11.531 1 94.94 72 TYR B C 1
ATOM 3557 O O . TYR B 1 72 ? -16.797 6.062 11.57 1 94.94 72 TYR B O 1
ATOM 3565 N N . VAL B 1 73 ? -14.883 5.641 10.477 1 94.62 73 VAL B N 1
ATOM 3566 C CA . VAL B 1 73 ? -15.539 5.055 9.312 1 94.62 73 VAL B CA 1
ATOM 3567 C C . VAL B 1 73 ? -14.773 3.82 8.852 1 94.62 73 VAL B C 1
ATOM 3569 O O . VAL B 1 73 ? -13.539 3.799 8.891 1 94.62 73 VAL B O 1
ATOM 3572 N N . PHE B 1 74 ? -15.461 2.779 8.547 1 95.38 74 PHE B N 1
ATOM 3573 C CA . PHE B 1 74 ? -14.93 1.594 7.887 1 95.38 74 PHE B CA 1
ATOM 3574 C C . PHE B 1 74 ? -15.719 1.271 6.629 1 95.38 74 PHE B C 1
ATOM 3576 O O . PHE B 1 74 ? -16.953 1.393 6.617 1 95.38 74 PHE B O 1
ATOM 3583 N N . SER B 1 75 ? -14.969 0.943 5.637 1 94.25 75 SER B N 1
ATOM 3584 C CA . SER B 1 75 ? -15.633 0.319 4.496 1 94.25 75 SER B CA 1
ATOM 3585 C C . SER B 1 75 ? -15.984 -1.136 4.789 1 94.25 75 SER B C 1
ATOM 3587 O O . SER B 1 75 ? -15.867 -1.589 5.93 1 94.25 75 SER B O 1
ATOM 3589 N N . SER B 1 76 ? -16.406 -1.815 3.756 1 96.5 76 SER B N 1
ATOM 3590 C CA . SER B 1 76 ? -16.859 -3.189 3.934 1 96.5 76 SER B CA 1
ATOM 3591 C C . SER B 1 76 ? -15.688 -4.133 4.188 1 96.5 76 SER B C 1
ATOM 3593 O O . SER B 1 76 ? -14.609 -3.955 3.627 1 96.5 76 SER B O 1
ATOM 3595 N N . LEU B 1 77 ? -15.953 -5.113 5.059 1 95 77 LEU B N 1
ATOM 3596 C CA . LEU B 1 77 ? -15.125 -6.312 5.035 1 95 77 LEU B CA 1
ATOM 3597 C C . LEU B 1 77 ? -15.477 -7.191 3.842 1 95 77 LEU B C 1
ATOM 3599 O O . LEU B 1 77 ? -16.578 -7.102 3.299 1 95 77 LEU B O 1
ATOM 3603 N N . THR B 1 78 ? -14.539 -7.949 3.41 1 94.38 78 THR B N 1
ATOM 3604 C CA . THR B 1 78 ? -14.805 -8.938 2.371 1 94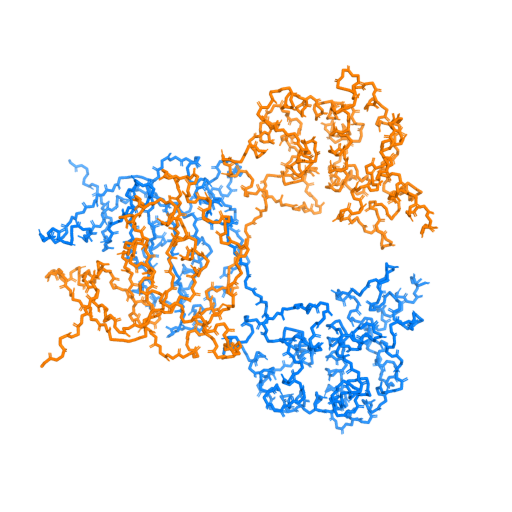.38 78 THR B CA 1
ATOM 3605 C C . THR B 1 78 ? -14.508 -10.352 2.875 1 94.38 78 THR B C 1
ATOM 3607 O O . THR B 1 78 ? -13.453 -10.586 3.48 1 94.38 78 THR B O 1
ATOM 3610 N N . ALA B 1 79 ? -15.469 -11.25 2.639 1 93.25 79 ALA B N 1
ATOM 3611 C CA . ALA B 1 79 ? -15.305 -12.609 3.131 1 93.25 79 ALA B CA 1
ATOM 3612 C C . ALA B 1 79 ? -15.93 -13.617 2.174 1 93.25 79 ALA B C 1
ATOM 3614 O O . ALA B 1 79 ? -16.672 -13.242 1.257 1 93.25 79 ALA B O 1
ATOM 3615 N N . SER B 1 80 ? -15.578 -14.859 2.369 1 92.06 80 SER B N 1
ATOM 3616 C CA . SER B 1 80 ? -16.172 -15.984 1.656 1 92.06 80 SER B CA 1
ATOM 3617 C C . SER B 1 80 ? -16.938 -16.891 2.605 1 92.06 80 SER B C 1
ATOM 3619 O O . SER B 1 80 ? -16.5 -17.156 3.723 1 92.06 80 SER B O 1
ATOM 3621 N N . ILE B 1 81 ? -18.109 -17.266 2.182 1 90.62 81 ILE B N 1
ATOM 3622 C CA . ILE B 1 81 ? -18.922 -18.172 2.982 1 90.62 81 ILE B CA 1
ATOM 3623 C C . ILE B 1 81 ? -18.531 -19.625 2.695 1 90.62 81 ILE B C 1
ATOM 3625 O O . ILE B 1 81 ? -18.656 -20.094 1.561 1 90.62 81 ILE B O 1
ATOM 3629 N N . ASP B 1 82 ? -18.078 -20.234 3.701 1 84.19 82 ASP B N 1
ATOM 3630 C CA . ASP B 1 82 ? -17.797 -21.672 3.631 1 84.19 82 ASP B CA 1
ATOM 3631 C C . ASP B 1 82 ? -18.781 -22.469 4.473 1 84.19 82 ASP B C 1
ATOM 3633 O O . ASP B 1 82 ? -18.531 -22.734 5.648 1 84.19 82 ASP B O 1
ATOM 3637 N N . GLY B 1 83 ? -19.844 -22.859 3.885 1 86.06 83 GLY B N 1
ATOM 3638 C CA . GLY B 1 83 ? -20.875 -23.594 4.598 1 86.06 83 GLY B CA 1
ATOM 3639 C C . GLY B 1 83 ? -22.266 -23.359 4.027 1 86.06 83 GLY B C 1
ATOM 3640 O O . GLY B 1 83 ? -22.406 -22.906 2.889 1 86.06 83 GLY B O 1
ATOM 3641 N N . GLU B 1 84 ? -23.25 -23.719 4.848 1 91.25 84 GLU B N 1
ATOM 3642 C CA . GLU B 1 84 ? -24.641 -23.656 4.41 1 91.25 84 GLU B CA 1
ATOM 3643 C C . GLU B 1 84 ? -25.203 -22.25 4.625 1 91.25 84 GLU B C 1
ATOM 3645 O O . GLU B 1 84 ? -24.953 -21.625 5.656 1 91.25 84 GLU B O 1
ATOM 3650 N N . PHE B 1 85 ? -25.844 -21.75 3.609 1 93.25 85 PHE B N 1
ATOM 3651 C CA . PHE B 1 85 ? -26.547 -20.469 3.711 1 93.25 85 PHE B CA 1
ATOM 3652 C C . PHE B 1 85 ? -27.812 -20.469 2.861 1 93.25 85 PHE B C 1
ATOM 3654 O O . PHE B 1 85 ? -27.984 -21.344 2.002 1 93.25 85 PHE B O 1
ATOM 3661 N N . GLU B 1 86 ? -28.703 -19.594 3.219 1 94.94 86 GLU B N 1
ATOM 3662 C CA . GLU B 1 86 ? -29.953 -19.422 2.484 1 94.94 86 GLU B CA 1
ATOM 3663 C C . GLU B 1 86 ? -30.328 -17.938 2.369 1 94.94 86 GLU B C 1
ATOM 3665 O O . GLU B 1 86 ? -30.172 -17.188 3.33 1 94.94 86 GLU B O 1
ATOM 3670 N N . PHE B 1 87 ? -30.656 -17.609 1.191 1 94.62 87 PHE B N 1
ATOM 3671 C CA . PHE B 1 87 ? -31.156 -16.266 0.976 1 94.62 87 PHE B CA 1
ATOM 3672 C C . PHE B 1 87 ? -32.688 -16.25 0.812 1 94.62 87 PHE B C 1
ATOM 3674 O O . PHE B 1 87 ? -33.219 -16.953 -0.053 1 94.62 87 PHE B O 1
ATOM 3681 N N . ALA B 1 88 ? -33.344 -15.523 1.7 1 91.06 88 ALA B N 1
ATOM 3682 C CA . ALA B 1 88 ? -34.812 -15.375 1.64 1 91.06 88 ALA B CA 1
ATOM 3683 C C . ALA B 1 88 ? -35.188 -13.984 1.143 1 91.06 88 ALA B C 1
ATOM 3685 O O . ALA B 1 88 ? -35 -12.992 1.848 1 91.06 88 ALA B O 1
ATOM 3686 N N . GLN B 1 89 ? -35.844 -14.008 0.001 1 88.94 89 GLN B N 1
ATOM 3687 C CA . GLN B 1 89 ? -36.281 -12.75 -0.583 1 88.94 89 GLN B CA 1
ATOM 3688 C C . GLN B 1 89 ? -37.406 -12.125 0.255 1 88.94 89 GLN B C 1
ATOM 3690 O O . GLN B 1 89 ? -38.281 -12.836 0.748 1 88.94 89 GLN B O 1
ATOM 3695 N N . LEU B 1 90 ? -37.344 -10.914 0.522 1 81.06 90 LEU B N 1
ATOM 3696 C CA . LEU B 1 90 ? -38.344 -10.234 1.307 1 81.06 90 LEU B CA 1
ATOM 3697 C C . LEU B 1 90 ? -39.438 -9.641 0.4 1 81.06 90 LEU B C 1
ATOM 3699 O O . LEU B 1 90 ? -40.625 -9.719 0.703 1 81.06 90 LEU B O 1
ATOM 3703 N N . ALA B 1 91 ? -39 -8.898 -0.608 1 69.62 91 ALA B N 1
ATOM 3704 C CA . ALA B 1 91 ? -39.938 -8.141 -1.406 1 69.62 91 ALA B CA 1
ATOM 3705 C C . ALA B 1 91 ? -40.688 -9.039 -2.393 1 69.62 91 ALA B C 1
ATOM 3707 O O . ALA B 1 91 ? -40.094 -9.977 -2.943 1 69.62 91 ALA B O 1
ATOM 3708 N N . THR B 1 92 ? -41.938 -8.867 -2.406 1 66.75 92 THR B N 1
ATOM 3709 C CA . THR B 1 92 ? -42.781 -9.555 -3.389 1 66.75 92 THR B CA 1
ATOM 3710 C C . THR B 1 92 ? -42.625 -8.914 -4.766 1 66.75 92 THR B C 1
ATOM 3712 O O . THR B 1 92 ? -42.812 -9.578 -5.789 1 66.75 92 THR B O 1
ATOM 3715 N N . ASN B 1 93 ? -42.25 -7.645 -4.68 1 71.31 93 ASN B N 1
ATOM 3716 C CA . ASN B 1 93 ? -42.062 -6.938 -5.941 1 71.31 93 ASN B CA 1
ATOM 3717 C C . ASN B 1 93 ? -40.781 -7.402 -6.629 1 71.31 93 ASN B C 1
ATOM 3719 O O . ASN B 1 93 ? -39.719 -7.445 -6.004 1 71.31 93 ASN B O 1
ATOM 3723 N N . GLN B 1 94 ? -40.938 -7.727 -7.797 1 73 94 GLN B N 1
ATOM 3724 C CA . GLN B 1 94 ? -39.844 -8.273 -8.594 1 73 94 GLN B CA 1
ATOM 3725 C C . GLN B 1 94 ? -38.719 -7.281 -8.711 1 73 94 GLN B C 1
ATOM 3727 O O . GLN B 1 94 ? -37.562 -7.68 -8.859 1 73 94 GLN B O 1
ATOM 3732 N N . ASP B 1 95 ? -39.031 -6.012 -8.547 1 72.88 95 ASP B N 1
ATOM 3733 C CA . ASP B 1 95 ? -38 -4.977 -8.68 1 72.88 95 ASP B CA 1
ATOM 3734 C C . ASP B 1 95 ? -37.031 -5.008 -7.496 1 72.88 95 ASP B C 1
ATOM 3736 O O . ASP B 1 95 ? -35.938 -4.473 -7.582 1 72.88 95 ASP B O 1
ATOM 3740 N N . PHE B 1 96 ? -37.469 -5.688 -6.477 1 79.12 96 PHE B N 1
ATOM 3741 C CA . PHE B 1 96 ? -36.625 -5.707 -5.277 1 79.12 96 PHE B CA 1
ATOM 3742 C C . PHE B 1 96 ? -36.312 -7.137 -4.852 1 79.12 96 PHE B C 1
ATOM 3744 O O . PHE B 1 96 ? -36.188 -7.418 -3.662 1 79.12 96 PHE B O 1
ATOM 3751 N N . LYS B 1 97 ? -36.281 -8.031 -5.844 1 82.69 97 LYS B N 1
ATOM 3752 C CA . LYS B 1 97 ? -36.031 -9.453 -5.605 1 82.69 97 LYS B CA 1
ATOM 3753 C C . LYS B 1 97 ? -34.656 -9.68 -4.977 1 82.69 97 LYS B C 1
ATOM 3755 O O . LYS B 1 97 ? -34.406 -10.734 -4.391 1 82.69 97 LYS B O 1
ATOM 3760 N N . ASP B 1 98 ? -33.844 -8.695 -5.055 1 90.88 98 ASP B N 1
ATOM 3761 C CA . ASP B 1 98 ? -32.438 -8.844 -4.594 1 90.88 98 ASP B CA 1
ATOM 3762 C C . ASP B 1 98 ? -32.312 -8.406 -3.137 1 90.88 98 ASP B C 1
ATOM 3764 O O . ASP B 1 98 ? -31.219 -8.5 -2.557 1 90.88 98 ASP B O 1
ATOM 3768 N N . ILE B 1 99 ? -33.438 -8 -2.533 1 91.44 99 ILE B N 1
ATOM 3769 C CA . ILE B 1 99 ? -33.469 -7.598 -1.131 1 91.44 99 ILE B CA 1
ATOM 3770 C C . ILE B 1 99 ? -34.031 -8.734 -0.277 1 91.44 99 ILE B C 1
ATOM 3772 O O . ILE B 1 99 ? -35.094 -9.281 -0.587 1 91.44 99 ILE B O 1
ATOM 3776 N N . GLY B 1 100 ? -33.281 -9.047 0.791 1 91.94 100 GLY B N 1
ATOM 3777 C CA . GLY B 1 100 ? -33.812 -10.109 1.64 1 91.94 100 GLY B CA 1
ATOM 3778 C C . GLY B 1 100 ? -32.969 -10.328 2.889 1 91.94 100 GLY B C 1
ATOM 3779 O O . GLY B 1 100 ? -32.438 -9.383 3.449 1 91.94 100 GLY B O 1
ATOM 3780 N N . VAL B 1 101 ? -33.125 -11.531 3.344 1 92.69 101 VAL B N 1
ATOM 3781 C CA . VAL B 1 101 ? -32.406 -11.961 4.543 1 92.69 101 VAL B CA 1
ATOM 3782 C C . VAL B 1 101 ? -31.5 -13.133 4.203 1 92.69 101 VAL B C 1
ATOM 3784 O O . VAL B 1 101 ? -31.922 -14.102 3.566 1 92.69 101 VAL B O 1
ATOM 3787 N N . LEU B 1 102 ? -30.281 -12.914 4.527 1 93.88 102 LEU B N 1
ATOM 3788 C CA . LEU B 1 102 ? -29.328 -14.008 4.375 1 93.88 102 LEU B CA 1
ATOM 3789 C C . LEU B 1 102 ? -29.188 -14.781 5.68 1 93.88 102 LEU B C 1
ATOM 3791 O O . LEU B 1 102 ? -28.812 -14.211 6.707 1 93.88 102 LEU B O 1
ATOM 3795 N N . LYS B 1 103 ? -29.5 -16.016 5.605 1 94.88 103 LYS B N 1
ATOM 3796 C CA . LYS B 1 103 ? -29.344 -16.922 6.746 1 94.88 103 LYS B CA 1
ATOM 3797 C C . LYS B 1 103 ? -28.094 -17.781 6.602 1 94.88 103 LYS B C 1
ATOM 3799 O O . LYS B 1 103 ? -27.953 -18.516 5.621 1 94.88 103 LYS B O 1
ATOM 3804 N N . ILE B 1 104 ? -27.266 -17.625 7.551 1 91.88 104 ILE B N 1
ATOM 3805 C CA . ILE B 1 104 ? -26.016 -18.391 7.543 1 91.88 104 ILE B CA 1
ATOM 3806 C C . ILE B 1 104 ? -26 -19.375 8.703 1 91.88 104 ILE B C 1
ATOM 3808 O O . ILE B 1 104 ? -26.219 -18.984 9.859 1 91.88 104 ILE B O 1
ATOM 3812 N N . SER B 1 105 ? -25.734 -20.594 8.359 1 91.44 105 SER B N 1
ATOM 3813 C CA . SER B 1 105 ? -25.656 -21.609 9.398 1 91.44 105 SER B CA 1
ATOM 3814 C C . SER B 1 105 ? -24.594 -21.266 10.438 1 91.44 105 SER B C 1
ATOM 3816 O O . SER B 1 105 ? -23.516 -20.781 10.086 1 91.44 105 SER B O 1
ATOM 3818 N N . MET B 1 106 ? -24.906 -21.531 11.68 1 86.25 106 MET B N 1
ATOM 3819 C CA . MET B 1 106 ? -23.969 -21.234 12.75 1 86.25 106 MET B CA 1
ATOM 3820 C C . MET B 1 106 ? -22.75 -22.156 12.664 1 86.25 106 MET B C 1
ATOM 3822 O O . MET B 1 106 ? -21.703 -21.875 13.266 1 86.25 106 MET B O 1
ATOM 3826 N N . ASP B 1 107 ? -22.828 -23.188 11.844 1 82.31 107 ASP B N 1
ATOM 3827 C CA . ASP B 1 107 ? -21.719 -24.109 11.641 1 82.31 107 ASP B CA 1
ATOM 3828 C C . ASP B 1 107 ? -20.859 -23.688 10.453 1 82.31 107 ASP B C 1
ATOM 3830 O O . ASP B 1 107 ? -19.797 -24.25 10.219 1 82.31 107 ASP B O 1
ATOM 3834 N N . SER B 1 108 ? -21.406 -22.641 9.805 1 81.56 108 SER B N 1
ATOM 3835 C CA . SER B 1 108 ? -20.656 -22.156 8.648 1 81.56 108 SER B CA 1
ATOM 3836 C C . SER B 1 108 ? -19.469 -21.297 9.078 1 81.56 108 SER B C 1
ATOM 3838 O O . SER B 1 108 ? -19.484 -20.719 10.156 1 81.56 108 SER B O 1
ATOM 3840 N N . ARG B 1 109 ? -18.453 -21.375 8.328 1 75.38 109 ARG B N 1
ATOM 3841 C CA . ARG B 1 109 ? -17.25 -20.578 8.555 1 75.38 109 ARG B CA 1
ATOM 3842 C C . ARG B 1 109 ? -17.125 -19.484 7.496 1 75.38 109 ARG B C 1
ATOM 3844 O O . ARG B 1 109 ? -17.391 -19.719 6.316 1 75.38 109 ARG B O 1
ATOM 3851 N N . LEU B 1 110 ? -16.969 -18.188 7.977 1 84.69 110 LEU B N 1
ATOM 3852 C CA . LEU B 1 110 ? -16.656 -17.094 7.059 1 84.69 110 LEU B CA 1
ATOM 3853 C C . LEU B 1 110 ? -15.164 -16.781 7.062 1 84.69 110 LEU B C 1
ATOM 3855 O O . LEU B 1 110 ? -14.555 -16.672 8.125 1 84.69 110 LEU B O 1
ATOM 3859 N N . LEU B 1 111 ? -14.586 -16.875 5.965 1 85.5 111 LEU B N 1
ATOM 3860 C CA . LEU B 1 111 ? -13.172 -16.562 5.805 1 85.5 111 LEU B CA 1
ATOM 3861 C C . LEU B 1 111 ? -12.984 -15.117 5.324 1 85.5 111 LEU B C 1
ATOM 3863 O O . LEU B 1 111 ? -13.484 -14.75 4.258 1 85.5 111 LEU B O 1
ATOM 3867 N N . ILE B 1 112 ? -12.305 -14.344 6.102 1 89.12 112 ILE B N 1
ATOM 3868 C CA . ILE B 1 112 ? -12.086 -12.953 5.707 1 89.12 112 ILE B CA 1
ATOM 3869 C C . ILE B 1 112 ? -11.008 -12.891 4.625 1 89.12 112 ILE B C 1
ATOM 3871 O O . ILE B 1 112 ? -9.898 -13.391 4.812 1 89.12 112 ILE B O 1
ATOM 3875 N N . ASN B 1 113 ? -11.352 -12.344 3.514 1 88.12 113 ASN B N 1
ATOM 3876 C CA . ASN B 1 113 ? -10.422 -12.164 2.402 1 88.12 113 ASN B CA 1
ATOM 3877 C C . ASN B 1 113 ? -9.734 -10.805 2.457 1 88.12 113 ASN B C 1
ATOM 3879 O O . ASN B 1 113 ? -8.641 -10.633 1.92 1 88.12 113 ASN B O 1
ATOM 3883 N N . ASP B 1 114 ? -10.398 -9.883 3 1 88.81 114 ASP B N 1
ATOM 3884 C CA . ASP B 1 114 ? -9.898 -8.523 3.154 1 88.81 114 ASP B CA 1
ATOM 3885 C C . ASP B 1 114 ? -10.523 -7.844 4.371 1 88.81 114 ASP B C 1
ATOM 3887 O O . ASP B 1 114 ? -11.742 -7.797 4.504 1 88.81 114 ASP B O 1
ATOM 3891 N N . GLY B 1 115 ? -9.625 -7.316 5.211 1 89.94 115 GLY B N 1
ATOM 3892 C CA . GLY B 1 115 ? -10.109 -6.594 6.375 1 89.94 115 GLY B CA 1
ATOM 3893 C C . GLY B 1 115 ? -9.875 -7.336 7.68 1 89.94 115 GLY B C 1
ATOM 3894 O O . GLY B 1 115 ? -10.516 -7.047 8.688 1 89.94 115 GLY B O 1
ATOM 3895 N N . GLN B 1 116 ? -8.93 -8.258 7.707 1 88.25 116 GLN B N 1
ATOM 3896 C CA . GLN B 1 116 ? -8.648 -9.07 8.891 1 88.25 116 GLN B CA 1
ATOM 3897 C C . GLN B 1 116 ? -8.211 -8.195 10.062 1 88.25 116 GLN B C 1
ATOM 3899 O O . GLN B 1 116 ? -8.641 -8.414 11.195 1 88.25 116 GLN B O 1
ATOM 3904 N N . HIS B 1 117 ? -7.383 -7.223 9.797 1 90.25 117 HIS B N 1
ATOM 3905 C CA . HIS B 1 117 ? -6.922 -6.34 10.859 1 90.25 117 HIS B CA 1
ATOM 3906 C C . HIS B 1 117 ? -8.07 -5.516 11.43 1 90.25 117 HIS B C 1
ATOM 3908 O O . HIS B 1 117 ? -8.156 -5.312 12.641 1 90.25 117 HIS B O 1
ATOM 3914 N N . ARG B 1 118 ? -8.977 -5.078 10.57 1 92.06 118 ARG B N 1
ATOM 3915 C CA . ARG B 1 118 ? -10.148 -4.34 11.016 1 92.06 118 ARG B CA 1
ATOM 3916 C C . ARG B 1 118 ? -11.016 -5.195 11.938 1 92.06 118 ARG B C 1
ATOM 3918 O O . ARG B 1 118 ? -11.484 -4.723 12.977 1 92.06 118 ARG B O 1
ATOM 3925 N N . LYS B 1 119 ? -11.195 -6.387 11.531 1 92.38 119 LYS B N 1
ATOM 3926 C CA . LYS B 1 119 ? -12.008 -7.301 12.328 1 92.38 119 LYS B CA 1
ATOM 3927 C C . LYS B 1 119 ? -11.453 -7.441 13.742 1 92.38 119 LYS B C 1
ATOM 3929 O O . LYS B 1 119 ? -12.188 -7.301 14.727 1 92.38 119 LYS B O 1
ATOM 3934 N N . TYR B 1 120 ? -10.172 -7.664 13.852 1 91.5 120 TYR B N 1
ATOM 3935 C CA . TYR B 1 120 ? -9.555 -7.848 15.164 1 91.5 120 TYR B CA 1
ATOM 3936 C C . TYR B 1 120 ? -9.57 -6.543 15.953 1 91.5 120 TYR B C 1
ATOM 3938 O O . TYR B 1 120 ? -9.734 -6.555 17.172 1 91.5 120 TYR B O 1
ATOM 3946 N N . ALA B 1 121 ? -9.344 -5.496 15.266 1 94.31 121 ALA B N 1
ATOM 3947 C CA . ALA B 1 121 ? -9.398 -4.195 15.93 1 94.31 121 ALA B CA 1
ATOM 3948 C C . ALA B 1 121 ? -10.789 -3.914 16.484 1 94.31 121 ALA B C 1
ATOM 3950 O O . ALA B 1 121 ? -10.922 -3.365 17.578 1 94.31 121 ALA B O 1
ATOM 3951 N N . ILE B 1 122 ? -11.805 -4.277 15.758 1 95 122 ILE B N 1
ATOM 3952 C CA . ILE B 1 122 ? -13.188 -4.105 16.188 1 95 122 ILE B CA 1
ATOM 3953 C C . ILE B 1 122 ? -13.438 -4.934 17.438 1 95 122 ILE B C 1
ATOM 3955 O O . ILE B 1 122 ? -14.055 -4.453 18.391 1 95 122 ILE B O 1
ATOM 3959 N N . GLU B 1 123 ? -12.93 -6.129 17.453 1 93.44 123 GLU B N 1
ATOM 3960 C CA . GLU B 1 123 ? -13.078 -6.992 18.625 1 93.44 123 GLU B CA 1
ATOM 3961 C C . GLU B 1 123 ? -12.438 -6.359 19.859 1 93.44 123 GLU B C 1
ATOM 3963 O O . GLU B 1 123 ? -13.039 -6.355 20.938 1 93.44 123 GLU B O 1
ATOM 3968 N N . ASP B 1 124 ? -11.258 -5.848 19.625 1 95.12 124 ASP B N 1
ATOM 3969 C CA . ASP B 1 124 ? -10.555 -5.199 20.734 1 95.12 124 ASP B CA 1
ATOM 3970 C C . ASP B 1 124 ? -11.289 -3.939 21.188 1 95.12 124 ASP B C 1
ATOM 3972 O O . ASP B 1 124 ? -11.375 -3.668 22.391 1 95.12 124 ASP B O 1
ATOM 3976 N N . ALA B 1 125 ? -11.789 -3.219 20.266 1 96.25 125 ALA B N 1
ATOM 3977 C CA . ALA B 1 125 ? -12.531 -2 20.578 1 96.25 125 ALA B CA 1
ATOM 3978 C C . ALA B 1 125 ? -13.797 -2.32 21.375 1 96.25 125 ALA B C 1
ATOM 3980 O O . ALA B 1 125 ? -14.172 -1.588 22.281 1 96.25 125 ALA B O 1
ATOM 3981 N N . LEU B 1 126 ? -14.461 -3.396 21.016 1 95.25 126 LEU B N 1
ATOM 3982 C CA . LEU B 1 126 ? -15.688 -3.822 21.672 1 95.25 126 LEU B CA 1
ATOM 3983 C C . LEU B 1 126 ? -15.43 -4.152 23.141 1 95.25 126 LEU B C 1
ATOM 3985 O O . LEU B 1 126 ? -16.281 -3.9 24 1 95.25 126 LEU B O 1
ATOM 3989 N N . LYS B 1 127 ? -14.289 -4.754 23.422 1 94.69 127 LYS B N 1
ATOM 3990 C CA . LYS B 1 127 ? -13.906 -5.051 24.797 1 94.69 127 LYS B CA 1
ATOM 3991 C C . LYS B 1 127 ? -13.75 -3.771 25.625 1 94.69 127 LYS B C 1
ATOM 3993 O O . LYS B 1 127 ? -14.141 -3.723 26.781 1 94.69 127 LYS B O 1
ATOM 3998 N N . ALA B 1 128 ? -13.227 -2.773 24.984 1 94.56 128 ALA B N 1
ATOM 3999 C CA . ALA B 1 128 ? -12.961 -1.503 25.656 1 94.56 128 ALA B CA 1
ATOM 4000 C C . ALA B 1 128 ? -14.219 -0.655 25.75 1 94.56 128 ALA B C 1
ATOM 4002 O O . ALA B 1 128 ? -14.383 0.12 26.703 1 94.56 128 ALA B O 1
ATOM 4003 N N . ASN B 1 129 ? -15.109 -0.738 24.812 1 94.5 129 ASN B N 1
ATOM 4004 C CA . ASN B 1 129 ? -16.359 0.029 24.75 1 94.5 129 ASN B CA 1
ATOM 4005 C C . ASN B 1 129 ? -17.516 -0.832 24.266 1 94.5 129 ASN B C 1
ATOM 4007 O O . ASN B 1 129 ? -17.891 -0.776 23.094 1 94.5 129 ASN B O 1
ATOM 4011 N N . PRO B 1 130 ? -18.203 -1.43 25.141 1 93.31 130 PRO B N 1
ATOM 4012 C CA . PRO B 1 130 ? -19.281 -2.357 24.797 1 93.31 130 PRO B CA 1
ATOM 4013 C C . PRO B 1 130 ? -20.453 -1.668 24.094 1 93.31 130 PRO B C 1
ATOM 4015 O O . PRO B 1 130 ? -21.25 -2.33 23.438 1 93.31 130 PRO B O 1
ATOM 4018 N N . GLU B 1 131 ? -20.5 -0.372 24.188 1 93 131 GLU B N 1
ATOM 4019 C CA . GLU B 1 131 ? -21.578 0.374 23.547 1 93 131 GLU B CA 1
ATOM 4020 C C . GLU B 1 131 ? -21.5 0.26 22.016 1 93 131 GLU B C 1
ATOM 4022 O O . GLU B 1 131 ? -22.484 0.508 21.328 1 93 131 GLU B O 1
ATOM 4027 N N . LEU B 1 132 ? -20.344 -0.152 21.516 1 94.25 132 LEU B N 1
ATOM 4028 C CA . LEU B 1 132 ? -20.125 -0.306 20.078 1 94.25 132 LEU B CA 1
ATOM 4029 C C . LEU B 1 132 ? -20.875 -1.511 19.547 1 94.25 132 LEU B C 1
ATOM 4031 O O . LEU B 1 132 ? -21.016 -1.664 18.328 1 94.25 132 LEU B O 1
ATOM 4035 N N . SER B 1 133 ? -21.422 -2.367 20.391 1 93.31 133 SER B N 1
ATOM 4036 C CA . SER B 1 133 ? -21.984 -3.672 20.047 1 93.31 133 SER B CA 1
ATOM 4037 C C . SER B 1 133 ? -23.094 -3.541 19.031 1 93.31 133 SER B C 1
ATOM 4039 O O . SER B 1 133 ? -23.25 -4.395 18.156 1 93.31 133 SER B O 1
ATOM 4041 N N . GLU B 1 134 ? -23.828 -2.486 19.062 1 90.25 134 GLU B N 1
ATOM 4042 C CA . GLU B 1 134 ? -25 -2.352 18.203 1 90.25 134 GLU B CA 1
ATOM 4043 C C . GLU B 1 134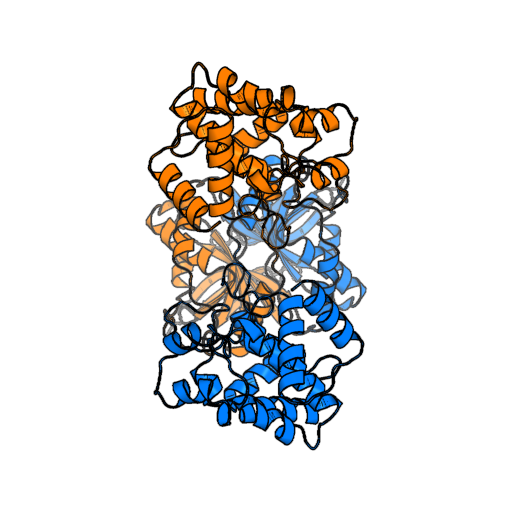 ? -24.641 -1.664 16.891 1 90.25 134 GLU B C 1
ATOM 4045 O O . GLU B 1 134 ? -25.438 -1.63 15.953 1 90.25 134 GLU B O 1
ATOM 4050 N N . GLU B 1 135 ? -23.453 -1.096 16.859 1 96.06 135 GLU B N 1
ATOM 4051 C CA . GLU B 1 135 ? -23.031 -0.559 15.562 1 96.06 135 GLU B CA 1
ATOM 4052 C C . GLU B 1 135 ? -22.766 -1.676 14.562 1 96.06 135 GLU B C 1
ATOM 4054 O O . GLU B 1 135 ? -22.75 -2.854 14.922 1 96.06 135 GLU B O 1
ATOM 4059 N N . THR B 1 136 ? -22.781 -1.279 13.297 1 96.69 136 THR B N 1
ATOM 4060 C CA . THR B 1 136 ? -22.719 -2.311 12.266 1 96.69 136 THR B CA 1
ATOM 4061 C C . THR B 1 136 ? -21.594 -2.025 11.281 1 96.69 136 THR B C 1
ATOM 4063 O O . THR B 1 136 ? -21.047 -0.915 11.242 1 96.69 136 THR B O 1
ATOM 4066 N N . ILE B 1 137 ? -21.172 -2.988 10.609 1 96.81 137 ILE B N 1
ATOM 4067 C CA . ILE B 1 137 ? -20.234 -2.906 9.484 1 96.81 137 ILE B CA 1
ATOM 4068 C C . ILE B 1 137 ? -20.75 -3.754 8.32 1 96.81 137 ILE B C 1
ATOM 4070 O O . ILE B 1 137 ? -21.328 -4.824 8.539 1 96.81 137 ILE B O 1
ATOM 4074 N N . SER B 1 138 ? -20.625 -3.244 7.152 1 97.12 138 SER B N 1
ATOM 4075 C CA . SER B 1 138 ? -21.016 -4.008 5.973 1 97.12 138 SER B CA 1
ATOM 4076 C C . SER B 1 138 ? -20 -5.094 5.648 1 97.12 138 SER B C 1
ATOM 4078 O O . SER B 1 138 ? -18.797 -4.906 5.855 1 97.12 138 SER B O 1
ATOM 4080 N N . VAL B 1 139 ? -20.453 -6.258 5.176 1 96.69 139 VAL B N 1
ATOM 4081 C CA . VAL B 1 139 ? -19.594 -7.363 4.777 1 96.69 139 VAL B CA 1
ATOM 4082 C C . VAL B 1 139 ? -20 -7.859 3.389 1 96.69 139 VAL B C 1
ATOM 4084 O O . VAL B 1 139 ? -21.156 -8.227 3.168 1 96.69 139 VAL B O 1
ATOM 4087 N N . VAL B 1 140 ? -19.078 -7.766 2.455 1 97.5 140 VAL B N 1
ATOM 4088 C CA . VAL B 1 140 ? -19.266 -8.383 1.149 1 97.5 140 VAL B CA 1
ATOM 4089 C C . VAL B 1 140 ? -18.969 -9.883 1.236 1 97.5 140 VAL B C 1
ATOM 4091 O O . VAL B 1 140 ? -17.891 -10.281 1.684 1 97.5 140 VAL B O 1
ATOM 4094 N N . LEU B 1 141 ? -19.922 -10.711 0.82 1 96.06 141 LEU B N 1
ATOM 4095 C CA . LEU B 1 141 ? -19.797 -12.156 0.955 1 96.06 141 LEU B CA 1
ATOM 4096 C C . LEU B 1 141 ? -19.781 -12.828 -0.412 1 96.06 141 LEU B C 1
ATOM 4098 O O . LEU B 1 141 ? -20.75 -12.734 -1.169 1 96.06 141 LEU B O 1
ATOM 4102 N N . PHE B 1 142 ? -18.719 -13.453 -0.679 1 95.44 142 PHE B N 1
ATOM 4103 C CA . PHE B 1 142 ? -18.609 -14.312 -1.852 1 95.44 142 PHE B CA 1
ATOM 4104 C C . PHE B 1 142 ? -18.828 -15.773 -1.469 1 95.44 142 PHE B C 1
ATOM 4106 O O . PHE B 1 142 ? -18.641 -16.141 -0.308 1 95.44 142 PHE B O 1
ATOM 4113 N N . ILE B 1 143 ? -19.219 -16.5 -2.414 1 91.31 143 ILE B N 1
ATOM 4114 C CA . ILE B 1 143 ? -19.406 -17.922 -2.182 1 91.31 143 ILE B CA 1
ATOM 4115 C C . ILE B 1 143 ? -18.062 -18.641 -2.289 1 91.31 143 ILE B C 1
ATOM 4117 O O . ILE B 1 143 ? -17.344 -18.469 -3.27 1 91.31 143 ILE B O 1
ATOM 4121 N N . ASP B 1 144 ? -17.797 -19.375 -1.229 1 83.25 144 ASP B N 1
ATOM 4122 C CA . ASP B 1 144 ? -16.531 -20.125 -1.194 1 83.25 144 ASP B CA 1
ATOM 4123 C C . ASP B 1 144 ? -16.578 -21.328 -2.129 1 83.25 144 ASP B C 1
ATOM 4125 O O . ASP B 1 144 ? -17.531 -22.109 -2.105 1 83.25 144 ASP B O 1
ATOM 4129 N N . GLU B 1 145 ? -15.602 -21.469 -2.889 1 82.06 145 GLU B N 1
ATOM 4130 C CA . GLU B 1 145 ? -15.469 -22.609 -3.775 1 82.06 145 GLU B CA 1
ATOM 4131 C C . GLU B 1 145 ? -14.133 -23.312 -3.574 1 82.06 145 GLU B C 1
ATOM 4133 O O . GLU B 1 145 ? -13.508 -23.766 -4.539 1 82.06 145 GLU B O 1
ATOM 4138 N N . GLY B 1 146 ? -13.625 -23.219 -2.279 1 85.06 146 GLY B N 1
ATOM 4139 C CA . GLY B 1 146 ? -12.375 -23.906 -1.978 1 85.06 146 GLY B CA 1
ATOM 4140 C C . GLY B 1 146 ? -11.227 -22.953 -1.682 1 85.06 146 GLY B C 1
ATOM 4141 O O . GLY B 1 146 ? -11.352 -21.734 -1.873 1 85.06 146 GLY B O 1
ATOM 4142 N N . LEU B 1 147 ? -10.148 -23.594 -1.256 1 84.31 147 LEU B N 1
ATOM 4143 C CA . LEU B 1 147 ? -8.984 -22.844 -0.797 1 84.31 147 LEU B CA 1
ATOM 4144 C C . LEU B 1 147 ? -8.367 -22.047 -1.938 1 84.31 147 LEU B C 1
ATOM 4146 O O . LEU B 1 147 ? -8.047 -20.859 -1.774 1 84.31 147 LEU B O 1
ATOM 4150 N N . LYS B 1 148 ? -8.258 -22.656 -3.076 1 87.5 148 LYS B N 1
ATOM 4151 C CA . LYS B 1 148 ? -7.633 -22.016 -4.23 1 87.5 148 LYS B CA 1
ATOM 4152 C C . LYS B 1 148 ? -8.383 -20.75 -4.629 1 87.5 148 LYS B C 1
ATOM 4154 O O . LYS B 1 148 ? -7.762 -19.719 -4.902 1 87.5 148 LYS B O 1
ATOM 4159 N N . ARG B 1 149 ? -9.664 -20.828 -4.574 1 88.69 149 ARG B N 1
ATOM 4160 C CA . ARG B 1 149 ? -10.477 -19.672 -4.926 1 88.69 149 ARG B CA 1
ATOM 4161 C C . ARG B 1 149 ? -10.328 -18.562 -3.885 1 88.69 149 ARG B C 1
ATOM 4163 O O . ARG B 1 149 ? -10.211 -17.391 -4.234 1 88.69 149 ARG B O 1
ATOM 4170 N N . SER B 1 150 ? -10.312 -18.969 -2.656 1 88.12 150 SER B N 1
ATOM 4171 C CA . SER B 1 150 ? -10.164 -18 -1.578 1 88.12 150 SER B CA 1
ATOM 4172 C C . SER B 1 150 ? -8.82 -17.281 -1.663 1 88.12 150 SER B C 1
ATOM 4174 O O . SER B 1 150 ? -8.758 -16.062 -1.49 1 88.12 150 SER B O 1
ATOM 4176 N N . GLN B 1 151 ? -7.836 -18.062 -1.97 1 88.81 151 GLN B N 1
ATOM 4177 C CA . GLN B 1 151 ? -6.504 -17.5 -2.133 1 88.81 151 GLN B CA 1
ATOM 4178 C C . GLN B 1 151 ? -6.461 -16.516 -3.307 1 88.81 151 GLN B C 1
ATOM 4180 O O . GLN B 1 151 ? -5.863 -15.445 -3.205 1 88.81 151 GLN B O 1
ATOM 4185 N N . GLN B 1 152 ? -7.102 -16.922 -4.344 1 92.12 152 GLN B N 1
ATOM 4186 C CA . GLN B 1 152 ? -7.137 -16.062 -5.523 1 92.12 152 GLN B CA 1
ATOM 4187 C C . GLN B 1 152 ? -7.879 -14.766 -5.238 1 92.12 152 GLN B C 1
ATOM 4189 O O . GLN B 1 152 ? -7.453 -13.688 -5.668 1 92.12 152 GLN B O 1
ATOM 4194 N N . ILE B 1 153 ? -8.977 -14.867 -4.52 1 91.19 153 ILE B N 1
ATOM 4195 C CA . ILE B 1 153 ? -9.758 -13.688 -4.156 1 91.19 153 ILE B CA 1
ATOM 4196 C C . ILE B 1 153 ? -8.898 -12.742 -3.324 1 91.19 153 ILE B C 1
ATOM 4198 O O . ILE B 1 153 ? -8.875 -11.531 -3.576 1 91.19 153 ILE B O 1
ATOM 4202 N N . PHE B 1 154 ? -8.195 -13.297 -2.412 1 89.25 154 PHE B N 1
ATOM 4203 C CA . PHE B 1 154 ? -7.309 -12.492 -1.578 1 89.25 154 PHE B CA 1
ATOM 4204 C C . PHE B 1 154 ? -6.27 -11.773 -2.43 1 89.25 154 PHE B C 1
ATOM 4206 O O . PHE B 1 154 ? -6.055 -10.57 -2.268 1 89.25 154 PHE B O 1
ATOM 4213 N N . SER B 1 155 ? -5.664 -12.555 -3.277 1 90.31 155 SER B N 1
ATOM 4214 C CA . SER B 1 155 ? -4.641 -11.992 -4.156 1 90.31 155 SER B CA 1
ATOM 4215 C C . SER B 1 155 ? -5.215 -10.875 -5.023 1 90.31 155 SER B C 1
ATOM 4217 O O . SER B 1 155 ? -4.613 -9.805 -5.145 1 90.31 155 SER B O 1
ATOM 4219 N N . ASP B 1 156 ? -6.383 -11.102 -5.582 1 91.56 156 ASP B N 1
ATOM 4220 C CA . ASP B 1 156 ? -7.008 -10.141 -6.488 1 91.56 156 ASP B CA 1
ATOM 4221 C C . ASP B 1 156 ? -7.352 -8.844 -5.762 1 91.56 156 ASP B C 1
ATOM 4223 O O . ASP B 1 156 ? -7.145 -7.754 -6.297 1 91.56 156 ASP B O 1
ATOM 4227 N N . LEU B 1 157 ? -7.875 -8.953 -4.562 1 90.44 157 LEU B N 1
ATOM 4228 C CA . LEU B 1 157 ? -8.336 -7.789 -3.809 1 90.44 157 LEU B CA 1
ATOM 4229 C C . LEU B 1 157 ? -7.156 -6.922 -3.385 1 90.44 157 LEU B C 1
ATOM 4231 O O . LEU B 1 157 ? -7.289 -5.699 -3.273 1 90.44 157 LEU B O 1
ATOM 4235 N N . ASN B 1 158 ? -6.043 -7.555 -3.258 1 86.56 158 ASN B N 1
ATOM 4236 C CA . ASN B 1 158 ? -4.895 -6.824 -2.738 1 86.56 158 ASN B CA 1
ATOM 4237 C C . ASN B 1 158 ? -3.939 -6.414 -3.855 1 86.56 158 ASN B C 1
ATOM 4239 O O . ASN B 1 158 ? -3.018 -5.629 -3.635 1 86.56 158 ASN B O 1
ATOM 4243 N N . LYS B 1 159 ? -4.105 -6.938 -4.988 1 83.75 159 LYS B N 1
ATOM 4244 C CA . LYS B 1 159 ? -3.186 -6.746 -6.105 1 83.75 159 LYS B CA 1
ATOM 4245 C C . LYS B 1 159 ? -3.195 -5.293 -6.578 1 83.75 159 LYS B C 1
ATOM 4247 O O . LYS B 1 159 ? -2.148 -4.738 -6.914 1 83.75 159 LYS B O 1
ATOM 4252 N N . HIS B 1 160 ? -4.328 -4.66 -6.531 1 76.38 160 HIS B N 1
ATOM 4253 C CA . HIS B 1 160 ? -4.438 -3.348 -7.164 1 76.38 160 HIS B CA 1
ATOM 4254 C C . HIS B 1 160 ? -4.594 -2.246 -6.121 1 76.38 160 HIS B C 1
ATOM 4256 O O . HIS B 1 160 ? -4.902 -1.102 -6.465 1 76.38 160 HIS B O 1
ATOM 4262 N N . ALA B 1 161 ? -4.379 -2.633 -4.953 1 73.44 161 ALA B N 1
ATOM 4263 C CA . ALA B 1 161 ? -4.461 -1.625 -3.9 1 73.44 161 ALA B CA 1
ATOM 4264 C C . ALA B 1 161 ? -3.273 -0.667 -3.967 1 73.44 161 ALA B C 1
ATOM 4266 O O . ALA B 1 161 ? -2.143 -1.086 -4.227 1 73.44 161 ALA B O 1
ATOM 4267 N N . VAL B 1 162 ? -3.525 0.619 -3.947 1 72.56 162 VAL B N 1
ATOM 4268 C CA . VAL B 1 162 ? -2.457 1.609 -4.004 1 72.56 162 VAL B CA 1
ATOM 4269 C C . VAL B 1 162 ? -2.473 2.463 -2.738 1 72.56 162 VAL B C 1
ATOM 4271 O O . VAL B 1 162 ? -3.541 2.852 -2.258 1 72.56 162 VAL B O 1
ATOM 4274 N N . ASN B 1 163 ? -1.296 2.75 -2.299 1 77.06 163 ASN B N 1
ATOM 4275 C CA . ASN B 1 163 ? -1.174 3.672 -1.175 1 77.06 163 ASN B CA 1
ATOM 4276 C C . ASN B 1 163 ? -1.301 5.125 -1.624 1 77.06 163 ASN B C 1
ATOM 4278 O O . ASN B 1 163 ? -0.865 5.48 -2.721 1 77.06 163 ASN B O 1
ATOM 4282 N N . VAL B 1 164 ? -1.987 5.859 -0.829 1 82.62 164 VAL B N 1
ATOM 4283 C CA . VAL B 1 164 ? -2.051 7.297 -1.072 1 82.62 164 VAL B CA 1
ATOM 4284 C C . VAL B 1 164 ? -0.731 7.949 -0.665 1 82.62 164 VAL B C 1
ATOM 4286 O O . VAL B 1 164 ? 0.012 7.402 0.154 1 82.62 164 VAL B O 1
ATOM 4289 N N . SER B 1 165 ? -0.457 9.148 -1.303 1 87.88 165 SER B N 1
ATOM 4290 C CA . SER B 1 165 ? 0.762 9.852 -0.918 1 87.88 165 SER B CA 1
ATOM 4291 C C . SER B 1 165 ? 0.689 10.336 0.526 1 87.88 165 SER B C 1
ATOM 4293 O O . SER B 1 165 ? -0.385 10.688 1.013 1 87.88 165 SER B O 1
ATOM 4295 N N . ARG B 1 166 ? 1.799 10.453 1.104 1 90.5 166 ARG B N 1
ATOM 4296 C CA . ARG B 1 166 ? 1.873 10.938 2.477 1 90.5 166 ARG B CA 1
ATOM 4297 C C . ARG B 1 166 ? 1.375 12.375 2.576 1 90.5 166 ARG B C 1
ATOM 4299 O O . ARG B 1 166 ? 0.706 12.742 3.545 1 90.5 166 ARG B O 1
ATOM 4306 N N . SER B 1 167 ? 1.673 13.234 1.609 1 93.81 167 SER B N 1
ATOM 4307 C CA . SER B 1 167 ? 1.255 14.633 1.609 1 93.81 167 SER B CA 1
ATOM 4308 C C . SER B 1 167 ? -0.265 14.758 1.596 1 93.81 167 SER B C 1
ATOM 4310 O O . SER B 1 167 ? -0.837 15.531 2.361 1 93.81 167 SER B O 1
ATOM 4312 N N . ILE B 1 168 ? -0.867 14.008 0.845 1 90 168 ILE B N 1
ATOM 4313 C CA . ILE B 1 168 ? -2.322 14.047 0.764 1 90 168 ILE B CA 1
ATOM 4314 C C . ILE B 1 168 ? -2.928 13.57 2.08 1 90 168 ILE B C 1
ATOM 4316 O O . ILE B 1 168 ? -3.92 14.125 2.557 1 90 168 ILE B O 1
ATOM 4320 N N . GLY B 1 169 ? -2.346 12.5 2.629 1 90.12 169 GLY B N 1
ATOM 4321 C CA . GLY B 1 169 ? -2.787 12.023 3.932 1 90.12 169 GLY B CA 1
ATOM 4322 C C . GLY B 1 169 ? -2.732 13.094 5.004 1 90.12 169 GLY B C 1
ATOM 4323 O O . GLY B 1 169 ? -3.662 13.227 5.801 1 90.12 169 GLY B O 1
ATOM 4324 N N . ILE B 1 170 ? -1.682 13.828 4.941 1 93.19 170 ILE B N 1
ATOM 4325 C CA . ILE B 1 170 ? -1.49 14.906 5.902 1 93.19 170 ILE B CA 1
ATOM 4326 C C . ILE B 1 170 ? -2.479 16.031 5.613 1 93.19 170 ILE B C 1
ATOM 4328 O O . ILE B 1 170 ? -3.123 16.562 6.527 1 93.19 170 ILE B O 1
ATOM 4332 N N . LEU B 1 171 ? -2.598 16.344 4.375 1 93.69 171 LEU B N 1
ATOM 4333 C CA . LEU B 1 171 ? -3.426 17.469 3.941 1 93.69 171 LEU B CA 1
ATOM 4334 C C . LEU B 1 171 ? -4.879 17.266 4.363 1 93.69 171 LEU B C 1
ATOM 4336 O O . LEU B 1 171 ? -5.547 18.219 4.773 1 93.69 171 LEU B O 1
ATOM 4340 N N . TYR B 1 172 ? -5.32 16.031 4.34 1 91.31 172 TYR B N 1
ATOM 4341 C CA . TYR B 1 172 ? -6.738 15.75 4.551 1 91.31 172 TYR B CA 1
ATOM 4342 C C . TYR B 1 172 ? -7.008 15.367 6 1 91.31 172 TYR B C 1
ATOM 4344 O O . TYR B 1 172 ? -8.164 15.266 6.414 1 91.31 172 TYR B O 1
ATOM 4352 N N . ASP B 1 173 ? -5.969 15.273 6.809 1 91.12 173 ASP B N 1
ATOM 4353 C CA . ASP B 1 173 ? -6.133 14.859 8.203 1 91.12 173 ASP B CA 1
ATOM 4354 C C . ASP B 1 173 ? -6.391 16.062 9.102 1 91.12 173 ASP B C 1
ATOM 4356 O O . ASP B 1 173 ? -5.496 16.875 9.336 1 91.12 173 ASP B O 1
ATOM 4360 N N . SER B 1 174 ? -7.52 16.094 9.656 1 91 174 SER B N 1
ATOM 4361 C CA . SER B 1 174 ? -7.875 17.219 10.5 1 91 174 SER B CA 1
ATOM 4362 C C . SER B 1 174 ? -7.836 16.844 11.977 1 91 174 SER B C 1
ATOM 4364 O O . SER B 1 174 ? -8.133 17.672 12.844 1 91 174 SER B O 1
ATOM 4366 N N . ARG B 1 175 ? -7.426 15.641 12.258 1 90.56 175 ARG B N 1
ATOM 4367 C CA . ARG B 1 175 ? -7.387 15.188 13.648 1 90.56 175 ARG B CA 1
ATOM 4368 C C . ARG B 1 175 ? -5.957 15.148 14.172 1 90.56 175 ARG B C 1
ATOM 4370 O O . ARG B 1 175 ? -5.738 15.109 15.383 1 90.56 175 ARG B O 1
ATOM 4377 N N . ASP B 1 176 ? -5.008 15.164 13.273 1 91.56 176 ASP B N 1
ATOM 4378 C CA . ASP B 1 176 ? -3.596 15.156 13.641 1 91.56 176 ASP B CA 1
ATOM 4379 C C . ASP B 1 176 ? -3.102 16.562 13.969 1 91.56 176 ASP B C 1
ATOM 4381 O O . ASP B 1 176 ? -3.055 17.422 13.086 1 91.56 176 ASP B O 1
ATOM 4385 N N . ASP B 1 177 ? -2.709 16.734 15.164 1 94.25 177 ASP B N 1
ATOM 4386 C CA . ASP B 1 177 ? -2.305 18.062 15.617 1 94.25 177 ASP B CA 1
ATOM 4387 C C . ASP B 1 177 ? -1.124 18.578 14.805 1 94.25 177 ASP B C 1
ATOM 4389 O O . ASP B 1 177 ? -1.072 19.766 14.477 1 94.25 177 ASP B O 1
ATOM 4393 N N . LEU B 1 178 ? -0.215 17.719 14.594 1 96.5 178 LEU B N 1
ATOM 4394 C CA . LEU B 1 178 ? 0.957 18.141 13.836 1 96.5 178 LEU B CA 1
ATOM 4395 C C . LEU B 1 178 ? 0.572 18.516 12.406 1 96.5 178 LEU B C 1
ATOM 4397 O O . LEU B 1 178 ? 1.115 19.469 11.844 1 96.5 178 LEU B O 1
ATOM 4401 N N . ALA B 1 179 ? -0.361 17.75 11.812 1 95.31 179 ALA B N 1
ATOM 4402 C CA . ALA B 1 179 ? -0.874 18.094 10.492 1 95.31 179 ALA B CA 1
ATOM 4403 C C . ALA B 1 179 ? -1.522 19.469 10.5 1 95.31 179 ALA B C 1
ATOM 4405 O O . ALA B 1 179 ? -1.287 20.281 9.594 1 95.31 179 ALA B O 1
ATOM 4406 N N . MET B 1 180 ? -2.232 19.75 11.5 1 95.25 180 MET B N 1
ATOM 4407 C CA . MET B 1 180 ? -2.932 21.016 11.609 1 95.25 180 MET B CA 1
ATOM 4408 C C . MET B 1 180 ? -1.942 22.172 11.75 1 95.25 180 MET B C 1
ATOM 4410 O O . MET B 1 180 ? -2.092 23.203 11.102 1 95.25 180 MET B O 1
ATOM 4414 N N . VAL B 1 181 ? -0.973 21.953 12.555 1 96.94 181 VAL B N 1
ATOM 4415 C CA . VAL B 1 181 ? 0.04 22.984 12.766 1 96.94 181 VAL B CA 1
ATOM 4416 C C . VAL B 1 181 ? 0.794 23.25 11.461 1 96.94 181 VAL B C 1
ATOM 4418 O O . VAL B 1 181 ? 1.073 24.391 11.117 1 96.94 181 VAL B O 1
ATOM 4421 N N . THR B 1 182 ? 1.111 22.172 10.758 1 97.81 182 THR B N 1
ATOM 4422 C CA . THR B 1 182 ? 1.846 22.297 9.508 1 97.81 182 THR B CA 1
ATOM 4423 C C . THR B 1 182 ? 1.016 23.047 8.469 1 97.81 182 THR B C 1
ATOM 4425 O O . THR B 1 182 ? 1.536 23.891 7.746 1 97.81 182 THR B O 1
ATOM 4428 N N . LYS B 1 183 ? -0.259 22.766 8.375 1 95.94 183 LYS B N 1
ATOM 4429 C CA . LYS B 1 183 ? -1.147 23.469 7.453 1 95.94 183 LYS B CA 1
ATOM 4430 C C . LYS B 1 183 ? -1.31 24.938 7.844 1 95.94 183 LYS B C 1
ATOM 4432 O O . LYS B 1 183 ? -1.341 25.812 6.977 1 95.94 183 LYS B O 1
ATOM 4437 N N . ASN B 1 184 ? -1.404 25.125 9.102 1 96 184 ASN B N 1
ATOM 4438 C CA . ASN B 1 184 ? -1.489 26.5 9.594 1 96 184 ASN B CA 1
ATOM 4439 C C . ASN B 1 184 ? -0.235 27.297 9.242 1 96 184 ASN B C 1
ATOM 4441 O O . ASN B 1 184 ? -0.315 28.5 8.945 1 96 184 ASN B O 1
ATOM 4445 N N . LEU B 1 185 ? 0.854 26.656 9.406 1 97.62 185 LEU B N 1
ATOM 4446 C CA . LEU B 1 185 ? 2.119 27.266 9.016 1 97.62 185 LEU B CA 1
ATOM 4447 C C . LEU B 1 185 ? 2.08 27.734 7.559 1 97.62 185 LEU B C 1
ATOM 4449 O O . LEU B 1 185 ? 2.475 28.859 7.246 1 97.62 185 LEU B O 1
ATOM 4453 N N . LEU B 1 186 ? 1.588 26.875 6.703 1 96.94 186 LEU B N 1
ATOM 4454 C CA . LEU B 1 186 ? 1.501 27.219 5.289 1 96.94 186 LEU B CA 1
ATOM 4455 C C . LEU B 1 186 ? 0.525 28.359 5.059 1 96.94 186 LEU B C 1
ATOM 4457 O O . LEU B 1 186 ? 0.774 29.25 4.227 1 96.94 186 LEU B O 1
ATOM 4461 N N . ASP B 1 187 ? -0.538 28.375 5.785 1 95.25 187 ASP B N 1
ATOM 4462 C CA . ASP B 1 187 ? -1.54 29.422 5.645 1 95.25 187 ASP B CA 1
ATOM 4463 C C . ASP B 1 187 ? -0.99 30.781 6.098 1 95.25 187 ASP B C 1
ATOM 4465 O O . ASP B 1 187 ? -1.368 31.828 5.562 1 95.25 187 ASP B O 1
ATOM 4469 N N . SER B 1 188 ? -0.122 30.75 7.055 1 96.5 188 SER B N 1
ATOM 4470 C CA . SER B 1 188 ? 0.388 31.969 7.648 1 96.5 188 SER B CA 1
ATOM 4471 C C . SER B 1 188 ? 1.619 32.469 6.902 1 96.5 188 SER B C 1
ATOM 4473 O O . SER B 1 188 ? 2.02 33.625 7.066 1 96.5 188 SER B O 1
ATOM 4475 N N . ASN B 1 189 ? 2.273 31.656 6.156 1 97.69 189 ASN B N 1
ATOM 4476 C CA . ASN B 1 189 ? 3.48 32 5.406 1 97.69 189 ASN B CA 1
ATOM 4477 C C . ASN B 1 189 ? 3.262 31.859 3.904 1 97.69 189 ASN B C 1
ATOM 4479 O O . ASN B 1 189 ? 3.369 30.766 3.357 1 97.69 189 ASN B O 1
ATOM 4483 N N . THR B 1 190 ? 3.078 32.938 3.219 1 95.62 190 THR B N 1
ATOM 4484 C CA . THR B 1 190 ? 2.68 32.969 1.815 1 95.62 190 THR B CA 1
ATOM 4485 C C . THR B 1 190 ? 3.771 32.344 0.935 1 95.62 190 THR B C 1
ATOM 4487 O O . THR B 1 190 ? 3.475 31.719 -0.074 1 95.62 190 THR B O 1
ATOM 4490 N N . LYS B 1 191 ? 4.98 32.625 1.303 1 96.75 191 LYS B N 1
ATOM 4491 C CA . LYS B 1 191 ? 6.094 32.062 0.531 1 96.75 191 LYS B CA 1
ATOM 4492 C C . LYS B 1 191 ? 6.102 30.547 0.585 1 96.75 191 LYS B C 1
ATOM 4494 O O . LYS B 1 191 ? 6.184 29.875 -0.451 1 96.75 191 LYS B O 1
ATOM 4499 N N . LEU B 1 192 ? 5.961 30 1.806 1 96.81 192 LEU B N 1
ATOM 4500 C CA . LEU B 1 192 ? 5.922 28.547 1.969 1 96.81 192 LEU B CA 1
ATOM 4501 C C . LEU B 1 192 ? 4.715 27.953 1.248 1 96.81 192 LEU B C 1
ATOM 4503 O O . LEU B 1 192 ? 4.82 26.906 0.619 1 96.81 192 LEU B O 1
ATOM 4507 N N . LYS B 1 193 ? 3.617 28.641 1.402 1 95.88 193 LYS B N 1
ATOM 4508 C CA . LYS B 1 193 ? 2.379 28.172 0.798 1 95.88 193 LYS B CA 1
ATOM 4509 C C . LYS B 1 193 ? 2.516 28.047 -0.717 1 95.88 193 LYS B C 1
ATOM 4511 O O . LYS B 1 193 ? 2.076 27.062 -1.309 1 95.88 193 LYS B O 1
ATOM 4516 N N . LYS B 1 194 ? 3.145 28.969 -1.277 1 95.88 194 LYS B N 1
ATOM 4517 C CA . LYS B 1 194 ? 3.264 29.031 -2.73 1 95.88 194 LYS B CA 1
ATOM 4518 C C . LYS B 1 194 ? 4.219 27.969 -3.256 1 95.88 194 LYS B C 1
ATOM 4520 O O . LYS B 1 194 ? 3.998 27.406 -4.328 1 95.88 194 LYS B O 1
ATOM 4525 N N . PHE B 1 195 ? 5.223 27.594 -2.523 1 97.81 195 PHE B N 1
ATOM 4526 C CA . PHE B 1 195 ? 6.297 26.781 -3.07 1 97.81 195 PHE B CA 1
ATOM 4527 C C . PHE B 1 195 ? 6.277 25.391 -2.453 1 97.81 195 PHE B C 1
ATOM 4529 O O . PHE B 1 195 ? 7.258 24.641 -2.547 1 97.81 195 PHE B O 1
ATOM 4536 N N . THR B 1 196 ? 5.188 25.016 -1.786 1 97.62 196 THR B N 1
ATOM 4537 C CA . THR B 1 196 ? 5.055 23.688 -1.21 1 97.62 196 THR B CA 1
ATOM 4538 C C . THR B 1 196 ? 4.051 22.859 -2.002 1 97.62 196 THR B C 1
ATOM 4540 O O . THR B 1 196 ? 2.932 23.297 -2.264 1 97.62 196 THR B O 1
ATOM 4543 N N . ASP B 1 197 ? 4.523 21.734 -2.443 1 96.44 197 ASP B N 1
ATOM 4544 C CA . ASP B 1 197 ? 3.637 20.766 -3.082 1 96.44 197 ASP B CA 1
ATOM 4545 C C . ASP B 1 197 ? 2.773 20.047 -2.047 1 96.44 197 ASP B C 1
ATOM 4547 O O . ASP B 1 197 ? 3.295 19.391 -1.136 1 96.44 197 ASP B O 1
ATOM 4551 N N . LEU B 1 198 ? 1.471 20.125 -2.184 1 94.38 198 LEU B N 1
ATOM 4552 C CA . LEU B 1 198 ? 0.55 19.594 -1.178 1 94.38 198 LEU B CA 1
ATOM 4553 C C . LEU B 1 198 ? 0.091 18.188 -1.538 1 94.38 198 LEU B C 1
ATOM 4555 O O . LEU B 1 198 ? -0.568 17.531 -0.736 1 94.38 198 LEU B O 1
ATOM 4559 N N . GLU B 1 199 ? 0.463 17.75 -2.645 1 91.25 199 GLU B N 1
ATOM 4560 C CA . GLU B 1 199 ? -0.081 16.484 -3.137 1 91.25 199 GLU B CA 1
ATOM 4561 C C . GLU B 1 199 ? 0.989 15.398 -3.174 1 91.25 199 GLU B C 1
ATOM 4563 O O . GLU B 1 199 ? 0.771 14.289 -2.682 1 91.25 199 GLU B O 1
ATOM 4568 N N . ASN B 1 200 ? 2.066 15.781 -3.686 1 92.12 200 ASN B N 1
ATOM 4569 C CA . ASN B 1 200 ? 3.117 14.789 -3.891 1 92.12 200 ASN B CA 1
ATOM 4570 C C . ASN B 1 200 ? 4.102 14.766 -2.725 1 92.12 200 ASN B C 1
ATOM 4572 O O . ASN B 1 200 ? 4.398 15.812 -2.137 1 92.12 200 ASN B O 1
ATOM 4576 N N . SER B 1 201 ? 4.555 13.516 -2.479 1 93.19 201 SER B N 1
ATOM 4577 C CA . SER B 1 201 ? 5.57 13.398 -1.436 1 93.19 201 SER B CA 1
ATOM 4578 C C . SER B 1 201 ? 6.977 13.508 -2.018 1 93.19 201 SER B C 1
ATOM 4580 O O . SER B 1 201 ? 7.957 13.594 -1.274 1 93.19 201 SER B O 1
ATOM 4582 N N . THR B 1 202 ? 7.109 13.461 -3.311 1 92.62 202 THR B N 1
ATOM 4583 C CA . THR B 1 202 ? 8.344 13.688 -4.055 1 92.62 202 THR B CA 1
ATOM 4584 C C . THR B 1 202 ? 8.109 14.672 -5.199 1 92.62 202 THR B C 1
ATOM 4586 O O . THR B 1 202 ? 7.066 14.625 -5.855 1 92.62 202 THR B O 1
ATOM 4589 N N . LEU B 1 203 ? 9.055 15.5 -5.422 1 94.06 203 LEU B N 1
ATOM 4590 C CA . LEU B 1 203 ? 8.891 16.516 -6.457 1 94.06 203 LEU B CA 1
ATOM 4591 C C . LEU B 1 203 ? 9.406 16.016 -7.801 1 94.06 203 LEU B C 1
ATOM 4593 O O . LEU B 1 203 ? 10.5 15.445 -7.879 1 94.06 203 LEU B O 1
ATOM 4597 N N . PRO B 1 204 ? 8.555 16.219 -8.789 1 91.38 204 PRO B N 1
ATOM 4598 C CA . PRO B 1 204 ? 9.102 15.977 -10.125 1 91.38 204 PRO B CA 1
ATOM 4599 C C . PRO B 1 204 ? 10.312 16.844 -10.445 1 91.38 204 PRO B C 1
ATOM 4601 O O . PRO B 1 204 ? 10.484 17.906 -9.836 1 91.38 204 PRO B O 1
ATOM 4604 N N . LYS B 1 205 ? 11.094 16.375 -11.367 1 89.44 205 LYS B N 1
ATOM 4605 C CA . LYS B 1 205 ? 12.359 17.016 -11.703 1 89.44 205 LYS B CA 1
ATOM 4606 C C . LYS B 1 205 ? 12.164 18.5 -12.016 1 89.44 205 LYS B C 1
ATOM 4608 O O . LYS B 1 205 ? 12.883 19.344 -11.492 1 89.44 205 LYS B O 1
ATOM 4613 N N . PHE B 1 206 ? 11.141 18.922 -12.719 1 92.38 206 PHE B N 1
ATOM 4614 C CA . PHE B 1 206 ? 10.984 20.281 -13.211 1 92.38 206 PHE B CA 1
ATOM 4615 C C . PHE B 1 206 ? 9.867 21 -12.453 1 92.38 206 PHE B C 1
ATOM 4617 O O . PHE B 1 206 ? 9.297 21.969 -12.961 1 92.38 206 PHE B O 1
ATOM 4624 N N . SER B 1 207 ? 9.57 20.484 -11.305 1 94.62 207 SER B N 1
ATOM 4625 C CA . SER B 1 207 ? 8.523 21.094 -10.492 1 94.62 207 SER B CA 1
ATOM 4626 C C . SER B 1 207 ? 8.852 22.547 -10.172 1 94.62 207 SER B C 1
ATOM 4628 O O . SER B 1 207 ? 10.023 22.906 -9.984 1 94.62 207 SER B O 1
ATOM 4630 N N . ASN B 1 208 ? 7.816 23.328 -10.07 1 95.5 208 ASN B N 1
ATOM 4631 C CA . ASN B 1 208 ? 7.977 24.719 -9.672 1 95.5 208 ASN B CA 1
ATOM 4632 C C . ASN B 1 208 ? 7.883 24.891 -8.156 1 95.5 208 ASN B C 1
ATOM 4634 O O . ASN B 1 208 ? 7.734 26 -7.664 1 95.5 208 ASN B O 1
ATOM 4638 N N . LYS B 1 209 ? 7.93 23.781 -7.445 1 97 209 LYS B N 1
ATOM 4639 C CA . LYS B 1 209 ? 7.871 23.797 -5.988 1 97 209 LYS B CA 1
ATOM 4640 C C . LYS B 1 209 ? 9.234 23.516 -5.379 1 97 209 LYS B C 1
ATOM 4642 O O . LYS B 1 209 ? 10.125 22.984 -6.055 1 97 209 LYS B O 1
ATOM 4647 N N . LEU B 1 210 ? 9.398 23.891 -4.102 1 97.25 210 LEU B N 1
ATOM 4648 C CA . LEU B 1 210 ? 10.648 23.656 -3.383 1 97.25 210 LEU B CA 1
ATOM 4649 C C . LEU B 1 210 ? 10.469 22.562 -2.326 1 97.25 210 LEU B C 1
ATOM 4651 O O . LEU B 1 210 ? 11.414 21.844 -2.016 1 97.25 210 LEU B O 1
ATOM 4655 N N . PHE B 1 211 ? 9.297 22.562 -1.803 1 97.88 211 PHE B N 1
ATOM 4656 C CA . PHE B 1 211 ? 9.062 21.719 -0.642 1 97.88 211 PHE B CA 1
ATOM 4657 C C . PHE B 1 211 ? 7.852 20.812 -0.867 1 97.88 211 PHE B C 1
ATOM 4659 O O . PHE B 1 211 ? 7.09 21.016 -1.812 1 97.88 211 PHE B O 1
ATOM 4666 N N . THR B 1 212 ? 7.758 19.781 -0.094 1 97.69 212 THR B N 1
ATOM 4667 C CA . THR B 1 212 ? 6.535 18.984 -0.017 1 97.69 212 THR B CA 1
ATOM 4668 C C . THR B 1 212 ? 5.914 19.094 1.373 1 97.69 212 THR B C 1
ATOM 4670 O O . THR B 1 212 ? 6.621 19.297 2.361 1 97.69 212 THR B O 1
ATOM 4673 N N . LEU B 1 213 ? 4.625 18.953 1.408 1 97.62 213 LEU B N 1
ATOM 4674 C CA . LEU B 1 213 ? 3.916 19.016 2.684 1 97.62 213 LEU B CA 1
ATOM 4675 C C . LEU B 1 213 ? 4.426 17.938 3.633 1 97.62 213 LEU B C 1
ATOM 4677 O O . LEU B 1 213 ? 4.586 18.172 4.832 1 97.62 213 LEU B O 1
ATOM 4681 N N . SER B 1 214 ? 4.691 16.797 3.084 1 97.5 214 SER B N 1
ATOM 4682 C CA . SER B 1 214 ? 5.176 15.688 3.898 1 97.5 214 SER B CA 1
ATOM 4683 C C . SER B 1 214 ? 6.539 16 4.512 1 97.5 214 SER B C 1
ATOM 4685 O O . SER B 1 214 ? 6.801 15.648 5.664 1 97.5 214 SER B O 1
ATOM 4687 N N . ASN B 1 215 ? 7.371 16.656 3.771 1 97.94 215 ASN B N 1
ATOM 4688 C CA . ASN B 1 215 ? 8.688 17.016 4.289 1 97.94 215 ASN B CA 1
ATOM 4689 C C . ASN B 1 215 ? 8.586 18.062 5.391 1 97.94 215 ASN B C 1
ATOM 4691 O O . ASN B 1 215 ? 9.312 18 6.383 1 97.94 215 ASN B O 1
ATOM 4695 N N . LEU B 1 216 ? 7.773 19.031 5.199 1 98.5 216 LEU B N 1
ATOM 4696 C CA . LEU B 1 216 ? 7.578 20.062 6.227 1 98.5 216 LEU B CA 1
ATOM 4697 C C . LEU B 1 216 ? 6.984 19.453 7.492 1 98.5 216 LEU B C 1
ATOM 4699 O O . LEU B 1 216 ? 7.355 19.828 8.602 1 98.5 216 LEU B O 1
ATOM 4703 N N . TYR B 1 217 ? 6.035 18.547 7.254 1 98.38 217 TYR B N 1
ATOM 4704 C CA . TYR B 1 217 ? 5.457 17.812 8.375 1 98.38 217 TYR B CA 1
ATOM 4705 C C . TYR B 1 217 ? 6.543 17.094 9.164 1 98.38 217 TYR B C 1
ATOM 4707 O O . TYR B 1 217 ? 6.594 17.188 10.391 1 98.38 217 TYR B O 1
ATOM 4715 N N . SER B 1 218 ? 7.402 16.406 8.484 1 98.25 218 SER B N 1
ATOM 4716 C CA . SER B 1 218 ? 8.484 15.656 9.117 1 98.25 218 SER B CA 1
ATOM 4717 C C . SER B 1 218 ? 9.445 16.578 9.844 1 98.25 218 SER B C 1
ATOM 4719 O O . SER B 1 218 ? 9.938 16.25 10.93 1 98.25 218 SER B O 1
ATOM 4721 N N . ALA B 1 219 ? 9.766 17.688 9.234 1 98.5 219 ALA B N 1
ATOM 4722 C CA . ALA B 1 219 ? 10.641 18.672 9.859 1 98.5 219 ALA B CA 1
ATOM 4723 C C . ALA B 1 219 ? 10.023 19.203 11.156 1 98.5 219 ALA B C 1
ATOM 4725 O O . ALA B 1 219 ? 10.711 19.328 12.172 1 98.5 219 ALA B O 1
ATOM 4726 N N . ASN B 1 220 ? 8.766 19.516 11.07 1 98.62 220 ASN B N 1
ATOM 4727 C CA . ASN B 1 220 ? 8.078 20.016 12.258 1 98.62 220 ASN B CA 1
ATOM 4728 C C . ASN B 1 220 ? 8.039 18.953 13.367 1 98.62 220 ASN B C 1
ATOM 4730 O O . ASN B 1 220 ? 8.102 19.297 14.547 1 98.62 220 ASN B O 1
ATOM 4734 N N . LYS B 1 221 ? 7.863 17.75 12.93 1 98.25 221 LYS B N 1
ATOM 4735 C CA . LYS B 1 221 ? 7.914 16.656 13.898 1 98.25 221 LYS B CA 1
ATOM 4736 C C . LYS B 1 221 ? 9.234 16.656 14.664 1 98.25 221 LYS B C 1
ATOM 4738 O O . LYS B 1 221 ? 9.266 16.422 15.867 1 98.25 221 LYS B O 1
ATOM 4743 N N . ARG B 1 222 ? 10.305 16.938 13.938 1 98 222 ARG B N 1
ATOM 4744 C CA . ARG B 1 222 ? 11.625 17.016 14.562 1 98 222 ARG B CA 1
ATOM 4745 C C . ARG B 1 222 ? 11.711 18.188 15.516 1 98 222 ARG B C 1
ATOM 4747 O O . ARG B 1 222 ? 12.359 18.109 16.562 1 98 222 ARG B O 1
ATOM 4754 N N . ILE B 1 223 ? 11.141 19.297 15.156 1 98.25 223 ILE B N 1
ATOM 4755 C CA . ILE B 1 223 ? 11.172 20.484 16 1 98.25 223 ILE B CA 1
ATOM 4756 C C . ILE B 1 223 ? 10.469 20.188 17.328 1 98.25 223 ILE B C 1
ATOM 4758 O O . ILE B 1 223 ? 10.945 20.594 18.391 1 98.25 223 ILE B O 1
ATOM 4762 N N . ILE B 1 224 ? 9.398 19.516 17.297 1 97.38 224 ILE B N 1
ATOM 4763 C CA . ILE B 1 224 ? 8.578 19.234 18.469 1 97.38 224 ILE B CA 1
ATOM 4764 C C . ILE B 1 224 ? 9.344 18.312 19.422 1 97.38 224 ILE B C 1
ATOM 4766 O O . ILE B 1 224 ? 9.336 18.516 20.641 1 97.38 224 ILE B O 1
ATOM 4770 N N . GLY B 1 225 ? 9.977 17.266 18.812 1 95.25 225 GLY B N 1
ATOM 4771 C CA . GLY B 1 225 ? 10.68 16.281 19.609 1 95.25 225 GLY B CA 1
ATOM 4772 C C . GLY B 1 225 ? 9.797 15.617 20.656 1 95.25 225 GLY B C 1
ATOM 4773 O O . GLY B 1 225 ? 8.742 15.078 20.328 1 95.25 225 GLY B O 1
ATOM 4774 N N . LYS B 1 226 ? 10.172 15.781 21.953 1 93.19 226 LYS B N 1
ATOM 4775 C CA . LYS B 1 226 ? 9.438 15.156 23.047 1 93.19 226 LYS B CA 1
ATOM 4776 C C . LYS B 1 226 ? 8.383 16.094 23.625 1 93.19 226 LYS B C 1
ATOM 4778 O O . LYS B 1 226 ? 7.609 15.711 24.5 1 93.19 226 LYS B O 1
ATOM 4783 N N . ASN B 1 227 ? 8.305 17.266 23.016 1 93.81 227 ASN B N 1
ATOM 4784 C CA . ASN B 1 227 ? 7.371 18.25 23.531 1 93.81 227 ASN B CA 1
ATOM 4785 C C . ASN B 1 227 ? 5.961 18.031 23 1 93.81 227 ASN B C 1
ATOM 4787 O O . ASN B 1 227 ? 5.754 17.203 22.109 1 93.81 227 ASN B O 1
ATOM 4791 N N . SER B 1 228 ? 5.008 18.734 23.625 1 92.62 228 SER B N 1
ATOM 4792 C CA . SER B 1 228 ? 3.605 18.609 23.25 1 92.62 228 SER B CA 1
ATOM 4793 C C . SER B 1 228 ? 3.119 19.859 22.516 1 92.62 228 SER B C 1
ATOM 4795 O O . SER B 1 228 ? 3.48 20.984 22.859 1 92.62 228 SER B O 1
ATOM 4797 N N . LEU B 1 229 ? 2.305 19.656 21.531 1 93.31 229 LEU B N 1
ATOM 4798 C CA . LEU B 1 229 ? 1.75 20.75 20.75 1 93.31 229 LEU B CA 1
ATOM 4799 C C . LEU B 1 229 ? 0.638 21.453 21.516 1 93.31 229 LEU B C 1
ATOM 4801 O O . LEU B 1 229 ? 0.106 22.469 21.062 1 93.31 229 LEU B O 1
ATOM 4805 N N . SER B 1 230 ? 0.373 20.906 22.656 1 89.12 230 SER B N 1
ATOM 4806 C CA . SER B 1 230 ? -0.616 21.562 23.5 1 89.12 230 SER B CA 1
ATOM 4807 C C . SER B 1 230 ? -0.083 22.891 24.047 1 89.12 230 SER B C 1
ATOM 4809 O O . SER B 1 230 ? -0.855 23.734 24.5 1 89.12 230 SER B O 1
ATOM 4811 N N . GLU B 1 231 ? 1.184 23.078 23.953 1 89.44 231 GLU B N 1
ATOM 4812 C CA . GLU B 1 231 ? 1.816 24.312 24.406 1 89.44 231 GLU B CA 1
ATOM 4813 C C . GLU B 1 231 ? 1.823 25.375 23.312 1 89.44 231 GLU B C 1
ATOM 4815 O O . GLU B 1 231 ? 2.543 25.234 22.312 1 89.44 231 GLU B O 1
ATOM 4820 N N . PRO B 1 232 ? 1.172 26.391 23.516 1 92.19 232 PRO B N 1
ATOM 4821 C CA . PRO B 1 232 ? 1.112 27.438 22.5 1 92.19 232 PRO B CA 1
ATOM 4822 C C . PRO B 1 232 ? 2.488 28 22.156 1 92.19 232 PRO B C 1
ATOM 4824 O O . PRO B 1 232 ? 2.725 28.406 21.016 1 92.19 232 PRO B O 1
ATOM 4827 N N . THR B 1 233 ? 3.344 28.047 23.125 1 94.56 233 THR B N 1
ATOM 4828 C CA . THR B 1 233 ? 4.68 28.594 22.922 1 94.56 233 THR B CA 1
ATOM 4829 C C . THR B 1 233 ? 5.426 27.812 21.844 1 94.56 233 THR B C 1
ATOM 4831 O O . THR B 1 233 ? 6.16 28.391 21.047 1 94.56 233 THR B O 1
ATOM 4834 N N . LEU B 1 234 ? 5.246 26.531 21.875 1 96.44 234 LEU B N 1
ATOM 4835 C CA . LEU B 1 234 ? 5.922 25.688 20.906 1 96.44 234 LEU B CA 1
ATOM 4836 C C . LEU B 1 234 ? 5.367 25.938 19.5 1 96.44 234 LEU B C 1
ATOM 4838 O O . LEU B 1 234 ? 6.125 26 18.531 1 96.44 234 LEU B O 1
ATOM 4842 N N . VAL B 1 235 ? 4.055 26.047 19.391 1 96.94 235 VAL B N 1
ATOM 4843 C CA . VAL B 1 235 ? 3.41 26.281 18.109 1 96.94 235 VAL B CA 1
ATOM 4844 C C . VAL B 1 235 ? 3.875 27.625 17.547 1 96.94 235 VAL B C 1
ATOM 4846 O O . VAL B 1 235 ? 4.199 27.734 16.359 1 96.94 235 VAL B O 1
ATOM 4849 N N . ASN B 1 236 ? 3.914 28.594 18.391 1 96.62 236 ASN B N 1
ATOM 4850 C CA . ASN B 1 236 ? 4.398 29.906 17.984 1 96.62 236 ASN B CA 1
ATOM 4851 C C . ASN B 1 236 ? 5.859 29.859 17.547 1 96.62 236 ASN B C 1
ATOM 4853 O O . ASN B 1 236 ? 6.246 30.531 16.594 1 96.62 236 ASN B O 1
ATOM 4857 N N . PHE B 1 237 ? 6.602 29.109 18.281 1 97.75 237 PHE B N 1
ATOM 4858 C CA . PHE B 1 237 ? 8.008 28.969 17.922 1 97.75 237 PHE B CA 1
ATOM 4859 C C . PHE B 1 237 ? 8.164 28.375 16.531 1 97.75 237 PHE B C 1
ATOM 4861 O O . PHE B 1 237 ? 8.969 28.844 15.727 1 97.75 237 PHE B O 1
ATOM 4868 N N . ILE B 1 238 ? 7.391 27.297 16.234 1 98.25 238 ILE B N 1
ATOM 4869 C CA . ILE B 1 238 ? 7.453 26.641 14.938 1 98.25 238 ILE B CA 1
ATOM 4870 C C . ILE B 1 238 ? 7.164 27.641 13.828 1 98.25 238 ILE B C 1
ATOM 4872 O O . ILE B 1 238 ? 7.906 27.719 12.844 1 98.25 238 ILE B O 1
ATOM 4876 N N . ILE B 1 239 ? 6.156 28.422 14.008 1 97.81 239 ILE B N 1
ATOM 4877 C CA . ILE B 1 239 ? 5.754 29.406 13.016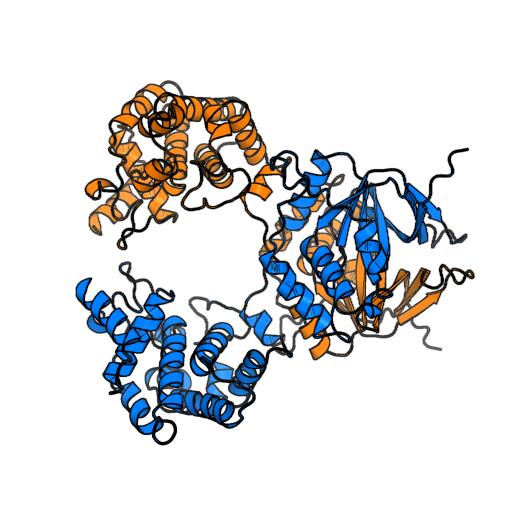 1 97.81 239 ILE B CA 1
ATOM 4878 C C . ILE B 1 239 ? 6.855 30.453 12.844 1 97.81 239 ILE B C 1
ATOM 4880 O O . ILE B 1 239 ? 7.258 30.766 11.719 1 97.81 239 ILE B O 1
ATOM 4884 N N . ASP B 1 240 ? 7.352 30.906 13.945 1 97.88 240 ASP B N 1
ATOM 4885 C CA . ASP B 1 240 ? 8.383 31.938 13.914 1 97.88 240 ASP B CA 1
ATOM 4886 C C . ASP B 1 240 ? 9.68 31.406 13.305 1 97.88 240 ASP B C 1
ATOM 4888 O O . ASP B 1 240 ? 10.383 32.125 12.602 1 97.88 240 ASP B O 1
ATOM 4892 N N . PHE B 1 241 ? 9.984 30.219 13.672 1 98.31 241 PHE B N 1
ATOM 4893 C CA . PHE B 1 241 ? 11.18 29.547 13.164 1 98.31 241 PHE B CA 1
ATOM 4894 C C . PHE B 1 241 ? 11.172 29.516 11.641 1 98.31 241 PHE B C 1
ATOM 4896 O O . PHE B 1 241 ? 12.141 29.906 11 1 98.31 241 PHE B O 1
ATOM 4903 N N . TRP B 1 242 ? 10.078 29.047 11.016 1 98.56 242 TRP B N 1
ATOM 4904 C CA . TRP B 1 242 ? 9.977 28.953 9.57 1 98.56 242 TRP B CA 1
ATOM 4905 C C . TRP B 1 242 ? 9.883 30.328 8.922 1 98.56 242 TRP B C 1
ATOM 4907 O O . TRP B 1 242 ? 10.43 30.547 7.84 1 98.56 242 TRP B O 1
ATOM 4917 N N . ASN B 1 243 ? 9.18 31.234 9.609 1 98.19 243 ASN B N 1
ATOM 4918 C CA . ASN B 1 243 ? 9.141 32.594 9.094 1 98.19 243 ASN B CA 1
ATOM 4919 C C . ASN B 1 243 ? 10.539 33.219 9 1 98.19 243 ASN B C 1
ATOM 4921 O O . ASN B 1 243 ? 10.867 33.875 8.016 1 98.19 243 ASN B O 1
ATOM 4925 N N . PHE B 1 244 ? 11.273 32.938 10.039 1 98.12 244 PHE B N 1
ATOM 4926 C CA . PHE B 1 244 ? 12.641 33.438 10.047 1 98.12 244 PHE B CA 1
ATOM 4927 C C . PHE B 1 244 ? 13.445 32.844 8.898 1 98.12 244 PHE B C 1
ATOM 4929 O O . PHE B 1 244 ? 14.141 33.562 8.18 1 98.12 244 PHE B O 1
ATOM 4936 N N . LEU B 1 245 ? 13.344 31.562 8.695 1 98 245 LEU B N 1
ATOM 4937 C CA . LEU B 1 245 ? 14.094 30.891 7.637 1 98 245 LEU B CA 1
ATOM 4938 C C . LEU B 1 245 ? 13.664 31.391 6.266 1 98 245 LEU B C 1
ATOM 4940 O O . LEU B 1 245 ? 14.508 31.656 5.406 1 98 245 LEU B O 1
ATOM 4944 N N . THR B 1 246 ? 12.367 31.516 6 1 97.81 246 THR B N 1
ATOM 4945 C CA . THR B 1 246 ? 11.883 31.953 4.695 1 97.81 246 THR B CA 1
ATOM 4946 C C . THR B 1 246 ? 12.281 33.406 4.43 1 97.81 246 THR B C 1
ATOM 4948 O O . THR B 1 246 ? 12.492 33.781 3.277 1 97.81 246 THR B O 1
ATOM 4951 N N . ASP B 1 247 ? 12.43 34.156 5.461 1 97.12 247 ASP B N 1
ATOM 4952 C CA . ASP B 1 247 ? 12.789 35.562 5.301 1 97.12 247 ASP B CA 1
ATOM 4953 C C . ASP B 1 247 ? 14.297 35.719 5.113 1 97.12 247 ASP B C 1
ATOM 4955 O O . ASP B 1 247 ? 14.742 36.562 4.344 1 97.12 247 ASP B O 1
ATOM 4959 N N . GLU B 1 248 ? 15.047 34.844 5.777 1 96 248 GLU B N 1
ATOM 4960 C CA . GLU B 1 248 ? 16.469 35.156 5.918 1 96 248 GLU B CA 1
ATOM 4961 C C . GLU B 1 248 ? 17.328 34.25 5.035 1 96 248 GLU B C 1
ATOM 4963 O O . GLU B 1 248 ? 18.438 34.625 4.656 1 96 248 GLU B O 1
ATOM 4968 N N . LEU B 1 249 ? 16.922 33.031 4.734 1 97.12 249 LEU B N 1
ATOM 4969 C CA . LEU B 1 249 ? 17.766 32.094 4 1 97.12 249 LEU B CA 1
ATOM 4970 C C . LEU B 1 249 ? 17.984 32.562 2.564 1 97.12 249 LEU B C 1
ATOM 4972 O O . LEU B 1 249 ? 17.031 32.625 1.778 1 97.12 249 LEU B O 1
ATOM 4976 N N . TYR B 1 250 ? 19.156 32.781 2.279 1 96.94 250 TYR B N 1
ATOM 4977 C CA . TYR B 1 250 ? 19.547 33.406 1.018 1 96.94 250 TYR B CA 1
ATOM 4978 C C . TYR B 1 250 ? 19.094 32.562 -0.167 1 96.94 250 TYR B C 1
ATOM 4980 O O . TYR B 1 250 ? 18.422 33.062 -1.071 1 96.94 250 TYR B O 1
ATOM 4988 N N . GLU B 1 251 ? 19.406 31.297 -0.176 1 97.44 251 GLU B N 1
ATOM 4989 C CA . GLU B 1 251 ? 19.125 30.422 -1.309 1 97.44 251 GLU B CA 1
ATOM 4990 C C . GLU B 1 251 ? 17.641 30.359 -1.604 1 97.44 251 GLU B C 1
ATOM 4992 O O . GLU B 1 251 ? 17.219 30.406 -2.766 1 97.44 251 GLU B O 1
ATOM 4997 N N . TRP B 1 252 ? 16.828 30.297 -0.551 1 98.06 252 TRP B N 1
ATOM 4998 C CA . TRP B 1 252 ? 15.375 30.25 -0.749 1 98.06 252 TRP B CA 1
ATOM 4999 C C . TRP B 1 252 ? 14.859 31.547 -1.338 1 98.06 252 TRP B C 1
ATOM 5001 O O . TRP B 1 252 ? 13.969 31.547 -2.189 1 98.06 252 TRP B O 1
ATOM 5011 N N . ASN B 1 253 ? 15.406 32.656 -0.903 1 97.31 253 ASN B N 1
ATOM 5012 C CA . ASN B 1 253 ? 14.945 33.938 -1.358 1 97.31 253 ASN B CA 1
ATOM 5013 C C . ASN B 1 253 ? 15.305 34.188 -2.82 1 97.31 253 ASN B C 1
ATOM 5015 O O . ASN B 1 253 ? 14.641 34.969 -3.508 1 97.31 253 ASN B O 1
ATOM 5019 N N . LEU B 1 254 ? 16.375 33.5 -3.33 1 97.5 254 LEU B N 1
ATOM 5020 C CA . LEU B 1 254 ? 16.656 33.562 -4.762 1 97.5 254 LEU B CA 1
ATOM 5021 C C . LEU B 1 254 ? 15.453 33.094 -5.566 1 97.5 254 LEU B C 1
ATOM 5023 O O . LEU B 1 254 ? 15.141 33.625 -6.621 1 97.5 254 LEU B O 1
ATOM 5027 N N . VAL B 1 255 ? 14.789 32.062 -5.047 1 97.81 255 VAL B N 1
ATOM 5028 C CA . VAL B 1 255 ? 13.633 31.516 -5.727 1 97.81 255 VAL B CA 1
ATOM 5029 C C . VAL B 1 255 ? 12.406 32.375 -5.473 1 97.81 255 VAL B C 1
ATOM 5031 O O . VAL B 1 255 ? 11.648 32.688 -6.398 1 97.81 255 VAL B O 1
ATOM 5034 N N . PHE B 1 256 ? 12.25 32.844 -4.176 1 97.31 256 PHE B N 1
ATOM 5035 C CA . PHE B 1 256 ? 11.086 33.625 -3.809 1 97.31 256 PHE B CA 1
ATOM 5036 C C . PHE B 1 256 ? 11.055 34.938 -4.586 1 97.31 256 PHE B C 1
ATOM 5038 O O . PHE B 1 256 ? 9.984 35.469 -4.898 1 97.31 256 PHE B O 1
ATOM 5045 N N . ASN B 1 257 ? 12.164 35.438 -4.891 1 96.69 257 ASN B N 1
ATOM 5046 C CA . ASN B 1 257 ? 12.281 36.688 -5.613 1 96.69 257 ASN B CA 1
ATOM 5047 C C . ASN B 1 257 ? 12.398 36.469 -7.121 1 96.69 257 ASN B C 1
ATOM 5049 O O . ASN B 1 257 ? 12.734 37.375 -7.867 1 96.69 257 ASN B O 1
ATOM 5053 N N . LYS B 1 258 ? 12.273 35.219 -7.625 1 96.25 258 LYS B N 1
ATOM 5054 C CA . LYS B 1 258 ? 12.234 34.844 -9.031 1 96.25 258 LYS B CA 1
ATOM 5055 C C . LYS B 1 258 ? 13.586 35.062 -9.703 1 96.25 258 LYS B C 1
ATOM 5057 O O . LYS B 1 258 ? 13.648 35.406 -10.883 1 96.25 258 LYS B O 1
ATOM 5062 N N . GLU B 1 259 ? 14.57 34.969 -8.867 1 97.19 259 GLU B N 1
ATOM 5063 C CA . GLU B 1 259 ? 15.922 35.125 -9.414 1 97.19 259 GLU B CA 1
ATOM 5064 C C . GLU B 1 259 ? 16.422 33.781 -9.977 1 97.19 259 GLU B C 1
ATOM 5066 O O . GLU B 1 259 ? 17.344 33.781 -10.789 1 97.19 259 GLU B O 1
ATOM 5071 N N . THR B 1 260 ? 15.953 32.75 -9.516 1 96.81 260 THR B N 1
ATOM 5072 C CA . THR B 1 260 ? 16.234 31.422 -10.023 1 96.81 260 THR B CA 1
ATOM 5073 C C . THR B 1 260 ? 14.984 30.547 -9.938 1 96.81 260 THR B C 1
ATOM 5075 O O . THR B 1 260 ? 14.008 30.906 -9.273 1 96.81 260 THR B O 1
ATOM 5078 N N . SER B 1 261 ? 14.961 29.531 -10.656 1 96.62 261 SER B N 1
ATOM 5079 C CA . SER B 1 261 ? 13.828 28.609 -10.609 1 96.62 261 SER B CA 1
ATOM 5080 C C . SER B 1 261 ? 14.008 27.578 -9.5 1 96.62 261 SER B C 1
ATOM 5082 O O . SER B 1 261 ? 15.133 27.281 -9.094 1 96.62 261 SER B O 1
ATOM 5084 N N . PRO B 1 262 ? 12.93 27.062 -9 1 97.12 262 PRO B N 1
ATOM 5085 C CA . PRO B 1 262 ? 13.039 25.969 -8.031 1 97.12 262 PRO B CA 1
ATOM 5086 C C . PRO B 1 262 ? 13.859 24.797 -8.555 1 97.12 262 PRO B C 1
ATOM 5088 O O . PRO B 1 262 ? 14.664 24.219 -7.812 1 97.12 262 PRO B O 1
ATOM 5091 N N . TYR B 1 263 ? 13.664 24.531 -9.781 1 96 263 TYR B N 1
ATOM 5092 C CA . TYR B 1 263 ? 14.422 23.453 -10.406 1 96 263 TYR B CA 1
ATOM 5093 C C . TYR B 1 263 ? 15.922 23.719 -10.305 1 96 263 TYR B C 1
ATOM 5095 O O . TYR B 1 263 ? 16.688 22.828 -9.891 1 96 263 TYR B O 1
ATOM 5103 N N . ASN B 1 264 ? 16.328 24.875 -10.633 1 96.25 264 ASN B N 1
ATOM 5104 C CA . ASN B 1 264 ? 17.75 25.234 -10.594 1 96.25 264 ASN B CA 1
ATOM 5105 C C . ASN B 1 264 ? 18.297 25.203 -9.172 1 96.25 264 ASN B C 1
ATOM 5107 O O . ASN B 1 264 ? 19.406 24.734 -8.945 1 96.25 264 ASN B O 1
ATOM 5111 N N . LEU B 1 265 ? 17.547 25.719 -8.273 1 97.19 265 LEU B N 1
ATOM 5112 C CA . LEU B 1 265 ? 18 25.719 -6.887 1 97.19 265 LEU B CA 1
ATOM 5113 C C . LEU B 1 265 ? 18.188 24.297 -6.379 1 97.19 265 LEU B C 1
ATOM 5115 O O . LEU B 1 265 ? 19.188 23.984 -5.727 1 97.19 265 LEU B O 1
ATOM 5119 N N . ARG B 1 266 ? 17.234 23.375 -6.672 1 95.19 266 ARG B N 1
ATOM 5120 C CA . ARG B 1 266 ? 17.297 22 -6.199 1 95.19 266 ARG B CA 1
ATOM 5121 C C . ARG B 1 266 ? 18.484 21.266 -6.828 1 95.19 266 ARG B C 1
ATOM 5123 O O . ARG B 1 266 ? 19.047 20.359 -6.211 1 95.19 266 ARG B O 1
ATOM 5130 N N . ASN B 1 267 ? 18.859 21.734 -7.965 1 93.62 267 ASN B N 1
ATOM 5131 C CA . ASN B 1 267 ? 19.984 21.125 -8.648 1 93.62 267 ASN B CA 1
ATOM 5132 C C . ASN B 1 267 ? 21.312 21.625 -8.078 1 93.62 267 ASN B C 1
ATOM 5134 O O . ASN B 1 267 ? 22.297 20.875 -8.055 1 93.62 267 ASN B O 1
ATOM 5138 N N . ASP B 1 268 ? 21.328 22.781 -7.605 1 94.88 268 ASP B N 1
ATOM 5139 C CA . ASP B 1 268 ? 22.594 23.422 -7.242 1 94.88 268 ASP B CA 1
ATOM 5140 C C . ASP B 1 268 ? 22.797 23.406 -5.73 1 94.88 268 ASP B C 1
ATOM 5142 O O . ASP B 1 268 ? 23.938 23.516 -5.254 1 94.88 268 ASP B O 1
ATOM 5146 N N . SER B 1 269 ? 21.766 23.328 -4.992 1 96.31 269 SER B N 1
ATOM 5147 C CA . SER B 1 269 ? 21.828 23.469 -3.541 1 96.31 269 SER B CA 1
ATOM 5148 C C . SER B 1 269 ? 21.062 22.344 -2.848 1 96.31 269 SER B C 1
ATOM 5150 O O . SER B 1 269 ? 20.094 21.812 -3.389 1 96.31 269 SER B O 1
ATOM 5152 N N . ILE B 1 270 ? 21.531 21.969 -1.63 1 96.88 270 ILE B N 1
ATOM 5153 C CA . ILE B 1 270 ? 20.906 20.859 -0.911 1 96.88 270 ILE B CA 1
ATOM 5154 C C . ILE B 1 270 ? 19.875 21.391 0.071 1 96.88 270 ILE B C 1
ATOM 5156 O O . ILE B 1 270 ? 19.156 20.609 0.724 1 96.88 270 ILE B O 1
ATOM 5160 N N . ILE B 1 271 ? 19.641 22.672 0.174 1 96.5 271 ILE B N 1
ATOM 5161 C CA . ILE B 1 271 ? 19 23.344 1.299 1 96.5 271 ILE B CA 1
ATOM 5162 C C . ILE B 1 271 ? 17.5 23.047 1.286 1 96.5 271 ILE B C 1
ATOM 5164 O O . ILE B 1 271 ? 16.828 23.203 2.305 1 96.5 271 ILE B O 1
ATOM 5168 N N . SER B 1 272 ? 16.938 22.656 0.157 1 95.94 272 SER B N 1
ATOM 5169 C CA . SER B 1 272 ? 15.5 22.453 0.074 1 95.94 272 SER B CA 1
ATOM 5170 C C . SER B 1 272 ? 15.133 20.984 0.148 1 95.94 272 SER B C 1
ATOM 5172 O O . SER B 1 272 ? 13.953 20.625 0.119 1 95.94 272 SER B O 1
ATOM 5174 N N . TYR B 1 273 ? 16.125 20.141 0.256 1 96.31 273 TYR B N 1
ATOM 5175 C CA . TYR B 1 273 ? 15.859 18.703 0.293 1 96.31 273 TYR B CA 1
ATOM 5176 C C . TYR B 1 273 ? 15.297 18.281 1.645 1 96.31 273 TYR B C 1
ATOM 5178 O O . TYR B 1 273 ? 15.602 18.906 2.67 1 96.31 273 TYR B O 1
ATOM 5186 N N . GLY B 1 274 ? 14.492 17.25 1.674 1 96.88 274 GLY B N 1
ATOM 5187 C CA . GLY B 1 274 ? 13.82 16.766 2.865 1 96.88 274 GLY B CA 1
ATOM 5188 C C . GLY B 1 274 ? 14.773 16.453 4.008 1 96.88 274 GLY B C 1
ATOM 5189 O O . GLY B 1 274 ? 14.492 16.781 5.16 1 96.88 274 GLY B O 1
ATOM 5190 N N . VAL B 1 275 ? 15.891 15.844 3.682 1 96.81 275 VAL B N 1
ATOM 5191 C CA . VAL B 1 275 ? 16.875 15.469 4.688 1 96.81 275 VAL B CA 1
ATOM 5192 C C . VAL B 1 275 ? 17.359 16.703 5.422 1 96.81 275 VAL B C 1
ATOM 5194 O O . VAL B 1 275 ? 17.531 16.688 6.648 1 96.81 275 VAL B O 1
ATOM 5197 N N . VAL B 1 276 ? 17.609 17.812 4.695 1 97.88 276 VAL B N 1
ATOM 5198 C CA . VAL B 1 276 ? 18.109 19.047 5.289 1 97.88 276 VAL B CA 1
ATOM 5199 C C . VAL B 1 276 ? 17 19.719 6.098 1 97.88 276 VAL B C 1
ATOM 5201 O O . VAL B 1 276 ? 17.266 20.266 7.168 1 97.88 276 VAL B O 1
ATOM 5204 N N . LEU B 1 277 ? 15.781 19.656 5.578 1 98.38 277 LEU B N 1
ATOM 5205 C CA . LEU B 1 277 ? 14.648 20.234 6.305 1 98.38 277 LEU B CA 1
ATOM 5206 C C . LEU B 1 277 ? 14.469 19.547 7.652 1 98.38 277 LEU B C 1
ATOM 5208 O O . LEU B 1 277 ? 14.234 20.203 8.664 1 98.38 277 LEU B O 1
ATOM 5212 N N . GLU B 1 278 ? 14.539 18.266 7.637 1 98.12 278 GLU B N 1
ATOM 5213 C CA . GLU B 1 278 ? 14.422 17.531 8.891 1 98.12 278 GLU B CA 1
ATOM 5214 C C . GLU B 1 278 ? 15.586 17.844 9.828 1 98.12 278 GLU B C 1
ATOM 5216 O O . GLU B 1 278 ? 15.406 17.938 11.047 1 98.12 278 GLU B O 1
ATOM 5221 N N . ALA B 1 279 ? 16.75 17.953 9.258 1 98.31 279 ALA B N 1
ATOM 5222 C CA . ALA B 1 279 ? 17.906 18.359 10.055 1 98.31 279 ALA B CA 1
ATOM 5223 C C . ALA B 1 279 ? 17.688 19.734 10.68 1 98.31 279 ALA B C 1
ATOM 5225 O O . ALA B 1 279 ? 17.984 19.938 11.859 1 98.31 279 ALA B O 1
ATOM 5226 N N . LEU B 1 280 ? 17.203 20.641 9.859 1 98.38 280 LEU B N 1
ATOM 5227 C CA . LEU B 1 280 ? 16.875 21.969 10.391 1 98.38 280 LEU B CA 1
ATOM 5228 C C . LEU B 1 280 ? 15.844 21.859 11.516 1 98.38 280 LEU B C 1
ATOM 5230 O O . LEU B 1 280 ? 15.875 22.641 12.461 1 98.38 280 LEU B O 1
ATOM 5234 N N . GLY B 1 281 ? 14.922 20.891 11.328 1 98.56 281 GLY B N 1
ATOM 5235 C CA . GLY B 1 281 ? 13.969 20.641 12.398 1 98.56 281 GLY B CA 1
ATOM 5236 C C . GLY B 1 281 ? 14.633 20.219 13.695 1 98.56 281 GLY B C 1
ATOM 5237 O O . GLY B 1 281 ? 14.258 20.703 14.773 1 98.56 281 GLY B O 1
ATOM 5238 N N . MET B 1 282 ? 15.602 19.406 13.594 1 98.12 282 MET B N 1
ATOM 5239 C CA . MET B 1 282 ? 16.344 18.984 14.773 1 98.12 282 MET B CA 1
ATOM 5240 C C . MET B 1 282 ? 17.062 20.156 15.422 1 98.12 282 MET B C 1
ATOM 5242 O O . MET B 1 282 ? 17.078 20.281 16.641 1 98.12 282 MET B O 1
ATOM 5246 N N . VAL B 1 283 ? 17.672 20.984 14.625 1 98.19 283 VAL B N 1
ATOM 5247 C CA . VAL B 1 283 ? 18.312 22.188 15.117 1 98.19 283 VAL B CA 1
ATOM 5248 C C . VAL B 1 283 ? 17.281 23.078 15.805 1 98.19 283 VAL B C 1
ATOM 5250 O O . VAL B 1 283 ? 17.562 23.641 16.859 1 98.19 283 VAL B O 1
ATOM 5253 N N . GLY B 1 284 ? 16.109 23.188 15.117 1 98.19 284 GLY B N 1
ATOM 5254 C CA . GLY B 1 284 ? 15.031 23.953 15.727 1 98.19 284 GLY B CA 1
ATOM 5255 C C . GLY B 1 284 ? 14.641 23.453 17.094 1 98.19 284 GLY B C 1
ATOM 5256 O O . GLY B 1 284 ? 14.391 24.234 18.016 1 98.19 284 GLY B O 1
ATOM 5257 N N . ASN B 1 285 ? 14.562 22.141 17.203 1 98 285 ASN B N 1
ATOM 5258 C CA . ASN B 1 285 ? 14.258 21.547 18.5 1 98 285 ASN B CA 1
ATOM 5259 C C . ASN B 1 285 ? 15.297 21.938 19.547 1 98 285 ASN B C 1
ATOM 5261 O O . ASN B 1 285 ? 14.945 22.281 20.672 1 98 285 ASN B O 1
ATOM 5265 N N . ASP B 1 286 ? 16.531 21.859 19.203 1 97.31 286 ASP B N 1
ATOM 5266 C CA . ASP B 1 286 ? 17.625 22.203 20.094 1 97.31 286 ASP B CA 1
ATOM 5267 C C . ASP B 1 286 ? 17.547 23.672 20.516 1 97.31 286 ASP B C 1
ATOM 5269 O O . ASP B 1 286 ? 17.734 24 21.688 1 97.31 286 ASP B O 1
ATOM 5273 N N . LEU B 1 287 ? 17.312 24.531 19.578 1 97.69 287 LEU B N 1
ATOM 5274 C CA . LEU B 1 287 ? 17.188 25.953 19.844 1 97.69 287 LEU B CA 1
ATOM 5275 C C . LEU B 1 287 ? 16.031 26.234 20.797 1 97.69 287 LEU B C 1
ATOM 5277 O O . LEU B 1 287 ? 16.141 27.062 21.703 1 97.69 287 LEU B O 1
ATOM 5281 N N . TYR B 1 288 ? 14.938 25.547 20.531 1 97.12 288 TYR B N 1
ATOM 5282 C CA . TYR B 1 288 ? 13.766 25.734 21.391 1 97.12 288 TYR B CA 1
ATOM 5283 C C . TYR B 1 288 ? 14.055 25.297 22.812 1 97.12 288 TYR B C 1
ATOM 5285 O O . TYR B 1 288 ? 13.656 25.969 23.766 1 97.12 288 TYR B O 1
ATOM 5293 N N . GLU B 1 289 ? 14.82 24.203 22.938 1 95.81 289 GLU B N 1
ATOM 5294 C CA . GLU B 1 289 ? 15.07 23.625 24.25 1 95.81 289 GLU B CA 1
ATOM 5295 C C . GLU B 1 289 ? 16.141 24.391 25.016 1 95.81 289 GLU B C 1
ATOM 5297 O O . GLU B 1 289 ? 16.062 24.531 26.234 1 95.81 289 GLU B O 1
ATOM 5302 N N . THR B 1 290 ? 17.109 24.938 24.328 1 94.81 290 THR B N 1
ATOM 5303 C CA . THR B 1 290 ? 18.297 25.438 25.031 1 94.81 290 THR B CA 1
ATOM 5304 C C . THR B 1 290 ? 18.422 26.953 24.875 1 94.81 290 THR B C 1
ATOM 5306 O O . THR B 1 290 ? 19.047 27.625 25.688 1 94.81 290 THR B O 1
ATOM 5309 N N . GLN B 1 291 ? 17.844 27.516 23.797 1 93.31 291 GLN B N 1
ATOM 5310 C CA . GLN B 1 291 ? 18.078 28.922 23.484 1 93.31 291 GLN B CA 1
ATOM 5311 C C . GLN B 1 291 ? 16.766 29.609 23.078 1 93.31 291 GLN B C 1
ATOM 5313 O O . GLN B 1 291 ? 16.734 30.328 22.078 1 93.31 291 GLN B O 1
ATOM 5318 N N . VAL B 1 292 ? 15.727 29.375 23.797 1 90.44 292 VAL B N 1
ATOM 5319 C CA . VAL B 1 292 ? 14.391 29.781 23.375 1 90.44 292 VAL B CA 1
ATOM 5320 C C . VAL B 1 292 ? 14.328 31.312 23.266 1 90.44 292 VAL B C 1
ATOM 5322 O O . VAL B 1 292 ? 13.625 31.844 22.406 1 90.44 292 VAL B O 1
ATOM 5325 N N . ASP B 1 293 ? 15.086 32 24.047 1 92.38 293 ASP B N 1
ATOM 5326 C CA . ASP B 1 293 ? 15 33.438 24.094 1 92.38 293 ASP B CA 1
ATOM 5327 C C . ASP B 1 293 ? 15.977 34.094 23.094 1 92.38 293 ASP B C 1
ATOM 5329 O O . ASP B 1 293 ? 15.828 35.25 22.75 1 92.38 293 ASP B O 1
ATOM 5333 N N . HIS B 1 294 ? 16.969 33.281 22.562 1 94.38 294 HIS B N 1
ATOM 5334 C CA . HIS B 1 294 ? 18.016 33.875 21.734 1 94.38 294 HIS B CA 1
ATOM 5335 C C . HIS B 1 294 ? 18.234 33.031 20.469 1 94.38 294 HIS B C 1
ATOM 5337 O O . HIS B 1 294 ? 19.312 33.094 19.875 1 94.38 294 HIS B O 1
ATOM 5343 N N . TRP B 1 295 ? 17.25 32.25 20.109 1 96.38 295 TRP B N 1
ATOM 5344 C CA . TRP B 1 295 ? 17.438 31.297 19.031 1 96.38 295 TRP B CA 1
ATOM 5345 C C . TRP B 1 295 ? 17.719 32.031 17.703 1 96.38 295 TRP B C 1
ATOM 5347 O O . TRP B 1 295 ? 18.469 31.516 16.875 1 96.38 295 TRP B O 1
ATOM 5357 N N . LYS B 1 296 ? 17.219 33.219 17.484 1 96.5 296 LYS B N 1
ATOM 5358 C CA . LYS B 1 296 ? 17.406 33.969 16.25 1 96.5 296 LYS B CA 1
ATOM 5359 C C . LYS B 1 296 ? 18.875 34.375 16.078 1 96.5 296 LYS B C 1
ATOM 5361 O O . LYS B 1 296 ? 19.359 34.469 14.945 1 96.5 296 LYS B O 1
ATOM 5366 N N . ASP B 1 297 ? 19.516 34.625 17.203 1 95.38 297 ASP B N 1
ATOM 5367 C CA . ASP B 1 297 ? 20.922 35.031 17.188 1 95.38 297 ASP B CA 1
ATOM 5368 C C . ASP B 1 297 ? 21.797 33.906 16.609 1 95.38 297 ASP B C 1
AT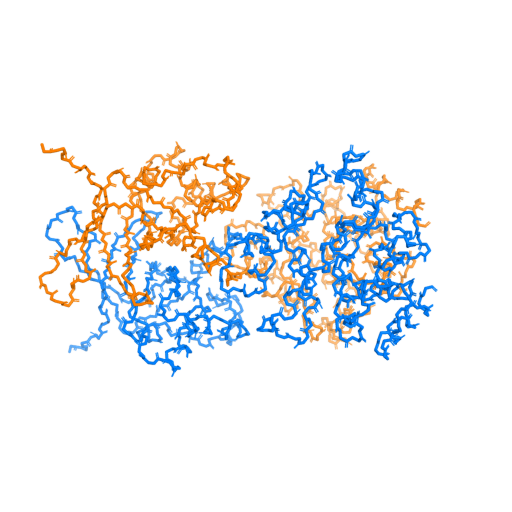OM 5370 O O . ASP B 1 297 ? 22.812 34.188 15.961 1 95.38 297 ASP B O 1
ATOM 5374 N N . TYR B 1 298 ? 21.438 32.719 16.828 1 95.5 298 TYR B N 1
ATOM 5375 C CA . TYR B 1 298 ? 22.156 31.578 16.281 1 95.5 298 TYR B CA 1
ATOM 5376 C C . TYR B 1 298 ? 21.781 31.328 14.828 1 95.5 298 TYR B C 1
ATOM 5378 O O . TYR B 1 298 ? 22.656 31.109 13.984 1 95.5 298 TYR B O 1
ATOM 5386 N N . LEU B 1 299 ? 20.531 31.406 14.562 1 95.69 299 LEU B N 1
ATOM 5387 C CA . LEU B 1 299 ? 20 31.031 13.25 1 95.69 299 LEU B CA 1
ATOM 5388 C C . LEU B 1 299 ? 20.422 32.062 12.195 1 95.69 299 LEU B C 1
ATOM 5390 O O . LEU B 1 299 ? 20.453 31.734 11 1 95.69 299 LEU B O 1
ATOM 5394 N N . LYS B 1 300 ? 20.75 33.25 12.602 1 94.06 300 LYS B N 1
ATOM 5395 C CA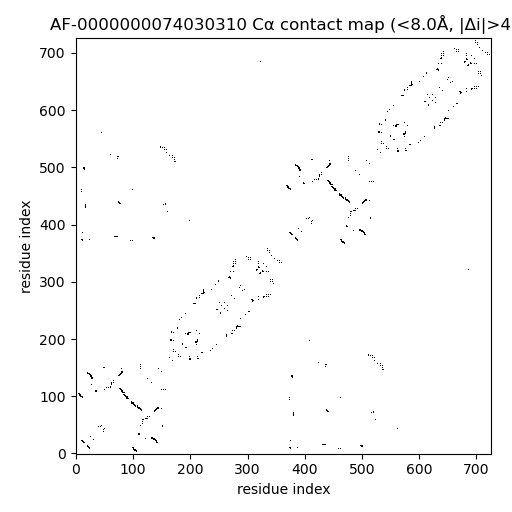 . LYS B 1 300 ? 21.172 34.312 11.68 1 94.06 300 LYS B CA 1
ATOM 5396 C C . LYS B 1 300 ? 22.438 33.906 10.93 1 94.06 300 LYS B C 1
ATOM 5398 O O . LYS B 1 300 ? 22.703 34.375 9.836 1 94.06 300 LYS B O 1
ATOM 5403 N N . ASN B 1 301 ? 23.203 32.969 11.508 1 94.88 301 ASN B N 1
ATOM 5404 C CA . ASN B 1 301 ? 24.453 32.5 10.922 1 94.88 301 ASN B CA 1
ATOM 5405 C C . ASN B 1 301 ? 24.203 31.422 9.852 1 94.88 301 ASN B C 1
ATOM 5407 O O . ASN B 1 301 ? 25.141 30.922 9.242 1 94.88 301 ASN B O 1
ATOM 5411 N N . ILE B 1 302 ? 23 31.156 9.555 1 96.31 302 ILE B N 1
ATOM 5412 C CA . ILE B 1 302 ? 22.641 30.078 8.641 1 96.31 302 ILE B CA 1
ATOM 5413 C C . ILE B 1 302 ? 23.156 30.406 7.238 1 96.31 302 ILE B C 1
ATOM 5415 O O . ILE B 1 302 ? 23.484 29.484 6.473 1 96.31 302 ILE B O 1
ATOM 5419 N N . ASN B 1 303 ? 23.297 31.656 6.914 1 96.56 303 ASN B N 1
ATOM 5420 C CA . ASN B 1 303 ? 23.719 32.062 5.582 1 96.56 303 ASN B CA 1
ATOM 5421 C C . ASN B 1 303 ? 25.234 31.969 5.43 1 96.56 303 ASN B C 1
ATOM 5423 O O . ASN B 1 303 ? 25.766 32.062 4.32 1 96.56 303 ASN B O 1
ATOM 5427 N N . LYS B 1 304 ? 25.891 31.719 6.547 1 95.81 304 LYS B N 1
ATOM 5428 C CA . LYS B 1 304 ? 27.328 31.5 6.492 1 95.81 304 LYS B CA 1
ATOM 5429 C C . LYS B 1 304 ? 27.656 30.078 6.043 1 95.81 304 LYS B C 1
ATOM 5431 O O . LYS B 1 304 ? 28.797 29.781 5.66 1 95.81 304 LYS B O 1
ATOM 5436 N N . ILE B 1 305 ? 26.703 29.281 6.027 1 97.38 305 ILE B N 1
ATOM 5437 C CA . ILE B 1 305 ? 26.891 27.891 5.629 1 97.38 305 ILE B CA 1
ATOM 5438 C C . ILE B 1 305 ? 26.812 27.781 4.105 1 97.38 305 ILE B C 1
ATOM 5440 O O . ILE B 1 305 ? 25.953 28.375 3.473 1 97.38 305 ILE B O 1
ATOM 5444 N N . ASP B 1 306 ? 27.75 27.078 3.518 1 97.44 306 ASP B N 1
ATOM 5445 C CA . ASP B 1 306 ? 27.75 26.812 2.084 1 97.44 306 ASP B CA 1
ATOM 5446 C C . ASP B 1 306 ? 26.844 25.609 1.755 1 97.44 306 ASP B C 1
ATOM 5448 O O . ASP B 1 306 ? 27.266 24.469 1.905 1 97.44 306 ASP B O 1
ATOM 5452 N N . TRP B 1 307 ? 25.719 25.859 1.154 1 97.5 307 TRP B N 1
ATOM 5453 C CA . TRP B 1 307 ? 24.703 24.828 0.916 1 97.5 307 TRP B CA 1
ATOM 5454 C C . TRP B 1 307 ? 24.859 24.234 -0.476 1 97.5 307 TRP B C 1
ATOM 5456 O O . TRP B 1 307 ? 24.016 23.422 -0.905 1 97.5 307 TRP B O 1
ATOM 5466 N N . ASP B 1 308 ? 25.828 24.625 -1.164 1 96.06 308 ASP B N 1
ATOM 5467 C CA . ASP B 1 308 ? 26.031 24.156 -2.533 1 96.06 308 ASP B CA 1
ATOM 5468 C C . ASP B 1 308 ? 26.25 22.641 -2.572 1 96.06 308 ASP B C 1
ATOM 5470 O O . ASP B 1 308 ? 26.953 22.094 -1.725 1 96.06 308 ASP B O 1
ATOM 5474 N N . ARG B 1 309 ? 25.625 22.062 -3.562 1 93.5 309 ARG B N 1
ATOM 5475 C CA . ARG B 1 309 ? 25.734 20.609 -3.729 1 93.5 309 ARG B CA 1
ATOM 5476 C C . ARG B 1 309 ? 27.172 20.188 -4 1 93.5 309 ARG B C 1
ATOM 5478 O O . ARG B 1 309 ? 27.562 19.062 -3.695 1 93.5 309 ARG B O 1
ATOM 5485 N N . SER B 1 310 ? 27.984 21.031 -4.527 1 93.44 310 SER B N 1
ATOM 5486 C CA . SER B 1 310 ? 29.375 20.734 -4.871 1 93.44 310 SER B CA 1
ATOM 5487 C C . SER B 1 310 ? 30.266 20.797 -3.641 1 93.44 310 SER B C 1
ATOM 5489 O O . SER B 1 310 ? 31.438 20.406 -3.693 1 93.44 310 SER B O 1
ATOM 5491 N N . ASN B 1 311 ? 29.75 21.391 -2.557 1 94.94 311 ASN B N 1
ATOM 5492 C CA . ASN B 1 311 ? 30.516 21.438 -1.312 1 94.94 311 ASN B CA 1
ATOM 5493 C C . ASN B 1 311 ? 30.625 20.062 -0.661 1 94.94 311 ASN B C 1
ATOM 5495 O O . ASN B 1 311 ? 30.078 19.844 0.425 1 94.94 311 ASN B O 1
ATOM 5499 N N . LEU B 1 312 ? 31.422 19.234 -1.161 1 92.69 312 LEU B N 1
ATOM 5500 C CA . LEU B 1 312 ? 31.547 17.859 -0.728 1 92.69 312 LEU B CA 1
ATOM 5501 C C . LEU B 1 312 ? 32.281 17.75 0.596 1 92.69 312 LEU B C 1
ATOM 5503 O O . LEU B 1 312 ? 32.156 16.781 1.33 1 92.69 312 LEU B O 1
ATOM 5507 N N . GLU B 1 313 ? 33.094 18.672 0.851 1 92.69 313 GLU B N 1
ATOM 5508 C CA . GLU B 1 313 ? 33.812 18.703 2.123 1 92.69 313 GLU B CA 1
ATOM 5509 C C . GLU B 1 313 ? 32.844 18.641 3.303 1 92.69 313 GLU B C 1
ATOM 5511 O O . GLU B 1 313 ? 33.062 17.906 4.258 1 92.69 313 GLU B O 1
ATOM 5516 N N . ASP B 1 314 ? 31.75 19.359 3.172 1 94.88 314 ASP B N 1
ATOM 5517 C CA . ASP B 1 314 ? 30.781 19.438 4.27 1 94.88 314 ASP B CA 1
ATOM 5518 C C . ASP B 1 314 ? 29.734 18.344 4.156 1 94.88 314 ASP B C 1
ATOM 5520 O O . ASP B 1 314 ? 29.328 17.75 5.164 1 94.88 314 ASP B O 1
ATOM 5524 N N . TRP B 1 315 ? 29.312 18.078 2.918 1 95.94 315 TRP B N 1
ATOM 5525 C CA . TRP B 1 315 ? 28.031 17.406 2.811 1 95.94 315 TRP B CA 1
ATOM 5526 C C . TRP B 1 315 ? 28.203 15.961 2.338 1 95.94 315 TRP B C 1
ATOM 5528 O O . TRP B 1 315 ? 27.25 15.172 2.383 1 95.94 315 TRP B O 1
ATOM 5538 N N . SER B 1 316 ? 29.438 15.641 1.99 1 91.44 316 SER B N 1
ATOM 5539 C CA . SER B 1 316 ? 29.688 14.266 1.571 1 91.44 316 SER B CA 1
ATOM 5540 C C . SER B 1 316 ? 29.453 13.289 2.719 1 91.44 316 SER B C 1
ATOM 5542 O O . SER B 1 316 ? 29.891 13.531 3.846 1 91.44 316 SER B O 1
ATOM 5544 N N . LYS B 1 317 ? 28.75 12.234 2.51 1 87.94 317 LYS B N 1
ATOM 5545 C CA . LYS B 1 317 ? 28.438 11.156 3.447 1 87.94 317 LYS B CA 1
ATOM 5546 C C . LYS B 1 317 ? 27.5 11.641 4.547 1 87.94 317 LYS B C 1
ATOM 5548 O O . LYS B 1 317 ? 27.328 10.969 5.566 1 87.94 317 LYS B O 1
ATOM 5553 N N . ARG B 1 318 ? 27.062 12.859 4.492 1 93.25 318 ARG B N 1
ATOM 5554 C CA . ARG B 1 318 ? 25.984 13.375 5.328 1 93.25 318 ARG B CA 1
ATOM 5555 C C . ARG B 1 318 ? 24.672 13.422 4.555 1 93.25 318 ARG B C 1
ATOM 5557 O O . ARG B 1 318 ? 23.922 12.438 4.535 1 93.25 318 ARG B O 1
ATOM 5564 N N . VAL B 1 319 ? 24.578 14.469 3.67 1 92.88 319 VAL B N 1
ATOM 5565 C CA . VAL B 1 319 ? 23.406 14.609 2.818 1 92.88 319 VAL B CA 1
ATOM 5566 C C . VAL B 1 319 ? 23.625 13.875 1.497 1 92.88 319 VAL B C 1
ATOM 5568 O O . VAL B 1 319 ? 22.703 13.266 0.951 1 92.88 319 VAL B O 1
ATOM 5571 N N . ILE B 1 320 ? 24.891 13.922 1.031 1 90.81 320 ILE B N 1
ATOM 5572 C CA . ILE B 1 320 ? 25.234 13.375 -0.276 1 90.81 320 ILE B CA 1
ATOM 5573 C C . ILE B 1 320 ? 25.906 12.016 -0.105 1 90.81 320 ILE B C 1
ATOM 5575 O O . ILE B 1 320 ? 26.938 11.906 0.548 1 90.81 320 ILE B O 1
ATOM 5579 N N . SER B 1 321 ? 25.297 11.047 -0.726 1 81.62 321 SER B N 1
ATOM 5580 C CA . SER B 1 321 ? 25.859 9.703 -0.638 1 81.62 321 SER B CA 1
ATOM 5581 C C . SER B 1 321 ? 27.141 9.586 -1.458 1 81.62 321 SER B C 1
ATOM 5583 O O . SER B 1 321 ? 27.531 10.531 -2.143 1 81.62 321 SER B O 1
ATOM 5585 N N . SER B 1 322 ? 27.734 8.438 -1.362 1 73 322 SER B N 1
ATOM 5586 C CA . SER B 1 322 ? 28.969 8.188 -2.1 1 73 322 SER B CA 1
ATOM 5587 C C . SER B 1 322 ? 28.734 8.18 -3.605 1 73 322 SER B C 1
ATOM 5589 O O . SER B 1 322 ? 29.625 8.5 -4.387 1 73 322 SER B O 1
ATOM 5591 N N . SER B 1 323 ? 27.516 7.863 -3.963 1 68 323 SER B N 1
ATOM 5592 C CA . SER B 1 323 ? 27.156 7.832 -5.379 1 68 323 SER B CA 1
ATOM 5593 C C . SER B 1 323 ? 26.844 9.234 -5.898 1 68 323 SER B C 1
ATOM 5595 O O . SER B 1 323 ? 26.641 9.422 -7.098 1 68 323 SER B O 1
ATOM 5597 N N . GLY B 1 324 ? 26.938 10.195 -5.004 1 77.12 324 GLY B N 1
ATOM 5598 C CA . GLY B 1 324 ? 26.609 11.555 -5.395 1 77.12 324 GLY B CA 1
ATOM 5599 C C . GLY B 1 324 ? 25.125 11.867 -5.277 1 77.12 324 GLY B C 1
ATOM 5600 O O . GLY B 1 324 ? 24.703 13.008 -5.516 1 77.12 324 GLY B O 1
ATOM 5601 N N . ARG B 1 325 ? 24.422 10.82 -4.82 1 83.06 325 ARG B N 1
ATOM 5602 C CA . ARG B 1 325 ? 22.984 11.016 -4.691 1 83.06 325 ARG B CA 1
ATOM 5603 C C . ARG B 1 325 ? 22.609 11.516 -3.299 1 83.06 325 ARG B C 1
ATOM 5605 O O . ARG B 1 325 ? 23.312 11.227 -2.328 1 83.06 325 ARG B O 1
ATOM 5612 N N . ILE B 1 326 ? 21.547 12.281 -3.211 1 88.31 326 ILE B N 1
ATOM 5613 C CA . ILE B 1 326 ? 21.047 12.758 -1.924 1 88.31 326 ILE B CA 1
ATOM 5614 C C . ILE B 1 326 ? 20.344 11.609 -1.186 1 88.31 326 ILE B C 1
ATOM 5616 O O . ILE B 1 326 ? 19.516 10.906 -1.762 1 88.31 326 ILE B O 1
ATOM 5620 N N . SER B 1 327 ? 20.766 11.328 0 1 84.88 327 SER B N 1
ATOM 5621 C CA . SER B 1 327 ? 20.219 10.227 0.795 1 84.88 327 SER B CA 1
ATOM 5622 C C . SER B 1 327 ? 19.453 10.742 2.008 1 84.88 327 SER B C 1
ATOM 5624 O O . SER B 1 327 ? 19.906 11.672 2.68 1 84.88 327 SER B O 1
ATOM 5626 N N . LYS B 1 328 ? 18.297 10.172 2.215 1 86 328 LYS B N 1
ATOM 5627 C CA . LYS B 1 328 ? 17.484 10.562 3.367 1 86 328 LYS B CA 1
ATOM 5628 C C . LYS B 1 328 ? 17.328 9.406 4.348 1 86 328 LYS B C 1
ATOM 5630 O O . LYS B 1 328 ? 16.406 8.594 4.219 1 86 328 LYS B O 1
ATOM 5635 N N . ASN B 1 329 ? 18.281 9.109 5.152 1 87.25 329 ASN B N 1
ATOM 5636 C CA . ASN B 1 329 ? 18.156 8.141 6.246 1 87.25 329 ASN B CA 1
ATOM 5637 C C . ASN B 1 329 ? 18.422 8.797 7.598 1 87.25 329 ASN B C 1
ATOM 5639 O O . ASN B 1 329 ? 18.828 9.961 7.664 1 87.25 329 ASN B O 1
ATOM 5643 N N . SER B 1 330 ? 18.047 8.133 8.633 1 91.19 330 SER B N 1
ATOM 5644 C CA . SER B 1 330 ? 18.109 8.711 9.969 1 91.19 330 SER B CA 1
ATOM 5645 C C . SER B 1 330 ? 19.516 9.203 10.297 1 91.19 330 SER B C 1
ATOM 5647 O O . SER B 1 330 ? 19.672 10.281 10.883 1 91.19 330 SER B O 1
ATOM 5649 N N . ASN B 1 331 ? 20.5 8.461 9.875 1 89.5 331 ASN B N 1
ATOM 5650 C CA . ASN B 1 331 ? 21.875 8.852 10.141 1 89.5 331 ASN B CA 1
ATOM 5651 C C . ASN B 1 331 ? 22.266 10.117 9.375 1 89.5 331 ASN B C 1
ATOM 5653 O O . ASN B 1 331 ? 22.953 10.984 9.914 1 89.5 331 ASN B O 1
ATOM 5657 N N . CYS B 1 332 ? 21.859 10.18 8.125 1 93.06 332 CYS B N 1
ATOM 5658 C CA . CYS B 1 332 ? 22.125 11.359 7.305 1 93.06 332 CYS B CA 1
ATOM 5659 C C . CYS B 1 332 ? 21.516 12.609 7.918 1 93.06 332 CYS B C 1
ATOM 5661 O O . CYS B 1 332 ? 22.141 13.664 7.965 1 93.06 332 CYS B O 1
ATOM 5663 N N . ILE B 1 333 ? 20.328 12.484 8.484 1 96.44 333 ILE B N 1
ATOM 5664 C CA . ILE B 1 333 ? 19.625 13.609 9.086 1 96.44 333 ILE B CA 1
ATOM 5665 C C . ILE B 1 333 ? 20.375 14.094 10.32 1 96.44 333 ILE B C 1
ATOM 5667 O O . ILE B 1 333 ? 20.609 15.289 10.484 1 96.44 333 ILE B O 1
ATOM 5671 N N . LYS B 1 334 ? 20.797 13.156 11.117 1 96.94 334 LYS B N 1
ATOM 5672 C CA . LYS B 1 334 ? 21.484 13.484 12.359 1 96.94 334 LYS B CA 1
ATOM 5673 C C . LYS B 1 334 ? 22.844 14.141 12.078 1 96.94 334 LYS B C 1
ATOM 5675 O O . LYS B 1 334 ? 23.203 15.141 12.711 1 96.94 334 LYS B O 1
ATOM 5680 N N . LEU B 1 335 ? 23.547 13.57 11.141 1 96.62 335 LEU B N 1
ATOM 5681 C CA . LEU B 1 335 ? 24.875 14.102 10.812 1 96.62 335 LEU B CA 1
ATOM 5682 C C . LEU B 1 335 ? 24.766 15.492 10.195 1 96.62 335 LEU B C 1
ATOM 5684 O O . LEU B 1 335 ? 25.609 16.344 10.43 1 96.62 335 LEU B O 1
ATOM 5688 N N . THR B 1 336 ? 23.781 15.68 9.383 1 97.19 336 THR B N 1
ATOM 5689 C CA . THR B 1 336 ? 23.531 16.984 8.789 1 97.19 336 THR B CA 1
ATOM 5690 C C . THR B 1 336 ? 23.172 18.016 9.859 1 97.19 336 THR B C 1
ATOM 5692 O O . THR B 1 336 ? 23.703 19.125 9.859 1 97.19 336 THR B O 1
ATOM 5695 N N . ALA B 1 337 ? 22.297 17.594 10.758 1 98.12 337 ALA B N 1
ATOM 5696 C CA . ALA B 1 337 ? 21.922 18.469 11.859 1 98.12 337 ALA B CA 1
ATOM 5697 C C . ALA B 1 337 ? 23.125 18.859 12.703 1 98.12 337 ALA B C 1
ATOM 5699 O O . ALA B 1 337 ? 23.281 20 13.109 1 98.12 337 ALA B O 1
ATOM 5700 N N . ASN B 1 338 ? 24 17.875 12.961 1 98 338 ASN B N 1
ATOM 5701 C CA . ASN B 1 338 ? 25.203 18.109 13.742 1 98 338 ASN B CA 1
ATOM 5702 C C . ASN B 1 338 ? 26.078 19.203 13.109 1 98 338 ASN B C 1
ATOM 5704 O O . ASN B 1 338 ? 26.516 20.125 13.789 1 98 338 ASN B O 1
ATOM 5708 N N . LEU B 1 339 ? 26.266 19.016 11.844 1 97.56 339 LEU B N 1
ATOM 5709 C CA . LEU B 1 339 ? 27.125 19.984 11.172 1 97.56 339 LEU B CA 1
ATOM 5710 C C . LEU B 1 339 ? 26.5 21.375 11.18 1 97.56 339 LEU B C 1
ATOM 5712 O O . LEU B 1 339 ? 27.203 22.375 11.352 1 97.56 339 LEU B O 1
ATOM 5716 N N . ILE B 1 340 ? 25.219 21.438 10.977 1 98 340 ILE B N 1
ATOM 5717 C CA . ILE B 1 340 ? 24.531 22.719 11.008 1 98 340 ILE B CA 1
ATOM 5718 C C . ILE B 1 340 ? 24.688 23.344 12.391 1 98 340 ILE B C 1
ATOM 5720 O O . ILE B 1 340 ? 24.984 24.547 12.508 1 98 340 ILE B O 1
ATOM 5724 N N . LYS B 1 341 ? 24.531 22.562 13.391 1 97.75 341 LYS B N 1
ATOM 5725 C CA . LYS B 1 341 ? 24.688 23.062 14.758 1 97.75 341 LYS B CA 1
ATOM 5726 C C . LYS B 1 341 ? 26.094 23.625 14.977 1 97.75 341 LYS B C 1
ATOM 5728 O O . LYS B 1 341 ? 26.25 24.703 15.531 1 97.75 341 LYS B O 1
ATOM 5733 N N . ILE B 1 342 ? 27.062 22.875 14.531 1 96.81 342 ILE B N 1
ATOM 5734 C CA . ILE B 1 342 ? 28.453 23.297 14.68 1 96.81 342 ILE B CA 1
ATOM 5735 C C . ILE B 1 342 ? 28.688 24.625 13.969 1 96.81 342 ILE B C 1
ATOM 5737 O O . ILE B 1 342 ? 29.281 25.547 14.539 1 96.81 342 ILE B O 1
ATOM 5741 N N . LYS B 1 343 ? 28.203 24.688 12.797 1 97 343 LYS B N 1
ATOM 5742 C CA . LYS B 1 343 ? 28.406 25.891 11.992 1 97 343 LYS B CA 1
ATOM 5743 C C . LYS B 1 343 ? 27.641 27.078 12.586 1 97 343 LYS B C 1
ATOM 5745 O O . LYS B 1 343 ? 28.031 28.234 12.375 1 97 343 LYS B O 1
ATOM 5750 N N . LEU B 1 344 ? 26.594 26.812 13.289 1 96.69 344 LEU B N 1
ATOM 5751 C CA . LEU B 1 344 ? 25.797 27.875 13.922 1 96.69 344 LEU B CA 1
ATOM 5752 C C . LEU B 1 344 ? 26.375 28.234 15.289 1 96.69 344 LEU B C 1
ATOM 5754 O O . LEU B 1 344 ? 25.953 29.219 15.906 1 96.69 344 LEU B O 1
ATOM 5758 N N . GLY B 1 345 ? 27.25 27.453 15.797 1 94.81 345 GLY B N 1
ATOM 5759 C CA . GLY B 1 345 ? 27.859 27.703 17.094 1 94.81 345 GLY B CA 1
ATOM 5760 C C . GLY B 1 345 ? 27.109 27.062 18.25 1 94.81 345 GLY B C 1
ATOM 5761 O O . GLY B 1 345 ? 27.234 27.5 19.391 1 94.81 345 GLY B O 1
ATOM 5762 N N . LEU B 1 346 ? 26.281 26.109 17.969 1 95.56 346 LEU B N 1
ATOM 5763 C CA . LEU B 1 346 ? 25.547 25.375 18.984 1 95.56 346 LEU B CA 1
ATOM 5764 C C . LEU B 1 346 ? 26.312 24.156 19.453 1 95.56 346 LEU B C 1
ATOM 5766 O O . LEU B 1 346 ? 26.953 23.469 18.656 1 95.56 346 LEU B O 1
ATOM 5770 N N . PRO B 1 347 ? 26.297 23.969 20.734 1 94.88 347 PRO B N 1
ATOM 5771 C CA . PRO B 1 347 ? 26.984 22.781 21.234 1 94.88 347 PRO B CA 1
ATOM 5772 C C . PRO B 1 347 ? 26.266 21.484 20.875 1 94.88 347 PRO B C 1
ATOM 5774 O O . PRO B 1 347 ? 25.047 21.453 20.781 1 94.88 347 PRO B O 1
ATOM 5777 N N . LEU B 1 348 ? 27.016 20.406 20.703 1 96.5 348 LEU B N 1
ATOM 5778 C CA . LEU B 1 348 ? 26.453 19.078 20.469 1 96.5 348 LEU B CA 1
ATOM 5779 C C . LEU B 1 348 ? 26.188 18.375 21.797 1 96.5 348 LEU B C 1
ATOM 5781 O O . LEU B 1 348 ? 26.953 18.531 22.75 1 96.5 348 LEU B O 1
ATOM 5785 N N . THR B 1 349 ? 25.094 17.672 21.859 1 94.62 349 THR B N 1
ATOM 5786 C CA . THR B 1 349 ? 24.859 16.812 23 1 94.62 349 THR B CA 1
ATOM 5787 C C . THR B 1 349 ? 25.844 15.633 22.984 1 94.62 349 THR B C 1
ATOM 5789 O O . THR B 1 349 ? 26.5 15.383 21.969 1 94.62 349 THR B O 1
ATOM 5792 N N . LYS B 1 350 ? 25.875 14.914 24.062 1 94.38 350 LYS B N 1
ATOM 5793 C CA . LYS B 1 350 ? 26.781 13.766 24.156 1 94.38 350 LYS B CA 1
ATOM 5794 C C . LYS B 1 350 ? 26.453 12.727 23.094 1 94.38 350 LYS B C 1
ATOM 5796 O O . LYS B 1 350 ? 27.375 12.148 22.484 1 94.38 350 LYS B O 1
ATOM 5801 N N . GLU B 1 351 ? 25.234 12.531 22.906 1 94.19 351 GLU B N 1
ATOM 5802 C CA . GLU B 1 351 ? 24.812 11.555 21.906 1 94.19 351 GLU B CA 1
ATOM 5803 C C . GLU B 1 351 ? 25.188 12.016 20.5 1 94.19 351 GLU B C 1
ATOM 5805 O O . GLU B 1 351 ? 25.625 11.211 19.672 1 94.19 351 GLU B O 1
ATOM 5810 N N . GLU B 1 352 ? 25.016 13.258 20.234 1 95.56 352 GLU B N 1
ATOM 5811 C CA . GLU B 1 352 ? 25.359 13.828 18.922 1 95.56 352 GLU B CA 1
ATOM 5812 C C . GLU B 1 352 ? 26.859 13.773 18.672 1 95.56 352 GLU B C 1
ATOM 5814 O O . GLU B 1 352 ? 27.297 13.516 17.547 1 95.56 352 GLU B O 1
ATOM 5819 N N . GLU B 1 353 ? 27.594 14.016 19.719 1 95.31 353 GLU B N 1
ATOM 5820 C CA . GLU B 1 353 ? 29.047 13.961 19.625 1 95.31 353 GLU B CA 1
ATOM 5821 C C . GLU B 1 353 ? 29.531 12.547 19.281 1 95.31 353 GLU B C 1
ATOM 5823 O O . GLU B 1 353 ? 30.469 12.375 18.5 1 95.31 353 GLU B O 1
ATOM 5828 N N . LYS B 1 354 ? 28.844 11.656 19.875 1 94.88 354 LYS B N 1
ATOM 5829 C CA . LYS B 1 354 ? 29.203 10.266 19.609 1 94.88 354 LYS B CA 1
ATOM 5830 C C . LYS B 1 354 ? 29.016 9.914 18.141 1 94.88 354 LYS B C 1
ATOM 5832 O O . LYS B 1 354 ? 29.875 9.273 17.531 1 94.88 354 LYS B O 1
ATOM 5837 N N . ILE B 1 355 ? 27.906 10.32 17.594 1 93.88 355 ILE B N 1
ATOM 5838 C CA . ILE B 1 355 ? 27.578 10.047 16.188 1 93.88 355 ILE B CA 1
ATOM 5839 C C . ILE B 1 355 ? 28.562 10.781 15.281 1 93.88 355 ILE B C 1
ATOM 5841 O O . ILE B 1 355 ? 29.047 10.219 14.297 1 93.88 355 ILE B O 1
ATOM 5845 N N . GLU B 1 356 ? 28.891 12.016 15.609 1 94 356 GLU B N 1
ATOM 5846 C CA . GLU B 1 356 ? 29.812 12.836 14.828 1 94 356 GLU B CA 1
ATOM 5847 C C . GLU B 1 356 ? 31.219 12.25 14.844 1 94 356 GLU B C 1
ATOM 5849 O O . GLU B 1 356 ? 31.906 12.219 13.812 1 94 356 GLU B O 1
ATOM 5854 N N . ASN B 1 357 ? 31.578 11.797 16 1 92.5 357 ASN B N 1
ATOM 5855 C CA . ASN B 1 357 ? 32.906 11.227 16.141 1 92.5 357 ASN B CA 1
ATOM 5856 C C . ASN B 1 357 ? 33.062 9.922 15.359 1 92.5 357 ASN B C 1
ATOM 5858 O O . ASN B 1 357 ? 34.094 9.664 14.758 1 92.5 357 ASN B O 1
ATOM 5862 N N . LYS B 1 358 ? 32.031 9.148 15.438 1 89.88 358 LYS B N 1
ATOM 5863 C CA . LYS B 1 358 ? 32.031 7.91 14.656 1 89.88 358 LYS B CA 1
ATOM 5864 C C . LYS B 1 358 ? 32.125 8.203 13.164 1 89.88 358 LYS B C 1
ATOM 5866 O O . LYS B 1 358 ? 32.844 7.508 12.438 1 89.88 358 LYS B O 1
ATOM 5871 N N . PHE B 1 359 ? 31.469 9.234 12.703 1 89.12 359 PHE B N 1
ATOM 5872 C CA . PHE B 1 359 ? 31.469 9.664 11.312 1 89.12 359 PHE B CA 1
ATOM 5873 C C . PHE B 1 359 ? 32.844 10.148 10.898 1 89.12 359 PHE B C 1
ATOM 5875 O O . PHE B 1 359 ? 33.344 9.789 9.828 1 89.12 359 PHE B O 1
ATOM 5882 N N . LEU B 1 360 ? 33.438 10.891 11.797 1 87.06 360 LEU B N 1
ATOM 5883 C CA . LEU B 1 360 ? 34.75 11.469 11.484 1 87.06 360 LEU B CA 1
ATOM 5884 C C . LEU B 1 360 ? 35.812 10.383 11.445 1 87.06 360 LEU B C 1
ATOM 5886 O O . LEU B 1 360 ? 36.812 10.516 10.711 1 87.06 360 LEU B O 1
ATOM 5890 N N . LYS B 1 361 ? 35.5 9.227 12.125 1 78.94 361 LYS B N 1
ATOM 5891 C CA . LYS B 1 361 ? 36.469 8.117 12.125 1 78.94 361 LYS B CA 1
ATOM 5892 C C . LYS B 1 361 ? 36.344 7.285 10.852 1 78.94 361 LYS B C 1
ATOM 5894 O O . LYS B 1 361 ? 37.312 6.703 10.391 1 78.94 361 LYS B O 1
ATOM 5899 N N . GLU B 1 362 ? 35.188 7.348 10.328 1 71.62 362 GLU B N 1
ATOM 5900 C CA . GLU B 1 362 ? 34.938 6.5 9.172 1 71.62 362 GLU B CA 1
ATOM 5901 C C . GLU B 1 362 ? 35.188 7.254 7.867 1 71.62 362 GLU B C 1
ATOM 5903 O O . GLU B 1 362 ? 35.219 6.656 6.789 1 71.62 362 GLU B O 1
ATOM 5908 N N . ARG B 1 363 ? 35.375 8.555 7.945 1 69.06 363 ARG B N 1
ATOM 5909 C CA . ARG B 1 363 ? 35.594 9.367 6.754 1 69.06 363 ARG B CA 1
ATOM 5910 C C . ARG B 1 363 ? 37 9.156 6.203 1 69.06 363 ARG B C 1
ATOM 5912 O O . ARG B 1 363 ? 37.969 9.086 6.961 1 69.06 363 ARG B O 1
#

Organism: NCBI:txid312168